Protein AF-A0A9W6YKF9-F1 (afdb_monomer)

Nearest PDB structures (foldseek):
  3ldy-assembly1_A  TM=6.502E-01  e=3.324E-02  Aquipseudomonas alcaligenes
  8j07-assembly1_c2  TM=4.899E-01  e=1.960E+00  Homo sapiens

Organism: NCBI:txid2077276

Structure (mmCIF, N/CA/C/O backbone):
data_AF-A0A9W6YKF9-F1
#
_entry.id   AF-A0A9W6YKF9-F1
#
loop_
_atom_site.group_PDB
_atom_site.id
_atom_site.type_symbol
_atom_site.label_atom_id
_atom_site.label_alt_id
_atom_site.label_comp_id
_atom_site.label_asym_id
_atom_site.label_entity_id
_atom_site.label_seq_id
_atom_site.pdbx_PDB_ins_code
_atom_site.Cartn_x
_atom_site.Cartn_y
_atom_site.Cartn_z
_atom_site.occupancy
_atom_site.B_iso_or_equiv
_atom_site.auth_seq_id
_atom_site.auth_comp_id
_atom_site.auth_asym_id
_atom_site.auth_atom_id
_atom_site.pdbx_PDB_model_num
ATOM 1 N N . MET A 1 1 ? 28.343 17.369 13.292 1.00 46.28 1 MET A N 1
ATOM 2 C CA . MET A 1 1 ? 27.165 16.831 14.022 1.00 46.28 1 MET A CA 1
ATOM 3 C C . MET A 1 1 ? 26.933 17.442 15.410 1.00 46.28 1 MET A C 1
ATOM 5 O O . MET A 1 1 ? 25.796 17.402 15.861 1.00 46.28 1 MET A O 1
ATOM 9 N N . GLN A 1 2 ? 27.935 18.034 16.083 1.00 44.09 2 GLN A N 1
ATOM 10 C CA . GLN A 1 2 ? 27.748 18.701 17.390 1.00 44.09 2 GLN A CA 1
ATOM 11 C C . GLN A 1 2 ? 26.679 19.806 17.380 1.00 44.09 2 GLN A C 1
ATOM 13 O O . GLN A 1 2 ? 25.909 19.896 18.330 1.00 44.09 2 GLN A O 1
ATOM 18 N N . PHE A 1 3 ? 26.586 20.577 16.289 1.00 55.12 3 PHE A N 1
ATOM 19 C CA . PHE A 1 3 ? 25.596 21.647 16.134 1.00 55.12 3 PHE A CA 1
ATOM 20 C C . PHE A 1 3 ? 24.160 21.159 16.389 1.00 55.12 3 PHE A C 1
ATOM 22 O O . PHE A 1 3 ? 23.491 21.672 17.273 1.00 55.12 3 PHE A O 1
ATOM 29 N N . PHE A 1 4 ? 23.710 20.106 15.699 1.00 47.38 4 PHE A N 1
ATOM 30 C CA . PHE A 1 4 ? 22.334 19.599 15.816 1.00 47.38 4 PHE A CA 1
ATOM 31 C C . PHE A 1 4 ? 22.061 18.862 17.135 1.00 47.38 4 PHE A C 1
ATOM 33 O O . PHE A 1 4 ? 20.971 18.982 17.695 1.00 47.38 4 PHE A O 1
ATOM 40 N N . ARG A 1 5 ? 23.068 18.165 17.682 1.00 46.62 5 ARG A N 1
ATOM 41 C CA . ARG A 1 5 ? 22.964 17.486 18.985 1.00 46.62 5 ARG A CA 1
ATOM 42 C C . ARG A 1 5 ? 22.756 18.482 20.132 1.00 46.62 5 ARG A C 1
ATOM 44 O O . ARG A 1 5 ? 22.001 18.184 21.050 1.00 46.62 5 ARG A O 1
ATOM 51 N N . GLY A 1 6 ? 23.361 19.672 20.044 1.00 54.34 6 GLY A N 1
ATOM 52 C CA . GLY A 1 6 ? 23.165 20.767 21.002 1.00 54.34 6 GLY A CA 1
ATOM 53 C C . GLY A 1 6 ? 21.728 21.302 21.060 1.00 54.34 6 GLY A C 1
ATOM 54 O O . GLY A 1 6 ? 21.330 21.858 22.077 1.00 54.34 6 GLY A O 1
ATOM 55 N N . PHE A 1 7 ? 20.929 21.069 20.013 1.00 60.50 7 PHE A N 1
ATOM 56 C CA . PHE A 1 7 ? 19.508 21.432 19.960 1.00 60.50 7 PHE A CA 1
ATOM 57 C C . PHE A 1 7 ? 18.562 20.266 20.292 1.00 60.50 7 PHE A C 1
ATOM 59 O O . PHE A 1 7 ? 17.354 20.394 20.112 1.00 60.50 7 PHE A O 1
ATOM 66 N N . GLY A 1 8 ? 19.079 19.114 20.739 1.00 44.50 8 GLY A N 1
ATOM 67 C CA . GLY A 1 8 ? 18.258 17.928 21.011 1.00 44.50 8 GLY A CA 1
ATOM 68 C C . GLY A 1 8 ? 17.649 17.287 19.757 1.00 44.50 8 GLY A C 1
ATOM 69 O O . GLY A 1 8 ? 16.696 16.518 19.863 1.00 44.50 8 GLY A O 1
ATOM 70 N N . LEU A 1 9 ? 18.179 17.598 18.568 1.00 46.38 9 LEU A N 1
ATOM 71 C CA . LEU A 1 9 ? 17.721 17.025 17.306 1.00 46.38 9 LEU A CA 1
ATOM 72 C C . LEU A 1 9 ? 18.486 15.729 17.022 1.00 46.38 9 LEU A C 1
ATOM 74 O O . LEU A 1 9 ? 19.677 15.746 16.703 1.00 46.38 9 LEU A O 1
ATOM 78 N N . ASP A 1 10 ? 17.786 14.601 17.136 1.00 48.25 10 ASP A N 1
ATOM 79 C CA . ASP A 1 10 ? 18.288 13.299 16.706 1.00 48.25 10 ASP A CA 1
ATOM 80 C C . ASP A 1 10 ? 18.192 13.188 15.176 1.00 48.25 10 ASP A C 1
ATOM 82 O O . ASP A 1 10 ? 17.103 13.058 14.616 1.00 48.25 10 ASP A O 1
ATOM 86 N N . MET A 1 11 ? 19.337 13.272 14.493 1.00 48.84 11 MET A N 1
ATOM 87 C CA . MET A 1 11 ? 19.412 13.104 13.037 1.00 48.84 11 MET A CA 1
ATOM 88 C C . MET A 1 11 ? 19.433 11.631 12.589 1.00 48.84 11 MET A C 1
ATOM 90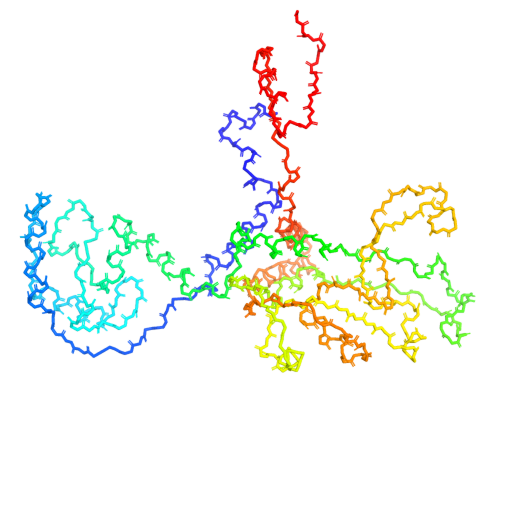 O O . MET A 1 11 ? 19.468 11.379 11.386 1.00 48.84 11 MET A O 1
ATOM 94 N N . PHE A 1 12 ? 19.452 10.660 13.513 1.00 48.12 12 PHE A N 1
ATOM 95 C CA . PHE A 1 12 ? 19.529 9.231 13.180 1.00 48.12 12 PHE A CA 1
ATOM 96 C C . PHE A 1 12 ? 18.156 8.602 12.930 1.00 48.12 12 PHE A C 1
ATOM 98 O O . PHE A 1 12 ? 18.031 7.707 12.092 1.00 48.12 12 PHE A O 1
ATOM 105 N N . ALA A 1 13 ? 17.105 9.102 13.582 1.00 52.09 13 ALA A N 1
ATOM 106 C CA . ALA A 1 13 ? 15.752 8.897 13.093 1.00 52.09 13 ALA A CA 1
ATOM 107 C C . ALA A 1 13 ? 15.569 9.832 11.895 1.00 52.09 13 ALA A C 1
ATOM 109 O O . ALA A 1 13 ? 15.604 11.048 12.067 1.00 52.09 13 ALA A O 1
ATOM 110 N N . ASP A 1 14 ? 15.395 9.294 10.684 1.00 60.72 14 ASP A N 1
ATOM 111 C CA . ASP A 1 14 ? 15.224 10.083 9.456 1.00 60.72 14 ASP A CA 1
ATOM 112 C C . ASP A 1 14 ? 13.870 10.826 9.409 1.00 60.72 14 ASP A C 1
ATOM 114 O O . ASP A 1 14 ? 12.999 10.597 8.570 1.00 60.72 14 ASP A O 1
ATOM 118 N N . GLY A 1 15 ? 13.655 11.690 10.395 1.00 59.19 15 GLY A N 1
ATOM 119 C CA . GLY A 1 15 ? 12.477 12.505 10.583 1.00 59.19 15 GLY A CA 1
ATOM 120 C C . GLY A 1 15 ? 12.688 13.964 10.203 1.00 59.19 15 GLY A C 1
ATOM 121 O O . GLY A 1 15 ? 11.716 14.716 10.291 1.00 59.19 15 GLY A O 1
ATOM 122 N N . VAL A 1 16 ? 13.909 14.339 9.809 1.00 68.94 16 VAL A N 1
ATOM 123 C CA . VAL A 1 16 ? 14.325 15.717 9.509 1.00 68.94 16 VAL A CA 1
ATOM 124 C C . VAL A 1 16 ? 14.946 15.886 8.119 1.00 68.94 16 VAL A C 1
ATOM 126 O O . VAL A 1 16 ? 15.112 17.024 7.686 1.00 68.94 16 VAL A O 1
ATOM 129 N N . SER A 1 17 ? 15.272 14.806 7.390 1.00 81.44 17 SER A N 1
ATOM 130 C CA . SER A 1 17 ? 15.721 14.954 6.000 1.00 81.44 17 SER A CA 1
ATOM 131 C C . SER A 1 17 ? 14.573 15.410 5.106 1.00 81.44 17 SER A C 1
ATOM 133 O O . SER A 1 17 ? 13.404 15.124 5.368 1.00 81.44 17 SER A O 1
ATOM 135 N N . LEU A 1 18 ? 14.904 16.084 4.005 1.00 83.38 18 LEU A N 1
ATOM 136 C CA . LEU A 1 18 ? 13.901 16.503 3.031 1.00 83.38 18 LEU A CA 1
ATOM 137 C C . LEU A 1 18 ? 13.085 15.312 2.476 1.00 83.38 18 LEU A C 1
ATOM 139 O O . LEU A 1 18 ? 11.860 15.433 2.442 1.00 83.38 18 LEU A O 1
ATOM 143 N N . PRO A 1 19 ? 13.676 14.148 2.112 1.00 86.31 19 PRO A N 1
ATOM 144 C CA . PRO A 1 19 ? 12.892 12.972 1.729 1.00 86.31 19 PRO A CA 1
ATOM 145 C C . PRO A 1 19 ? 11.990 12.430 2.843 1.00 86.31 19 PRO A C 1
ATOM 147 O O . PRO A 1 19 ? 10.831 12.116 2.579 1.00 86.31 19 PRO A O 1
ATOM 150 N N . GLY A 1 20 ? 12.484 12.356 4.084 1.00 84.69 20 GLY A N 1
ATOM 151 C CA . GLY A 1 20 ? 11.688 11.901 5.229 1.00 84.69 20 GLY A CA 1
ATOM 152 C C . GLY A 1 20 ? 10.528 12.848 5.553 1.00 84.69 20 GLY A C 1
ATOM 153 O O . GLY A 1 20 ? 9.414 12.410 5.837 1.00 84.69 20 GLY A O 1
ATOM 154 N N . LEU A 1 21 ? 10.747 14.161 5.452 1.00 87.62 21 LEU A N 1
ATOM 155 C CA . LEU A 1 21 ? 9.695 15.170 5.599 1.00 87.62 21 LEU A CA 1
ATOM 156 C C . LEU A 1 21 ? 8.673 15.091 4.460 1.00 87.62 21 LEU A C 1
ATOM 158 O O . LEU A 1 21 ? 7.473 15.149 4.723 1.00 87.62 21 LEU A O 1
ATOM 162 N N . ALA A 1 22 ? 9.118 14.904 3.216 1.00 91.69 22 ALA A N 1
ATOM 163 C CA . ALA A 1 22 ? 8.225 14.715 2.077 1.00 91.69 22 ALA A CA 1
ATOM 164 C C . ALA A 1 22 ? 7.352 13.458 2.244 1.00 91.69 22 ALA A C 1
ATOM 166 O O . ALA A 1 22 ? 6.145 13.511 2.009 1.00 91.69 22 ALA A O 1
ATOM 167 N N . GLU A 1 23 ? 7.927 12.344 2.711 1.00 90.94 23 GLU A N 1
ATOM 168 C CA . GLU A 1 23 ? 7.178 11.119 3.013 1.00 90.94 23 GLU A CA 1
ATOM 169 C C . GLU A 1 23 ? 6.134 11.355 4.117 1.00 90.94 23 GLU A C 1
ATOM 171 O O . GLU A 1 23 ? 4.977 10.950 3.980 1.00 90.94 23 GLU A O 1
ATOM 176 N N . LYS A 1 24 ? 6.488 12.091 5.179 1.00 89.81 24 LYS A N 1
ATOM 177 C CA . LYS A 1 24 ? 5.530 12.493 6.223 1.00 89.81 24 LYS A CA 1
ATOM 178 C C . LYS A 1 24 ? 4.405 13.370 5.680 1.00 89.81 24 LYS A C 1
ATOM 180 O O . LYS A 1 24 ? 3.267 13.197 6.109 1.00 89.81 24 LYS A O 1
ATOM 185 N N . ILE A 1 25 ? 4.689 14.287 4.753 1.00 92.19 25 ILE A N 1
ATOM 186 C CA . ILE A 1 25 ? 3.659 15.095 4.081 1.00 92.19 25 ILE A CA 1
ATOM 187 C C . ILE A 1 25 ? 2.722 14.176 3.291 1.00 92.19 25 ILE A C 1
ATOM 189 O O . ILE A 1 25 ? 1.506 14.258 3.472 1.00 92.19 25 ILE A O 1
ATOM 193 N N . MET A 1 26 ? 3.274 13.258 2.489 1.00 94.31 26 MET A N 1
ATOM 194 C CA . MET A 1 26 ? 2.508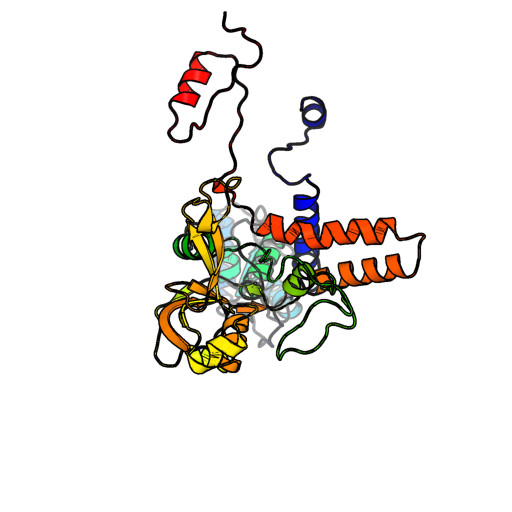 12.282 1.709 1.00 94.31 26 MET A CA 1
ATOM 195 C C . MET A 1 26 ? 1.569 11.466 2.605 1.00 94.31 26 MET A C 1
ATOM 197 O O . MET A 1 26 ? 0.354 11.494 2.407 1.00 94.31 26 MET A O 1
ATOM 201 N N . TYR A 1 27 ? 2.087 10.813 3.648 1.00 92.88 27 TYR A N 1
ATOM 202 C CA . TYR A 1 27 ? 1.258 10.063 4.596 1.00 92.88 27 TYR A CA 1
ATOM 203 C C . TYR A 1 27 ? 0.332 10.964 5.423 1.00 92.88 27 TYR A C 1
ATOM 205 O O . TYR A 1 27 ? -0.767 10.546 5.787 1.00 92.88 27 TYR A O 1
ATOM 213 N N . GLY A 1 28 ? 0.709 12.216 5.674 1.00 92.88 28 GLY A N 1
ATOM 214 C CA . GLY A 1 28 ? -0.143 13.219 6.308 1.00 92.88 28 GLY A CA 1
ATOM 215 C C . GLY A 1 28 ? -1.438 13.453 5.529 1.00 92.88 28 GLY A C 1
ATOM 216 O O . GLY A 1 28 ? -2.504 13.529 6.140 1.00 92.88 28 GLY A O 1
ATOM 217 N N . THR A 1 29 ? -1.384 13.463 4.192 1.00 93.69 29 THR A N 1
ATOM 218 C CA . THR A 1 29 ? -2.598 13.570 3.357 1.00 93.69 29 THR A CA 1
ATOM 219 C C . THR A 1 29 ? -3.555 12.384 3.531 1.00 93.69 29 THR A C 1
ATOM 221 O O . THR A 1 29 ? -4.768 12.554 3.406 1.00 93.69 29 THR A O 1
ATOM 224 N N . VAL A 1 30 ? -3.025 11.209 3.891 1.00 94.19 30 VAL A N 1
ATOM 225 C CA . VAL A 1 30 ? -3.791 9.984 4.156 1.00 94.19 30 VAL A CA 1
ATOM 226 C C . VAL A 1 30 ? -4.375 10.017 5.566 1.00 94.19 30 VAL A C 1
ATOM 228 O O . VAL A 1 30 ? -5.583 9.894 5.758 1.00 94.19 30 VAL A O 1
ATOM 231 N N . TYR A 1 31 ? -3.509 10.193 6.566 1.00 91.62 31 TYR A N 1
ATOM 232 C CA . TYR A 1 31 ? -3.835 9.994 7.976 1.00 91.62 31 TYR A CA 1
ATOM 233 C C . TYR A 1 31 ? -4.537 11.184 8.629 1.00 91.62 31 TYR A C 1
ATOM 235 O O . TYR A 1 31 ? -5.295 10.984 9.587 1.00 91.62 31 TYR A O 1
ATOM 243 N N . ASN A 1 32 ? -4.276 12.394 8.139 1.00 89.38 32 ASN A N 1
ATOM 244 C CA . ASN A 1 32 ? -4.841 13.635 8.670 1.00 89.38 32 ASN A CA 1
ATOM 245 C C . ASN A 1 32 ? -5.849 14.272 7.704 1.00 89.38 32 ASN A C 1
ATOM 247 O O . ASN A 1 32 ? -6.521 15.228 8.078 1.00 89.38 32 ASN A O 1
ATOM 251 N N . GLY A 1 33 ? -5.945 13.760 6.474 1.00 84.50 33 GLY A N 1
ATOM 252 C CA . GLY A 1 33 ? -6.944 14.175 5.499 1.00 84.50 33 GLY A CA 1
ATOM 253 C C . GLY A 1 33 ? -8.235 13.358 5.575 1.00 84.50 33 GLY A C 1
ATOM 254 O O . GLY A 1 33 ? -8.489 12.611 6.517 1.00 84.50 33 GLY A O 1
ATOM 255 N N . ASP A 1 34 ? -9.040 13.469 4.521 1.00 88.88 34 ASP A N 1
ATOM 256 C CA . ASP A 1 34 ? -10.374 12.865 4.448 1.00 88.88 34 ASP A CA 1
ATOM 257 C C . ASP A 1 34 ? -10.368 11.436 3.894 1.00 88.88 34 ASP A C 1
ATOM 259 O O . ASP A 1 34 ? -11.438 10.881 3.645 1.00 88.88 34 ASP A O 1
ATOM 263 N N . TYR A 1 35 ? -9.195 10.849 3.643 1.00 94.81 35 TYR A N 1
ATOM 264 C CA . TYR A 1 35 ? -9.090 9.515 3.052 1.00 94.81 35 TYR A CA 1
ATOM 265 C C . TYR A 1 35 ? -9.584 8.426 4.012 1.00 94.81 35 TYR A C 1
ATOM 267 O O . TYR A 1 35 ? -10.362 7.552 3.626 1.00 94.81 35 TYR A O 1
ATOM 275 N N . ILE A 1 36 ? -9.176 8.509 5.280 1.00 93.00 36 ILE A N 1
ATOM 276 C CA . ILE A 1 36 ? -9.607 7.585 6.327 1.00 93.00 36 ILE A CA 1
ATOM 277 C C . ILE A 1 36 ? -11.033 7.938 6.732 1.00 93.00 36 ILE A C 1
ATOM 279 O O . ILE A 1 36 ? -11.293 8.999 7.302 1.00 93.00 36 ILE A O 1
ATOM 283 N N . LYS A 1 37 ? -11.969 7.031 6.451 1.00 90.38 37 LYS A N 1
ATOM 284 C CA . LYS A 1 37 ? -13.388 7.258 6.729 1.00 90.38 37 LYS A CA 1
ATOM 285 C C . LYS A 1 37 ? -13.813 6.569 8.022 1.00 90.38 37 LYS A C 1
ATOM 287 O O . LYS A 1 37 ? -13.393 5.437 8.281 1.00 90.38 37 LYS A O 1
ATOM 292 N N . PRO A 1 38 ? -14.657 7.213 8.847 1.00 87.12 38 PRO A N 1
ATOM 293 C CA . PRO A 1 38 ? -15.289 6.520 9.956 1.00 87.12 38 PRO A CA 1
ATOM 294 C C . PRO A 1 38 ? -16.160 5.382 9.425 1.00 87.12 38 PRO A C 1
ATOM 296 O O . PRO A 1 38 ? -16.670 5.431 8.302 1.00 87.12 38 PRO A O 1
ATOM 299 N N . ARG A 1 39 ? -16.352 4.357 10.255 1.00 87.38 39 ARG A N 1
ATOM 300 C CA . ARG A 1 39 ? -17.295 3.286 9.945 1.00 87.38 39 ARG A CA 1
ATOM 301 C C . ARG A 1 39 ? -18.701 3.881 9.763 1.00 87.38 39 ARG A C 1
ATOM 303 O O . ARG A 1 39 ? -19.111 4.687 10.599 1.00 87.38 39 ARG A O 1
ATOM 310 N N . PRO A 1 40 ? -19.457 3.472 8.729 1.00 87.25 40 PRO A N 1
ATOM 311 C CA . PRO A 1 40 ? -20.836 3.903 8.570 1.00 87.25 40 PRO A CA 1
ATOM 312 C C . PRO A 1 40 ? -21.686 3.403 9.741 1.00 87.25 40 PRO A C 1
ATOM 314 O O . PRO A 1 40 ? -21.642 2.225 10.111 1.00 87.25 40 PRO A O 1
ATOM 317 N N . CYS A 1 41 ? -22.476 4.307 10.312 1.00 85.38 41 CYS A N 1
ATOM 318 C CA . CYS A 1 41 ? -23.426 3.980 11.365 1.00 85.38 41 CYS A CA 1
ATOM 319 C C . CYS A 1 41 ? -24.558 3.124 10.786 1.00 85.38 41 CYS A C 1
ATOM 321 O O . CYS A 1 41 ? -25.301 3.571 9.914 1.00 85.38 41 CYS A O 1
ATOM 323 N N . LYS A 1 42 ? -24.701 1.892 11.277 1.00 85.69 42 LYS A N 1
ATOM 324 C CA . LYS A 1 42 ? -25.831 1.019 10.933 1.00 85.69 42 LYS A CA 1
ATOM 325 C C . LYS A 1 42 ? -26.985 1.268 11.900 1.00 85.69 42 LYS A C 1
ATOM 327 O O . LYS A 1 42 ? -26.752 1.515 13.079 1.00 85.69 42 LYS A O 1
ATOM 332 N N . ALA A 1 43 ? -28.224 1.156 11.428 1.00 86.38 43 ALA A N 1
ATOM 333 C CA . ALA A 1 43 ? -29.385 1.257 12.305 1.00 86.38 43 ALA A CA 1
ATOM 334 C C . ALA A 1 43 ? -29.334 0.172 13.397 1.00 86.38 43 ALA A C 1
ATOM 336 O O . ALA A 1 43 ? -29.116 -1.008 13.111 1.00 86.38 43 ALA A O 1
ATOM 337 N N . ALA A 1 44 ? -29.541 0.575 14.648 1.00 90.62 44 ALA A N 1
ATOM 338 C CA . ALA A 1 44 ? -29.546 -0.312 15.802 1.00 90.62 44 ALA A CA 1
ATOM 339 C C . ALA A 1 44 ? -30.936 -0.323 16.453 1.00 90.62 44 ALA A C 1
ATOM 341 O O . ALA A 1 44 ? -31.621 0.698 16.517 1.00 90.62 44 ALA A O 1
ATOM 342 N N . LYS A 1 45 ? -31.371 -1.498 16.921 1.00 93.69 45 LYS A N 1
ATOM 343 C CA . LYS A 1 45 ? -32.679 -1.651 17.570 1.00 93.69 45 LYS A CA 1
ATOM 344 C C . LYS A 1 45 ? -32.608 -1.122 19.006 1.00 93.69 45 LYS A C 1
ATOM 346 O O . LYS A 1 45 ? -31.675 -1.503 19.712 1.00 93.69 45 LYS A O 1
ATOM 351 N N . PRO A 1 46 ? -33.583 -0.320 19.469 1.00 95.75 46 PRO A N 1
ATOM 352 C CA . PRO A 1 46 ? -33.638 0.121 20.857 1.00 95.75 46 PRO A CA 1
ATOM 353 C C . PRO A 1 46 ? -33.678 -1.043 21.853 1.00 95.75 46 PRO A C 1
ATOM 355 O O . PRO A 1 46 ? -34.359 -2.046 21.632 1.00 95.75 46 PRO A O 1
ATOM 358 N N . PHE A 1 47 ? -32.964 -0.906 22.970 1.00 96.62 47 PHE A N 1
ATOM 359 C CA . PHE A 1 47 ? -33.018 -1.854 24.080 1.00 96.62 47 PHE A CA 1
ATOM 360 C C . PHE A 1 47 ? -32.612 -1.204 25.404 1.00 96.62 47 PHE A C 1
ATOM 362 O O . PHE A 1 47 ? -31.872 -0.227 25.428 1.00 96.62 47 PHE A O 1
ATOM 369 N N . GLU A 1 48 ? -33.037 -1.812 26.509 1.00 96.38 48 GLU A N 1
ATOM 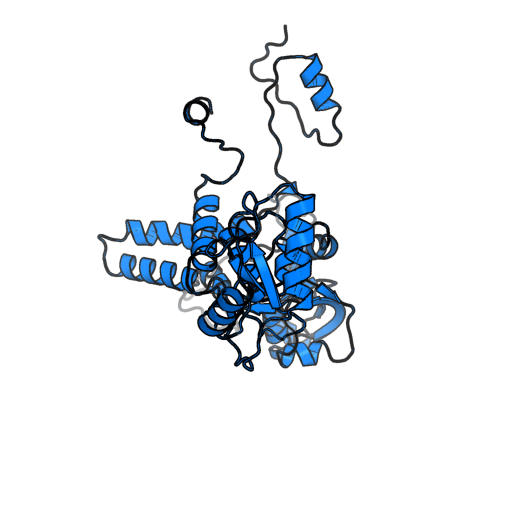370 C CA . GLU A 1 48 ? -32.566 -1.455 27.848 1.00 96.38 48 GLU A CA 1
ATOM 371 C C . GLU A 1 48 ? -31.325 -2.248 28.258 1.00 96.38 48 GLU A C 1
ATOM 373 O O . GLU A 1 48 ? -31.199 -3.447 27.968 1.00 96.38 48 GLU A O 1
ATOM 378 N N . PHE A 1 49 ? -30.429 -1.584 28.983 1.00 95.31 49 PHE A N 1
ATOM 379 C CA . PHE A 1 49 ? -29.194 -2.152 29.490 1.00 95.31 49 PHE A CA 1
ATOM 380 C C . PHE A 1 49 ? -29.463 -3.331 30.432 1.00 95.31 49 PHE A C 1
ATOM 382 O O . PHE A 1 49 ? -30.352 -3.323 31.287 1.00 95.31 49 PHE A O 1
ATOM 389 N N . ARG A 1 50 ? -28.659 -4.386 30.292 1.00 94.12 50 ARG A N 1
ATOM 390 C CA . ARG A 1 50 ? -28.856 -5.640 31.020 1.00 94.12 50 ARG A CA 1
ATOM 391 C C . ARG A 1 50 ? -28.518 -5.476 32.510 1.00 94.12 50 ARG A C 1
ATOM 393 O O . ARG A 1 50 ? -27.348 -5.336 32.865 1.00 94.12 50 ARG A O 1
ATOM 400 N N . LYS A 1 51 ? -29.520 -5.620 33.389 1.00 92.31 51 LYS A N 1
ATOM 401 C CA . LYS A 1 51 ? -29.371 -5.546 34.862 1.00 92.31 51 LYS A CA 1
ATOM 402 C C . LYS A 1 51 ? -28.270 -6.456 35.420 1.00 92.31 51 LYS A C 1
ATOM 404 O O . LYS A 1 51 ? -27.481 -6.034 36.255 1.00 92.31 51 LYS A O 1
ATOM 409 N N . THR A 1 52 ? -28.155 -7.689 34.922 1.00 91.69 52 THR A N 1
ATOM 410 C CA . THR A 1 52 ? -27.111 -8.616 35.398 1.00 91.69 52 THR A CA 1
ATOM 411 C C . THR A 1 52 ? -25.700 -8.120 35.071 1.00 91.69 52 THR A C 1
ATOM 413 O O . THR A 1 52 ? -24.783 -8.325 35.860 1.00 91.69 52 THR A O 1
ATOM 416 N N . ARG A 1 53 ? -25.512 -7.439 33.927 1.00 91.75 53 ARG A N 1
ATOM 417 C CA . ARG A 1 53 ? -24.224 -6.835 33.559 1.00 91.75 53 ARG A CA 1
ATOM 418 C C . ARG A 1 53 ? -23.941 -5.611 34.425 1.00 91.75 53 ARG A C 1
ATOM 420 O O . ARG A 1 53 ? -22.831 -5.493 34.926 1.00 91.75 53 ARG A O 1
ATOM 427 N N . PHE A 1 54 ? -24.945 -4.769 34.668 1.00 92.50 54 PHE A N 1
ATOM 428 C CA . PHE A 1 54 ? -24.844 -3.642 35.598 1.00 92.50 54 PHE A CA 1
ATOM 429 C C . PHE A 1 54 ? -24.348 -4.082 36.987 1.00 92.50 54 PHE A C 1
ATOM 431 O O . PHE A 1 54 ? -23.350 -3.562 37.479 1.00 92.50 54 PHE A O 1
ATOM 438 N N . ASN A 1 55 ? -24.968 -5.116 37.566 1.00 91.81 55 ASN A N 1
ATOM 439 C CA . ASN A 1 55 ? -24.592 -5.629 38.888 1.00 91.81 55 ASN A CA 1
ATOM 440 C C . ASN A 1 55 ? -23.140 -6.135 38.955 1.00 91.81 55 ASN A C 1
ATOM 442 O O . ASN A 1 55 ? -22.508 -6.038 40.005 1.00 91.81 55 ASN A O 1
ATOM 446 N N . SER A 1 56 ? -22.589 -6.641 37.843 1.00 93.00 56 SER A N 1
ATOM 447 C CA . SER A 1 56 ? -21.201 -7.124 37.803 1.00 93.00 56 SER A CA 1
ATOM 448 C C . SER A 1 56 ? -20.164 -6.013 38.012 1.00 93.00 56 SER A C 1
ATOM 450 O O . SER A 1 56 ? -19.114 -6.265 38.601 1.00 93.00 56 SER A O 1
ATOM 452 N N . TYR A 1 57 ? -20.471 -4.773 37.616 1.00 93.50 57 TYR A N 1
ATOM 453 C CA . TYR A 1 57 ? -19.558 -3.639 37.780 1.00 93.50 57 TYR A CA 1
ATOM 454 C C . TYR A 1 57 ? -19.401 -3.219 39.243 1.00 93.50 57 TYR A C 1
ATOM 456 O O . TYR A 1 57 ? -18.300 -2.873 39.661 1.00 93.50 57 TYR A O 1
ATOM 464 N N . LYS A 1 58 ? -20.461 -3.345 40.053 1.00 91.38 58 LYS A N 1
ATOM 465 C CA . LYS A 1 58 ? -20.407 -3.059 41.495 1.00 91.38 58 LYS A CA 1
ATOM 466 C C . LYS A 1 58 ? -19.399 -3.960 42.212 1.00 91.38 58 LYS A C 1
ATOM 468 O O . LYS A 1 58 ? -18.625 -3.493 43.041 1.00 91.38 58 LYS A O 1
ATOM 473 N N . ALA A 1 59 ? -19.380 -5.249 41.867 1.00 90.25 59 ALA A N 1
ATOM 474 C CA . ALA A 1 59 ? -18.396 -6.191 42.399 1.00 90.25 59 ALA A CA 1
ATOM 475 C C . ALA A 1 59 ? -16.978 -5.896 41.878 1.00 90.25 59 ALA A C 1
ATOM 477 O O . ALA A 1 59 ? -16.012 -5.993 42.633 1.00 90.25 59 ALA A O 1
ATOM 478 N N . GLN A 1 60 ? -16.857 -5.507 40.605 1.00 89.94 60 GLN A N 1
ATOM 479 C CA . GLN A 1 60 ? -15.578 -5.167 39.985 1.00 89.94 60 GLN A CA 1
ATOM 480 C C . GLN A 1 60 ? -14.914 -3.952 40.644 1.00 89.94 60 GLN A C 1
ATOM 482 O O . GLN A 1 60 ? -13.724 -4.005 40.942 1.00 89.94 60 GLN A O 1
ATOM 487 N N . ASP A 1 61 ? -15.665 -2.874 40.869 1.00 91.88 61 ASP A N 1
ATOM 488 C CA . ASP A 1 61 ? -15.129 -1.655 41.482 1.00 91.88 61 ASP A CA 1
ATOM 489 C C . ASP A 1 61 ? -14.836 -1.835 42.964 1.00 91.88 61 ASP A C 1
ATOM 491 O O . ASP A 1 61 ? -13.778 -1.408 43.411 1.00 91.88 61 ASP A O 1
ATOM 495 N N . LYS A 1 62 ? -15.678 -2.582 43.693 1.00 92.06 62 LYS A N 1
ATOM 496 C CA . LYS A 1 62 ? -15.378 -2.965 45.079 1.00 92.06 62 LYS A CA 1
ATOM 497 C C . LYS A 1 62 ? -14.059 -3.740 45.186 1.00 92.06 62 LYS A C 1
ATOM 499 O O . LYS A 1 62 ? -13.291 -3.506 46.108 1.00 92.06 62 LYS A O 1
ATOM 504 N N . LYS A 1 63 ? -13.783 -4.659 44.250 1.00 92.50 63 LYS A N 1
ATOM 505 C CA . LYS A 1 63 ? -12.529 -5.435 44.230 1.00 92.50 63 LYS A CA 1
ATOM 506 C C . LYS A 1 63 ? -11.300 -4.570 43.923 1.00 92.50 63 LYS A C 1
ATOM 508 O O . LYS A 1 63 ? -10.205 -4.911 44.351 1.00 92.50 63 LYS A O 1
ATOM 513 N N . ALA A 1 64 ? -11.473 -3.503 43.149 1.00 89.75 64 ALA A N 1
ATOM 514 C CA . ALA A 1 64 ? -10.394 -2.624 42.708 1.00 89.75 64 ALA A CA 1
ATOM 515 C C . ALA A 1 64 ? -10.268 -1.338 43.546 1.00 89.75 64 ALA A C 1
ATOM 517 O O . ALA A 1 64 ? -9.554 -0.438 43.119 1.00 89.75 64 ALA A O 1
ATOM 518 N N . ASP A 1 65 ? -10.980 -1.252 44.675 1.00 92.69 65 ASP A N 1
ATOM 519 C CA . ASP A 1 65 ? -11.054 -0.079 45.556 1.00 92.69 65 ASP A CA 1
ATOM 520 C C . ASP A 1 65 ? -11.437 1.225 44.829 1.00 92.69 65 ASP A C 1
ATOM 522 O O . ASP A 1 65 ? -10.773 2.255 44.914 1.00 92.69 65 ASP A O 1
ATOM 526 N N . ARG A 1 66 ? -12.513 1.165 44.031 1.00 92.06 66 ARG A N 1
ATOM 527 C CA . ARG A 1 66 ? -13.045 2.312 43.277 1.00 92.06 66 ARG A CA 1
ATOM 528 C C . ARG A 1 66 ? -14.481 2.626 43.673 1.00 92.06 66 ARG A C 1
ATOM 530 O O . ARG A 1 66 ? -15.261 1.728 43.992 1.00 92.06 66 ARG A O 1
ATOM 537 N N . GLU A 1 67 ? -14.858 3.899 43.571 1.00 91.62 67 GLU A N 1
ATOM 538 C CA . GLU A 1 67 ? -16.233 4.333 43.816 1.00 91.62 67 GLU A CA 1
ATOM 539 C C . GLU A 1 67 ? -17.209 3.792 42.759 1.00 91.62 67 GLU A C 1
ATOM 541 O O . GLU A 1 67 ? -16.924 3.771 41.564 1.00 91.62 67 GLU A O 1
ATOM 546 N N . PHE A 1 68 ? -18.407 3.401 43.192 1.00 93.75 68 PHE A N 1
ATOM 547 C CA . PHE A 1 68 ? -19.500 3.016 42.302 1.00 93.75 68 PHE A CA 1
ATOM 548 C C . PHE A 1 68 ? -20.687 3.956 42.525 1.00 93.75 68 PHE A C 1
ATOM 550 O O . PHE A 1 68 ? -21.369 3.864 43.547 1.00 93.75 68 PHE A O 1
ATOM 557 N N . LYS A 1 69 ? -20.936 4.860 41.571 1.00 93.88 69 LYS A N 1
ATOM 558 C CA . LYS A 1 69 ? -22.035 5.850 41.601 1.00 93.88 69 LYS A CA 1
ATOM 559 C C . LYS A 1 69 ? -22.848 5.868 40.299 1.00 93.88 69 LYS A C 1
ATOM 561 O O . LYS A 1 69 ? -23.538 6.837 40.011 1.00 93.88 69 LYS A O 1
ATOM 566 N N . MET A 1 70 ? -22.736 4.818 39.486 1.00 93.75 70 MET A N 1
ATOM 567 C CA . MET A 1 70 ? -23.437 4.705 38.209 1.00 93.75 70 MET A CA 1
ATOM 568 C C . MET A 1 70 ? -24.874 4.201 38.381 1.00 93.75 70 MET A C 1
ATOM 570 O O . MET A 1 70 ? -25.120 3.257 39.137 1.00 93.75 70 MET A O 1
ATOM 574 N N . THR A 1 71 ? -25.812 4.756 37.611 1.00 94.25 71 THR A N 1
ATOM 575 C CA . THR A 1 71 ? -27.225 4.338 37.623 1.00 94.25 71 THR A CA 1
ATOM 576 C C . THR A 1 71 ? -27.637 3.594 36.348 1.00 94.25 71 THR A C 1
ATOM 578 O O . THR A 1 71 ? -27.110 3.814 35.255 1.00 94.25 71 THR A O 1
ATOM 581 N N . LEU A 1 72 ? -28.614 2.683 36.461 1.00 94.31 72 LEU A N 1
ATOM 582 C CA . LEU A 1 72 ? -29.160 1.981 35.290 1.00 94.31 72 LEU A CA 1
ATOM 583 C C . LEU A 1 72 ? -29.902 2.945 34.346 1.00 94.31 72 LEU A C 1
ATOM 585 O O . LEU A 1 72 ? -29.852 2.780 33.128 1.00 94.31 72 LEU A O 1
ATOM 589 N N . GLU A 1 73 ? -30.556 3.964 34.906 1.00 95.31 73 GLU A N 1
ATOM 590 C CA . GLU A 1 73 ? -31.212 5.032 34.150 1.00 95.31 73 GLU A CA 1
ATOM 591 C C . GLU A 1 73 ? -30.204 5.809 33.294 1.00 95.31 73 GLU A C 1
ATOM 593 O O . GLU A 1 73 ? -30.430 5.995 32.095 1.00 95.31 73 GLU A O 1
ATOM 598 N N . HIS A 1 74 ? -29.046 6.168 33.862 1.00 95.44 74 HIS A N 1
ATOM 599 C CA . HIS A 1 74 ? -27.973 6.819 33.117 1.00 95.44 74 HIS A CA 1
ATOM 600 C C . HIS A 1 74 ? -27.463 5.954 31.959 1.00 95.44 74 HIS A C 1
ATOM 602 O O . HIS A 1 74 ? -27.326 6.449 30.840 1.00 95.44 74 HIS A O 1
ATOM 608 N N . LEU A 1 75 ? -27.263 4.647 32.171 1.00 96.12 75 LEU A N 1
ATOM 609 C CA . LEU A 1 75 ? -26.861 3.729 31.096 1.00 96.12 75 LEU A CA 1
ATOM 610 C C . LEU A 1 75 ? -27.883 3.666 29.952 1.00 96.12 75 LEU A C 1
ATOM 612 O O . LEU A 1 75 ? -27.496 3.664 28.782 1.00 96.12 75 LEU A O 1
ATOM 616 N N . ASN A 1 76 ? -29.180 3.643 30.268 1.00 96.94 76 ASN A N 1
ATOM 617 C CA . ASN A 1 76 ? -30.245 3.672 29.261 1.00 96.94 76 ASN A CA 1
ATOM 618 C C . ASN A 1 76 ? -30.296 5.015 28.515 1.00 96.94 76 ASN A C 1
ATOM 620 O O . ASN A 1 76 ? -30.474 5.039 27.294 1.00 96.94 76 ASN A O 1
ATOM 624 N N . LYS A 1 77 ? -30.069 6.133 29.217 1.00 97.06 77 LYS A N 1
ATOM 625 C CA . LYS A 1 77 ? -29.946 7.464 28.606 1.00 97.06 77 LYS A CA 1
ATOM 626 C C . LYS A 1 77 ? -28.757 7.527 27.642 1.00 97.06 77 LYS A C 1
ATOM 628 O O . LYS A 1 77 ? -28.926 8.008 26.522 1.00 97.06 77 LYS A O 1
ATOM 633 N N . LEU A 1 78 ? -27.599 6.987 28.035 1.00 96.88 78 LEU A N 1
ATOM 634 C CA . LEU A 1 78 ? -26.406 6.910 27.186 1.00 96.88 78 LEU A CA 1
ATOM 635 C C . LEU A 1 78 ? -26.616 6.014 25.959 1.00 96.88 78 LEU A C 1
ATOM 637 O O . LEU A 1 78 ? -26.200 6.372 24.860 1.00 96.88 78 LEU A O 1
ATOM 641 N N . LEU A 1 79 ? -27.289 4.867 26.114 1.00 97.00 79 LEU A N 1
ATOM 642 C CA . LEU A 1 79 ? -27.655 4.007 24.984 1.00 97.00 79 LEU A CA 1
ATOM 643 C C . LEU A 1 79 ? -28.467 4.781 23.941 1.00 97.00 79 LEU A C 1
ATOM 645 O O . LEU A 1 79 ? -28.136 4.739 22.757 1.00 97.00 79 LEU A O 1
ATOM 649 N N . LYS A 1 80 ? -29.483 5.535 24.381 1.00 95.81 80 LYS A N 1
ATOM 650 C CA . LYS A 1 80 ? -30.313 6.357 23.494 1.00 95.81 80 LYS A CA 1
ATOM 651 C C . LYS A 1 80 ? -29.513 7.494 22.852 1.00 95.81 80 LYS A C 1
ATOM 653 O O . LYS A 1 80 ? -29.610 7.675 21.641 1.00 95.81 80 LYS A O 1
ATOM 658 N N . SER A 1 81 ? -28.695 8.225 23.616 1.00 95.19 81 SER A N 1
ATOM 659 C CA . SER A 1 81 ? -27.891 9.336 23.076 1.00 95.19 81 SER A CA 1
ATOM 660 C C . SER A 1 81 ? -26.808 8.870 22.099 1.00 95.19 81 SER A C 1
ATOM 662 O O . SER A 1 81 ? -26.461 9.595 21.175 1.00 95.19 81 SER A O 1
ATOM 664 N N . GLN A 1 82 ? -26.292 7.650 22.268 1.00 95.06 82 GLN A N 1
ATOM 665 C CA . GLN A 1 82 ? -25.346 7.020 21.343 1.00 95.06 82 GLN A CA 1
ATOM 666 C C . GLN A 1 82 ? -26.027 6.274 20.186 1.00 95.06 82 GLN A C 1
ATOM 668 O O . GLN A 1 82 ? -25.363 5.529 19.466 1.00 95.06 82 GLN A O 1
ATOM 673 N N . SER A 1 83 ? -27.345 6.425 20.010 1.00 95.44 83 SER A N 1
ATOM 674 C CA . SER A 1 83 ? -28.117 5.717 18.979 1.00 95.44 83 SER A CA 1
ATOM 675 C C . SER A 1 83 ? -27.926 4.194 19.011 1.00 95.44 83 SER A C 1
ATOM 677 O O . SER A 1 83 ? -27.971 3.532 17.980 1.00 95.44 83 SER A O 1
ATOM 679 N N . TYR A 1 84 ? -27.699 3.629 20.201 1.00 97.06 84 TYR A N 1
ATOM 680 C CA . TYR A 1 84 ? -27.428 2.206 20.431 1.00 97.06 84 TYR A CA 1
ATOM 681 C C . TYR A 1 84 ? -26.197 1.676 19.672 1.00 97.06 84 TYR A C 1
ATOM 683 O O . TYR A 1 84 ? -26.115 0.486 19.362 1.00 97.06 84 TYR A O 1
ATOM 691 N N . LEU A 1 85 ? -25.217 2.543 19.402 1.00 95.62 85 LEU A N 1
ATOM 692 C CA . LEU A 1 85 ? -23.946 2.198 18.770 1.00 95.62 85 LEU A CA 1
ATOM 693 C C . LEU A 1 85 ? -22.804 2.183 19.783 1.00 95.62 85 LEU A C 1
ATOM 695 O O . LEU A 1 85 ? -22.778 2.940 20.759 1.00 95.62 85 LEU A O 1
ATOM 699 N N . CYS A 1 86 ? -21.819 1.325 19.524 1.00 95.12 86 CYS A N 1
ATOM 700 C CA . CYS A 1 86 ? -20.578 1.307 20.280 1.00 95.12 86 CYS A CA 1
ATOM 701 C C . CYS A 1 86 ? -19.857 2.650 20.130 1.00 95.12 86 CYS A C 1
ATOM 703 O O . CYS A 1 86 ? -19.468 3.028 19.028 1.00 95.12 86 CYS A O 1
ATOM 705 N N . GLY A 1 87 ? -19.570 3.320 21.245 1.00 93.81 87 GLY A N 1
ATOM 706 C CA . GLY A 1 87 ? -18.871 4.603 21.251 1.00 93.81 87 GLY A CA 1
ATOM 707 C C . GLY A 1 87 ? -17.403 4.546 20.810 1.00 93.81 87 GLY A C 1
ATOM 708 O O . GLY A 1 87 ? -16.745 5.586 20.804 1.00 93.81 87 GLY A O 1
ATOM 709 N N . LEU A 1 88 ? -16.865 3.364 20.486 1.00 93.94 88 LEU A N 1
ATOM 710 C CA . LEU A 1 88 ? -15.482 3.169 20.030 1.00 93.94 88 LEU A CA 1
ATOM 711 C C . LEU A 1 88 ? -15.401 2.694 18.576 1.00 93.94 88 LEU A C 1
ATOM 713 O O . LEU A 1 88 ? -14.639 3.263 17.803 1.00 93.94 88 LEU A O 1
ATOM 717 N N . CYS A 1 89 ? -16.171 1.667 18.200 1.00 92.50 89 CYS A N 1
ATOM 718 C CA . CYS A 1 89 ? -16.116 1.078 16.858 1.00 92.50 89 CYS A CA 1
ATOM 719 C C . CYS A 1 89 ? -17.363 1.327 16.003 1.00 92.50 89 CYS A C 1
ATOM 721 O O . CYS A 1 89 ? -17.371 0.881 14.864 1.00 92.50 89 CYS A O 1
ATOM 723 N N . TYR A 1 90 ? -18.400 1.991 16.529 1.00 92.94 90 TYR A N 1
ATOM 724 C CA . TYR A 1 90 ? -19.671 2.276 15.843 1.00 92.94 90 TYR A CA 1
ATOM 725 C C . TYR A 1 90 ? -20.485 1.053 15.386 1.00 92.94 90 TYR A C 1
ATOM 727 O O . TYR A 1 90 ? -21.426 1.191 14.611 1.00 92.94 90 TYR A O 1
ATOM 735 N N . GLU A 1 91 ? -20.172 -0.148 15.878 1.00 92.31 91 GLU A N 1
ATOM 736 C CA . GLU A 1 91 ? -21.024 -1.320 15.647 1.00 92.31 91 GLU A CA 1
ATOM 737 C C . GLU A 1 91 ? -22.346 -1.222 16.429 1.00 92.31 91 GLU A C 1
ATOM 739 O O . GLU A 1 91 ? -22.331 -0.772 17.585 1.00 92.31 91 GLU A O 1
ATOM 744 N N . PRO A 1 92 ? -23.472 -1.692 15.854 1.00 95.00 92 PRO A N 1
ATOM 745 C CA . PRO A 1 92 ? -24.735 -1.857 16.563 1.00 95.00 92 PRO A CA 1
ATOM 746 C C . PRO A 1 92 ? -24.584 -2.687 17.831 1.00 95.00 92 PRO A C 1
ATOM 748 O O . PRO A 1 92 ? -24.046 -3.798 17.833 1.00 95.00 92 PRO A O 1
ATOM 751 N N . LEU A 1 93 ? -25.094 -2.144 18.929 1.00 96.31 93 LEU A N 1
ATOM 752 C CA . LEU A 1 93 ? -25.138 -2.842 20.197 1.00 96.31 93 LEU A CA 1
ATOM 753 C C . LEU A 1 93 ? -26.411 -3.672 20.311 1.00 96.31 93 LEU A C 1
ATOM 755 O O . LEU A 1 93 ? -27.443 -3.409 19.701 1.00 96.31 93 LEU A O 1
ATOM 759 N N . THR A 1 94 ? -26.328 -4.682 21.161 1.00 95.62 94 THR A N 1
ATOM 760 C CA . THR A 1 94 ? -27.452 -5.506 21.590 1.00 95.62 94 THR A CA 1
ATOM 761 C C . THR A 1 94 ? -27.412 -5.624 23.108 1.00 95.62 94 THR A C 1
ATOM 763 O O . THR A 1 94 ? -26.370 -5.393 23.730 1.00 95.62 94 THR A O 1
ATOM 766 N N . LYS A 1 95 ? -28.497 -6.118 23.716 1.00 94.75 95 LYS A N 1
ATOM 767 C CA . LYS A 1 95 ? -28.526 -6.455 25.153 1.00 94.75 95 LYS A CA 1
ATOM 768 C C . LYS A 1 95 ? -27.378 -7.377 25.594 1.00 94.75 95 LYS A C 1
ATOM 770 O O . LYS A 1 95 ? -27.010 -7.367 26.766 1.00 94.75 95 LYS A O 1
ATOM 775 N N . LYS A 1 96 ? -26.843 -8.204 24.685 1.00 93.75 96 LYS A N 1
ATOM 776 C CA . LYS A 1 96 ? -25.737 -9.135 24.965 1.00 93.75 96 LYS A CA 1
ATOM 777 C C . LYS A 1 96 ? -24.363 -8.485 24.800 1.00 93.75 96 LYS A C 1
ATOM 779 O O . LYS A 1 96 ? -23.437 -8.858 25.512 1.00 93.75 96 LYS A O 1
ATOM 784 N N . THR A 1 97 ? -24.227 -7.550 23.862 1.00 95.50 97 THR A N 1
ATOM 785 C CA . THR A 1 97 ? -22.928 -6.979 23.484 1.00 95.50 97 THR A CA 1
ATOM 786 C C . THR A 1 97 ? -22.625 -5.653 24.165 1.00 95.50 97 THR A C 1
ATOM 788 O O . THR A 1 97 ? -21.456 -5.293 24.224 1.00 95.50 97 THR A O 1
ATOM 791 N N . ALA A 1 98 ? -23.622 -4.932 24.681 1.00 96.81 98 ALA A N 1
ATOM 792 C CA . ALA A 1 98 ? -23.414 -3.652 25.349 1.00 96.81 98 ALA A CA 1
ATOM 793 C C . ALA A 1 98 ? -22.635 -3.789 26.667 1.00 96.81 98 ALA A C 1
ATOM 795 O O . ALA A 1 98 ? -22.911 -4.658 27.496 1.00 96.81 98 ALA A O 1
ATOM 796 N N . SER A 1 99 ? -21.692 -2.876 26.874 1.00 96.56 99 SER A N 1
ATOM 797 C CA . SER A 1 99 ? -20.872 -2.751 28.070 1.00 96.56 99 SER A CA 1
ATOM 798 C C . SER A 1 99 ? -20.747 -1.278 28.463 1.00 96.56 99 SER A C 1
ATOM 800 O O . SER A 1 99 ? -20.666 -0.409 27.600 1.00 96.56 99 SER A O 1
ATOM 802 N N . ALA A 1 100 ? -20.694 -1.008 29.766 1.00 96.25 100 ALA A N 1
ATOM 803 C CA . ALA A 1 100 ? -20.231 0.264 30.305 1.00 96.25 100 ALA A CA 1
ATOM 804 C C . ALA A 1 100 ? -18.697 0.243 30.331 1.00 96.25 100 ALA A C 1
ATOM 806 O O . ALA A 1 100 ? -18.110 -0.712 30.845 1.00 96.25 100 ALA A O 1
ATOM 807 N N . ASP A 1 101 ? -18.066 1.233 29.711 1.00 95.62 101 ASP A N 1
ATOM 808 C CA . ASP A 1 101 ? -16.616 1.388 29.653 1.00 95.62 101 ASP A CA 1
ATOM 809 C C . ASP A 1 101 ? -16.214 2.686 30.360 1.00 95.62 101 ASP A C 1
ATOM 811 O O . ASP A 1 101 ? -16.805 3.738 30.109 1.00 95.62 101 ASP A O 1
ATOM 815 N N . ARG A 1 102 ? -15.226 2.614 31.257 1.00 94.62 102 ARG A N 1
ATOM 816 C CA . ARG A 1 102 ? -14.738 3.778 32.007 1.00 94.62 102 ARG A CA 1
ATOM 817 C C . ARG A 1 102 ? -13.982 4.728 31.081 1.00 94.62 102 ARG A C 1
ATOM 819 O O . ARG A 1 102 ? -13.027 4.331 30.424 1.00 94.62 102 ARG A O 1
ATOM 826 N N . ILE A 1 103 ? -14.330 6.009 31.099 1.00 93.62 103 ILE A N 1
ATOM 827 C CA . ILE A 1 103 ? -13.596 7.045 30.366 1.00 93.62 103 ILE A CA 1
ATOM 828 C C . ILE A 1 103 ? -12.219 7.258 30.995 1.00 93.62 103 ILE A C 1
ATOM 830 O O . ILE A 1 103 ? -11.196 7.152 30.318 1.00 93.62 103 ILE A O 1
ATOM 834 N N . ASN A 1 104 ? -12.198 7.508 32.302 1.00 92.06 104 ASN A N 1
ATOM 835 C CA . ASN A 1 104 ? -11.000 7.532 33.120 1.00 92.06 104 ASN A CA 1
ATOM 836 C C . ASN A 1 104 ? -10.885 6.209 33.886 1.00 92.06 104 ASN A C 1
ATOM 838 O O . ASN A 1 104 ? -11.701 5.914 34.761 1.00 92.06 104 ASN A O 1
ATOM 842 N N . ASN A 1 105 ? -9.849 5.431 33.570 1.00 90.38 105 ASN A N 1
ATOM 843 C CA . ASN A 1 105 ? -9.609 4.116 34.162 1.00 90.38 105 ASN A CA 1
ATOM 844 C C . ASN A 1 105 ? -9.209 4.156 35.647 1.00 90.38 105 ASN A C 1
ATOM 846 O O . ASN A 1 105 ? -9.346 3.127 36.319 1.00 90.38 105 ASN A O 1
ATOM 850 N N . LEU A 1 106 ? -8.774 5.321 36.144 1.00 90.56 106 LEU A N 1
ATOM 851 C CA . LEU A 1 106 ? -8.458 5.571 37.556 1.00 90.56 106 LEU A CA 1
ATOM 852 C C . LEU A 1 106 ? -9.718 5.781 38.406 1.00 90.56 106 LEU A C 1
ATOM 854 O O . LEU A 1 106 ? -9.691 5.542 39.606 1.00 90.56 106 LEU A O 1
ATOM 858 N N . ARG A 1 107 ? -10.828 6.198 37.788 1.00 92.75 107 ARG A N 1
ATOM 859 C CA . ARG A 1 107 ? -12.127 6.361 38.454 1.00 92.75 107 ARG A CA 1
ATOM 860 C C . ARG A 1 107 ? -12.982 5.108 38.282 1.00 92.75 107 ARG A C 1
ATOM 862 O O . ARG A 1 107 ? -12.773 4.313 37.356 1.00 92.75 107 ARG A O 1
ATOM 869 N N . GLY A 1 108 ? -13.929 4.898 39.189 1.00 93.69 108 GLY A N 1
ATOM 870 C CA . GLY A 1 108 ? -14.846 3.767 39.096 1.00 93.69 108 GLY A CA 1
ATOM 871 C C . GLY A 1 108 ? -15.993 4.026 38.122 1.00 93.69 108 GLY A C 1
ATOM 872 O O . GLY A 1 108 ? -15.946 4.949 37.297 1.00 93.69 108 GLY A O 1
ATOM 873 N N . HIS A 1 109 ? -17.012 3.171 38.165 1.00 95.62 109 HIS A N 1
ATOM 874 C CA . HIS A 1 109 ? -18.224 3.379 37.389 1.00 95.62 109 HIS A CA 1
ATOM 875 C C . HIS A 1 109 ? -19.103 4.422 38.083 1.00 95.62 109 HIS A C 1
ATOM 877 O O . HIS A 1 109 ? -19.843 4.131 39.024 1.00 95.62 109 HIS A O 1
ATOM 883 N N . GLU A 1 110 ? -19.031 5.647 37.576 1.00 95.06 110 GLU A N 1
ATOM 884 C CA . GLU A 1 110 ? -19.754 6.821 38.059 1.00 95.06 110 GLU A CA 1
ATOM 885 C C . GLU A 1 110 ? -20.438 7.506 36.870 1.00 95.06 110 GLU A C 1
ATOM 887 O O . GLU A 1 110 ? -19.883 7.527 35.765 1.00 95.06 110 GLU A O 1
ATOM 892 N N . ASP A 1 111 ? -21.625 8.079 37.077 1.00 93.12 111 ASP A N 1
ATOM 893 C CA . ASP A 1 111 ? -22.306 8.840 36.026 1.00 93.12 111 ASP A CA 1
ATOM 894 C C . ASP A 1 111 ? -21.404 9.999 35.548 1.00 93.12 111 ASP A C 1
ATOM 896 O O . ASP A 1 111 ? -20.789 10.713 36.340 1.00 93.12 111 ASP A O 1
ATOM 900 N N . GLY A 1 112 ? -21.256 10.146 34.227 1.00 92.25 112 GLY A N 1
ATOM 901 C CA . GLY A 1 112 ? -20.297 11.080 33.614 1.00 92.25 112 GLY A CA 1
ATOM 902 C C . GLY A 1 112 ? -18.877 10.532 33.389 1.00 92.25 112 GLY A C 1
ATOM 903 O O . GLY A 1 112 ? -18.097 11.169 32.683 1.00 92.25 112 GLY A O 1
ATOM 904 N N . ASN A 1 113 ? -18.540 9.339 33.895 1.00 95.44 113 ASN A N 1
ATOM 905 C CA . ASN A 1 113 ? -17.279 8.639 33.599 1.00 95.44 113 ASN A CA 1
ATOM 906 C C . ASN A 1 113 ? -17.476 7.408 32.693 1.00 95.44 113 ASN A C 1
ATOM 908 O O . ASN A 1 113 ? -16.609 6.539 32.633 1.00 95.44 113 ASN A O 1
ATOM 912 N N . ILE A 1 114 ? -18.608 7.295 31.996 1.00 95.88 114 ILE A N 1
ATOM 913 C CA . ILE A 1 114 ? -18.968 6.095 31.230 1.00 95.88 114 ILE A CA 1
ATOM 914 C C . ILE A 1 114 ? -19.184 6.412 29.755 1.00 95.88 114 ILE A C 1
ATOM 916 O O . ILE A 1 114 ? -19.878 7.359 29.395 1.00 95.88 114 ILE A O 1
ATOM 920 N N . LEU A 1 115 ? -18.634 5.552 28.903 1.00 96.44 115 LEU A N 1
ATOM 921 C CA . LEU A 1 115 ? -18.962 5.439 27.490 1.00 96.44 115 LEU A CA 1
ATOM 922 C C . LEU A 1 115 ? -19.600 4.068 27.248 1.00 96.44 115 LEU A C 1
ATOM 924 O O . LEU A 1 115 ? -19.066 3.051 27.691 1.00 96.44 115 LEU A O 1
ATOM 928 N N . ILE A 1 116 ? -20.717 4.002 26.520 1.00 97.44 116 ILE A N 1
ATOM 929 C CA . ILE A 1 116 ? -21.280 2.699 26.151 1.00 97.44 116 ILE A CA 1
ATOM 930 C C . ILE A 1 116 ? -20.490 2.132 24.975 1.00 97.44 116 ILE A C 1
ATOM 932 O O . ILE A 1 116 ? -20.348 2.769 23.929 1.00 97.44 116 ILE A O 1
ATOM 936 N N . THR A 1 117 ? -19.986 0.914 25.117 1.00 97.00 117 THR A N 1
ATOM 937 C CA . THR A 1 117 ? -19.178 0.239 24.097 1.00 97.00 117 THR A CA 1
ATOM 938 C C . THR A 1 117 ? -19.647 -1.198 23.912 1.00 97.00 117 THR A C 1
ATOM 940 O O . THR A 1 117 ? -20.467 -1.706 24.677 1.00 97.00 117 THR A O 1
ATOM 943 N N . CYS A 1 118 ? -19.170 -1.878 22.870 1.00 95.94 118 CYS A N 1
ATOM 944 C CA . CYS A 1 118 ? 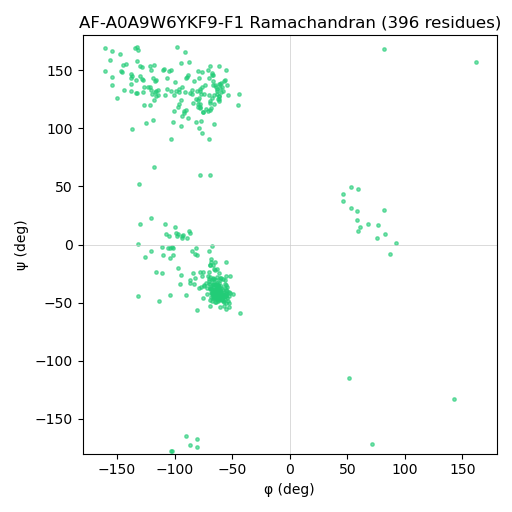-19.318 -3.323 22.803 1.00 95.94 118 CYS A CA 1
ATOM 945 C C . CYS A 1 118 ? -18.299 -3.989 23.740 1.00 95.94 118 CYS A C 1
ATOM 947 O O . CYS A 1 118 ? -17.186 -3.491 23.923 1.00 95.94 118 CYS A O 1
ATOM 949 N N . SER A 1 119 ? -18.658 -5.141 24.306 1.00 95.75 119 SER A N 1
ATOM 950 C CA . SER A 1 119 ? -17.800 -5.892 25.227 1.00 95.75 119 SER A CA 1
ATOM 951 C C . SER A 1 119 ? -16.422 -6.198 24.637 1.00 95.75 119 SER A C 1
ATOM 953 O O . SER A 1 119 ? -15.435 -6.126 25.361 1.00 95.75 119 SER A O 1
ATOM 955 N N . SER A 1 120 ? -16.332 -6.477 23.332 1.00 96.19 120 SER A N 1
ATOM 956 C CA . SER A 1 120 ? -15.051 -6.722 22.660 1.00 96.19 120 SER A CA 1
ATOM 957 C C . SER A 1 120 ? -14.145 -5.490 22.660 1.00 96.19 120 SER A C 1
ATOM 959 O O . SER A 1 120 ? -12.963 -5.615 22.962 1.00 96.19 120 SER A O 1
ATOM 961 N N . CYS A 1 121 ? -14.682 -4.294 22.394 1.00 96.25 121 CYS A N 1
ATOM 962 C CA . CYS A 1 121 ? -13.907 -3.056 22.466 1.00 96.25 121 CYS A CA 1
ATOM 963 C C . CYS A 1 121 ? -13.490 -2.718 23.897 1.00 96.25 121 CYS A C 1
ATOM 965 O O . CYS A 1 121 ? -12.342 -2.342 24.088 1.00 96.25 121 CYS A O 1
ATOM 967 N N . ASN A 1 122 ? -14.372 -2.886 24.887 1.00 95.50 122 ASN A N 1
ATOM 968 C CA . ASN A 1 122 ? -14.017 -2.640 26.290 1.00 95.50 122 ASN A CA 1
ATOM 969 C C . ASN A 1 122 ? -12.846 -3.536 26.737 1.00 95.50 122 ASN A C 1
ATOM 971 O O . ASN A 1 122 ? -11.854 -3.062 27.283 1.00 95.50 122 ASN A O 1
ATOM 975 N N . ILE A 1 123 ? -12.921 -4.836 26.424 1.00 94.62 123 ILE A N 1
ATOM 976 C CA . ILE A 1 123 ? -11.857 -5.798 26.745 1.00 94.62 123 ILE A CA 1
ATOM 977 C C . ILE A 1 123 ? -10.555 -5.438 26.019 1.00 94.62 123 ILE A C 1
ATOM 979 O O . ILE A 1 123 ? -9.491 -5.435 26.633 1.00 94.62 123 ILE A O 1
ATOM 983 N N . ALA A 1 124 ? -10.631 -5.120 24.725 1.00 95.50 124 ALA A N 1
ATOM 984 C CA . ALA A 1 124 ? -9.457 -4.802 23.918 1.00 95.50 124 ALA A CA 1
ATOM 985 C C . ALA A 1 124 ? -8.811 -3.456 24.291 1.00 95.50 124 ALA A C 1
ATOM 987 O O . ALA A 1 124 ? -7.594 -3.329 24.178 1.00 95.50 124 ALA A O 1
ATOM 988 N N . ARG A 1 125 ? -9.595 -2.467 24.746 1.00 94.88 125 ARG A N 1
ATOM 989 C CA . ARG A 1 125 ? -9.085 -1.148 25.149 1.00 94.88 125 ARG A CA 1
ATOM 990 C C . ARG A 1 125 ? -8.206 -1.234 26.389 1.00 94.88 125 ARG A C 1
ATOM 992 O O . ARG A 1 125 ? -7.235 -0.488 26.474 1.00 94.88 125 ARG A O 1
ATOM 999 N N . LYS A 1 126 ? -8.529 -2.133 27.325 1.00 90.44 126 LYS A N 1
ATOM 1000 C CA . LYS A 1 126 ? -7.855 -2.239 28.627 1.00 90.44 126 LYS A CA 1
ATOM 1001 C C . LYS A 1 126 ? -7.810 -0.867 29.318 1.00 90.44 126 LYS A C 1
ATOM 1003 O O . LYS A 1 126 ? -8.849 -0.308 29.658 1.00 90.44 126 LYS A O 1
ATOM 1008 N N . ASP A 1 127 ? -6.620 -0.314 29.506 1.00 89.69 127 ASP A N 1
ATOM 1009 C CA . ASP A 1 127 ? -6.353 0.982 30.115 1.00 89.69 127 ASP A CA 1
ATOM 1010 C C . ASP A 1 127 ? -6.056 2.101 29.095 1.00 89.69 127 ASP A C 1
ATOM 1012 O O . ASP A 1 127 ? -5.944 3.268 29.484 1.00 89.69 127 ASP A O 1
ATOM 1016 N N . MET A 1 128 ? -6.015 1.786 27.795 1.00 92.50 128 MET A N 1
ATOM 1017 C CA . MET A 1 128 ? -5.688 2.731 26.727 1.00 92.50 128 MET A CA 1
ATOM 1018 C C . MET A 1 128 ? -6.667 3.908 26.686 1.00 92.50 128 MET A C 1
ATOM 1020 O O . MET A 1 128 ? -7.887 3.748 26.782 1.00 92.50 128 MET A O 1
ATOM 1024 N N . ASN A 1 129 ? -6.141 5.114 26.470 1.00 91.56 129 ASN A N 1
ATOM 1025 C CA . ASN A 1 129 ? -6.954 6.316 26.318 1.00 91.56 129 ASN A CA 1
ATOM 1026 C C . ASN A 1 129 ? -8.017 6.158 25.207 1.00 91.56 129 ASN A C 1
ATOM 1028 O O . ASN A 1 129 ? -7.719 5.677 24.114 1.00 91.56 129 ASN A O 1
ATOM 1032 N N . ILE A 1 130 ? -9.248 6.625 25.455 1.00 91.75 130 ILE A N 1
ATOM 1033 C CA . ILE A 1 130 ? -10.369 6.509 24.503 1.00 91.75 130 ILE A CA 1
ATOM 1034 C C . ILE A 1 130 ? -10.048 7.105 23.131 1.00 91.75 130 ILE A C 1
ATOM 1036 O O . ILE A 1 130 ? -10.415 6.512 22.118 1.00 91.75 130 ILE A O 1
ATOM 1040 N N . LYS A 1 131 ? -9.379 8.263 23.067 1.00 90.94 131 LYS A N 1
ATOM 1041 C CA . LYS A 1 131 ? -9.033 8.897 21.786 1.00 90.94 131 LYS A CA 1
ATOM 1042 C C . LYS A 1 131 ? -8.044 8.033 21.005 1.00 90.94 131 LYS A C 1
ATOM 1044 O O . LYS A 1 131 ? -8.258 7.805 19.816 1.00 90.94 131 LYS A O 1
ATOM 1049 N N . ALA A 1 132 ? -7.021 7.509 21.681 1.00 90.56 132 ALA A N 1
ATOM 1050 C CA . ALA A 1 132 ? -6.038 6.613 21.078 1.00 90.56 132 ALA A CA 1
ATOM 1051 C C . ALA A 1 132 ? -6.697 5.321 20.568 1.00 90.56 132 ALA A C 1
ATOM 1053 O O . ALA A 1 132 ? -6.513 4.952 19.411 1.00 90.56 132 ALA A O 1
ATOM 1054 N N . PHE A 1 133 ? -7.562 4.698 21.371 1.00 93.56 133 PHE A N 1
ATOM 1055 C CA . PHE A 1 133 ? -8.243 3.469 20.968 1.00 93.56 133 PHE A CA 1
ATOM 1056 C C . PHE A 1 133 ? -9.262 3.690 19.840 1.00 93.56 133 PHE A C 1
ATOM 1058 O O . PHE A 1 133 ? -9.374 2.871 18.931 1.00 93.56 133 PHE A O 1
ATOM 1065 N N . ARG A 1 134 ? -9.986 4.819 19.839 1.00 92.38 134 ARG A N 1
ATOM 1066 C CA . ARG A 1 134 ? -10.839 5.215 18.703 1.00 92.38 134 ARG A CA 1
ATOM 1067 C C . ARG A 1 134 ? -10.024 5.372 17.429 1.00 92.38 134 ARG A C 1
ATOM 1069 O O . ARG A 1 134 ? -10.448 4.891 16.382 1.00 92.38 134 ARG A O 1
ATOM 1076 N N . ARG A 1 135 ? -8.856 6.018 17.516 1.00 90.81 135 ARG A N 1
ATOM 1077 C CA . ARG A 1 135 ? -7.938 6.143 16.382 1.00 90.81 135 ARG A CA 1
ATOM 1078 C C . ARG A 1 135 ? -7.479 4.767 15.909 1.00 90.81 135 ARG A C 1
ATOM 1080 O O . ARG A 1 135 ? -7.562 4.510 14.717 1.00 90.81 135 ARG A O 1
ATOM 1087 N N . GLN A 1 136 ? -7.099 3.868 16.814 1.00 92.31 136 GLN A N 1
ATOM 1088 C CA . GLN A 1 136 ? -6.745 2.491 16.465 1.00 92.31 136 GLN A CA 1
ATOM 1089 C C . GLN A 1 136 ? -7.891 1.777 15.730 1.00 92.31 136 GLN A C 1
ATOM 1091 O O . GLN A 1 136 ? -7.680 1.258 14.641 1.00 92.31 136 GLN A O 1
ATOM 1096 N N . LYS A 1 137 ? -9.125 1.819 16.254 1.00 93.06 137 LYS A N 1
ATOM 1097 C CA . LYS A 1 137 ? -10.298 1.202 15.603 1.00 93.06 137 LYS A CA 1
ATOM 1098 C C . LYS A 1 137 ? -10.617 1.807 14.238 1.00 93.06 137 LYS A C 1
ATOM 1100 O O . LYS A 1 137 ? -11.059 1.095 13.340 1.00 93.06 137 LYS A O 1
ATOM 1105 N N . LEU A 1 138 ? -10.393 3.109 14.082 1.00 92.00 138 LEU A N 1
ATOM 1106 C CA . LEU A 1 138 ? -10.538 3.799 12.806 1.00 92.00 138 LEU A CA 1
ATOM 1107 C C . LEU A 1 138 ? -9.514 3.290 11.780 1.00 92.00 138 LEU A C 1
ATOM 1109 O O . LEU A 1 138 ? -9.889 3.023 10.640 1.00 92.00 138 LEU A O 1
ATOM 1113 N N . LEU A 1 139 ? -8.250 3.130 12.182 1.00 92.25 139 LEU A N 1
ATOM 1114 C CA . LEU A 1 139 ? -7.196 2.585 11.322 1.00 92.25 139 LEU A CA 1
ATOM 1115 C C . LEU A 1 139 ? -7.455 1.116 10.973 1.00 92.25 139 LEU A C 1
ATOM 1117 O O . LEU A 1 139 ? -7.379 0.761 9.804 1.00 92.25 139 LEU A O 1
ATOM 1121 N N . GLU A 1 140 ? -7.843 0.294 11.953 1.00 92.69 140 GLU A N 1
ATOM 1122 C CA . GLU A 1 140 ? -8.218 -1.111 11.738 1.00 92.69 140 GLU A CA 1
ATOM 1123 C C . GLU A 1 140 ? -9.358 -1.239 10.718 1.00 92.69 140 GLU A C 1
ATOM 1125 O O . GLU A 1 140 ? -9.280 -2.055 9.807 1.00 92.69 140 GLU A O 1
ATOM 1130 N N . TYR A 1 141 ? -10.399 -0.403 10.823 1.00 93.31 141 TYR A N 1
ATOM 1131 C CA . TYR A 1 141 ? -11.518 -0.415 9.875 1.00 93.31 141 TYR A CA 1
ATOM 1132 C C . TYR A 1 141 ? -11.102 -0.046 8.443 1.00 93.31 141 TYR A C 1
ATOM 1134 O O . TYR A 1 141 ? -11.679 -0.554 7.487 1.00 93.31 141 TYR A O 1
ATOM 1142 N N . ASN A 1 142 ? -10.108 0.831 8.291 1.00 94.62 142 ASN A N 1
ATOM 1143 C CA . ASN A 1 142 ? -9.585 1.236 6.986 1.00 94.62 142 ASN A CA 1
ATOM 1144 C C . ASN A 1 142 ? -8.379 0.388 6.549 1.00 94.62 142 ASN A C 1
ATOM 1146 O O . ASN A 1 142 ? -7.760 0.722 5.543 1.00 94.62 142 ASN A O 1
ATOM 1150 N N . GLY A 1 143 ? -8.039 -0.684 7.276 1.00 94.50 143 GLY A N 1
ATOM 1151 C CA . GLY A 1 143 ? -6.790 -1.431 7.115 1.00 94.50 143 GLY A CA 1
ATOM 1152 C C . GLY A 1 143 ? -6.514 -1.880 5.681 1.00 94.50 143 GLY A C 1
ATOM 1153 O O . GLY A 1 143 ? -5.392 -1.715 5.212 1.00 94.50 143 GLY A O 1
ATOM 1154 N N . ASP A 1 144 ? -7.540 -2.339 4.961 1.00 95.31 144 ASP A N 1
ATOM 1155 C CA . ASP A 1 144 ? -7.433 -2.801 3.568 1.00 95.31 144 ASP A CA 1
ATOM 1156 C C . ASP A 1 144 ? -7.143 -1.674 2.567 1.00 95.31 144 ASP A C 1
ATOM 1158 O O . ASP A 1 144 ? -6.692 -1.916 1.455 1.00 95.31 144 ASP A O 1
ATOM 1162 N N . ARG A 1 145 ? -7.378 -0.418 2.948 1.00 94.94 145 ARG A N 1
ATOM 1163 C CA . ARG A 1 145 ? -7.168 0.763 2.095 1.00 94.94 145 ARG A CA 1
ATOM 1164 C C . ARG A 1 145 ? -5.887 1.517 2.439 1.00 94.94 145 ARG A C 1
ATOM 1166 O O . ARG A 1 145 ? -5.597 2.532 1.805 1.00 94.94 145 ARG A O 1
ATOM 1173 N N . LEU A 1 146 ? -5.164 1.068 3.461 1.00 94.81 146 LEU A N 1
ATOM 1174 C CA . LEU A 1 146 ? -3.916 1.658 3.930 1.00 94.81 146 LEU A CA 1
ATOM 1175 C C . LEU A 1 146 ? -2.728 0.819 3.465 1.00 94.81 146 LEU A C 1
ATOM 1177 O O . LEU A 1 146 ? -2.834 -0.397 3.329 1.00 94.81 146 LEU A O 1
ATOM 1181 N N . ILE A 1 147 ? -1.589 1.472 3.258 1.00 91.62 147 ILE A N 1
ATOM 1182 C CA . ILE A 1 147 ? -0.321 0.786 3.006 1.00 91.62 147 ILE A CA 1
ATOM 1183 C C . ILE A 1 147 ? 0.302 0.430 4.352 1.00 91.62 147 ILE A C 1
ATOM 1185 O O . ILE A 1 147 ? 0.416 1.284 5.234 1.00 91.62 147 ILE A O 1
ATOM 1189 N N . HIS A 1 148 ? 0.693 -0.833 4.493 1.00 87.88 148 HIS A N 1
ATOM 1190 C CA . HIS A 1 148 ? 1.380 -1.353 5.671 1.00 87.88 148 HIS A CA 1
ATOM 1191 C C . HIS A 1 148 ? 2.848 -1.587 5.342 1.00 87.88 148 HIS A C 1
ATOM 1193 O O . HIS A 1 148 ? 3.174 -2.037 4.244 1.00 87.88 148 HIS A O 1
ATOM 1199 N N . SER A 1 149 ? 3.726 -1.327 6.308 1.00 84.50 149 SER A N 1
ATOM 1200 C CA . SER A 1 149 ? 5.103 -1.806 6.227 1.00 84.50 149 SER A CA 1
ATOM 1201 C C . SER A 1 149 ? 5.108 -3.332 6.182 1.00 84.50 149 SER A C 1
ATOM 1203 O O . SER A 1 149 ? 4.356 -3.976 6.917 1.00 84.50 149 SER A O 1
ATOM 1205 N N . ILE A 1 150 ? 5.964 -3.899 5.333 1.00 86.12 150 ILE A N 1
ATOM 1206 C CA . ILE A 1 150 ? 6.194 -5.343 5.296 1.00 86.12 150 ILE A CA 1
ATOM 1207 C C . ILE A 1 150 ? 7.007 -5.701 6.542 1.00 86.12 150 ILE A C 1
ATOM 1209 O O . ILE A 1 150 ? 8.114 -5.196 6.722 1.00 86.12 150 ILE A O 1
ATOM 1213 N N . ASP A 1 151 ? 6.427 -6.511 7.422 1.00 83.69 151 ASP A N 1
ATOM 1214 C CA . ASP A 1 151 ? 7.049 -6.943 8.673 1.00 83.69 151 ASP A CA 1
ATOM 1215 C C . ASP A 1 151 ? 7.575 -8.382 8.586 1.00 83.69 151 ASP A C 1
ATOM 1217 O O . ASP A 1 151 ? 7.498 -9.034 7.544 1.00 83.69 151 ASP A O 1
ATOM 1221 N N . GLU A 1 152 ? 8.112 -8.885 9.699 1.00 85.94 152 GLU A N 1
ATOM 1222 C CA . GLU A 1 152 ? 8.686 -10.232 9.796 1.00 85.94 152 GLU A CA 1
ATOM 1223 C C . GLU A 1 152 ? 7.698 -11.330 9.375 1.00 85.94 152 GLU A C 1
ATOM 1225 O O . GLU A 1 152 ? 8.081 -12.300 8.724 1.00 85.94 152 GLU A O 1
ATOM 1230 N N . ALA A 1 153 ? 6.402 -11.153 9.663 1.00 88.00 153 ALA A N 1
ATOM 1231 C CA . ALA A 1 153 ? 5.368 -12.109 9.270 1.00 88.00 153 ALA A CA 1
ATOM 1232 C C . ALA A 1 153 ? 5.147 -12.165 7.745 1.00 88.00 153 ALA A C 1
ATOM 1234 O O . ALA A 1 153 ? 4.475 -13.067 7.253 1.00 88.00 153 ALA A O 1
ATOM 1235 N N . GLN A 1 154 ? 5.695 -11.206 6.996 1.00 91.31 154 GLN A N 1
ATOM 1236 C CA . GLN A 1 154 ? 5.643 -11.116 5.537 1.00 91.31 154 GLN A CA 1
ATOM 1237 C C . GLN A 1 154 ? 7.052 -11.122 4.916 1.00 91.31 154 GLN A C 1
ATOM 1239 O O . GLN A 1 154 ? 7.232 -10.662 3.785 1.00 91.31 154 GLN A O 1
ATOM 1244 N N . SER A 1 155 ? 8.054 -11.652 5.626 1.00 89.88 155 SER A N 1
ATOM 1245 C CA . SER A 1 155 ? 9.457 -11.675 5.188 1.00 89.88 155 SER A CA 1
ATOM 1246 C C . SER A 1 155 ? 9.658 -12.355 3.826 1.00 89.88 155 SER A C 1
ATOM 1248 O O . SER A 1 155 ? 10.465 -11.898 3.017 1.00 89.88 155 SER A O 1
ATOM 1250 N N . GLU A 1 156 ? 8.875 -13.386 3.504 1.00 92.12 156 GLU A N 1
ATOM 1251 C CA . GLU A 1 156 ? 8.900 -14.024 2.183 1.00 92.12 156 GLU A CA 1
ATOM 1252 C C . GLU A 1 156 ? 8.461 -13.062 1.064 1.00 92.12 156 GLU A C 1
ATOM 1254 O O . GLU A 1 156 ? 9.104 -12.983 0.015 1.00 92.12 156 GLU A O 1
ATOM 1259 N N . VAL A 1 157 ? 7.402 -12.278 1.301 1.00 93.69 157 VAL A N 1
ATOM 1260 C CA . VAL A 1 157 ? 6.942 -11.247 0.358 1.00 93.69 157 VAL A CA 1
ATOM 1261 C C . VAL A 1 157 ? 7.997 -10.152 0.226 1.00 93.69 157 VAL A C 1
ATOM 1263 O O . VAL A 1 157 ? 8.271 -9.713 -0.889 1.00 93.69 157 VAL A O 1
ATOM 1266 N N . TYR A 1 158 ? 8.632 -9.748 1.332 1.00 91.38 158 TYR A N 1
ATOM 1267 C CA . TYR A 1 158 ? 9.741 -8.793 1.303 1.00 91.38 158 TYR A CA 1
ATOM 1268 C C . TYR A 1 158 ? 10.869 -9.271 0.379 1.00 91.38 158 TYR A C 1
ATOM 1270 O O . TYR A 1 158 ? 11.270 -8.530 -0.514 1.00 91.38 158 TYR A O 1
ATOM 1278 N N . ARG A 1 159 ? 11.339 -10.517 0.533 1.00 91.00 159 ARG A N 1
ATOM 1279 C CA . ARG A 1 159 ? 12.408 -11.093 -0.306 1.00 91.00 159 ARG A CA 1
ATOM 1280 C C . ARG A 1 159 ? 12.014 -11.163 -1.781 1.00 91.00 159 ARG A C 1
ATOM 1282 O O . ARG A 1 159 ? 12.830 -10.863 -2.657 1.00 91.00 159 ARG A O 1
ATOM 1289 N N . LEU A 1 160 ? 10.765 -11.528 -2.065 1.00 92.38 160 LEU A N 1
ATOM 1290 C CA . LEU A 1 160 ? 10.246 -11.582 -3.430 1.00 92.38 160 LEU A CA 1
ATOM 1291 C C . LEU A 1 160 ? 10.211 -10.187 -4.078 1.00 92.38 160 LEU A C 1
ATOM 1293 O O . LEU A 1 160 ? 10.650 -10.030 -5.216 1.00 92.38 160 LEU A O 1
ATOM 1297 N N . MET A 1 161 ? 9.759 -9.167 -3.343 1.00 91.00 161 MET A N 1
ATOM 1298 C CA . MET A 1 161 ? 9.780 -7.772 -3.797 1.00 91.00 161 MET A CA 1
ATOM 1299 C C . MET A 1 161 ? 11.218 -7.266 -3.975 1.00 91.00 161 MET A C 1
ATOM 1301 O O . MET A 1 161 ? 11.554 -6.751 -5.034 1.00 91.00 161 MET A O 1
ATOM 1305 N N . GLU A 1 162 ? 12.090 -7.452 -2.980 1.00 88.44 162 GLU A N 1
ATOM 1306 C CA . GLU A 1 162 ? 13.485 -6.982 -2.985 1.00 88.44 162 GLU A CA 1
ATOM 1307 C C . GLU A 1 162 ? 14.265 -7.495 -4.205 1.00 88.44 162 GLU A C 1
ATOM 1309 O O . GLU A 1 162 ? 14.991 -6.742 -4.857 1.00 88.44 162 GLU A O 1
ATOM 1314 N N . THR A 1 163 ? 14.098 -8.774 -4.542 1.00 87.75 163 THR A N 1
ATOM 1315 C CA . THR A 1 163 ? 14.796 -9.398 -5.675 1.00 87.75 163 THR A CA 1
ATOM 1316 C C . THR A 1 163 ? 14.285 -8.914 -7.035 1.00 87.75 163 THR A C 1
ATOM 1318 O O . THR A 1 163 ? 15.071 -8.878 -7.990 1.00 87.75 163 THR A O 1
ATOM 1321 N N . ASN A 1 164 ? 13.019 -8.484 -7.110 1.00 89.88 164 ASN A N 1
ATOM 1322 C CA . ASN A 1 164 ? 12.329 -8.082 -8.339 1.00 89.88 164 ASN A CA 1
ATOM 1323 C C . ASN A 1 164 ? 12.168 -6.564 -8.529 1.00 89.88 164 ASN A C 1
ATOM 1325 O O . ASN A 1 164 ? 11.810 -6.135 -9.625 1.00 89.88 164 ASN A O 1
ATOM 1329 N N . ILE A 1 165 ? 12.438 -5.737 -7.514 1.00 87.06 165 ILE A N 1
ATOM 1330 C CA . ILE A 1 165 ? 12.443 -4.278 -7.674 1.00 87.06 165 ILE A CA 1
ATOM 1331 C C . ILE A 1 165 ? 13.519 -3.890 -8.696 1.00 87.06 165 ILE A C 1
ATOM 1333 O O . ILE A 1 165 ? 14.691 -4.264 -8.598 1.00 87.06 165 ILE A O 1
ATOM 1337 N N . THR A 1 166 ? 13.100 -3.113 -9.689 1.00 84.88 166 THR A N 1
ATOM 1338 C CA . THR A 1 166 ? 13.954 -2.557 -10.737 1.00 84.88 166 THR A CA 1
ATOM 1339 C C . THR A 1 166 ? 13.866 -1.033 -10.715 1.00 84.88 166 THR A C 1
ATOM 1341 O O . THR A 1 166 ? 12.892 -0.456 -10.229 1.00 84.88 166 THR A O 1
ATOM 1344 N N . GLY A 1 167 ? 14.923 -0.373 -11.187 1.00 83.25 167 GLY A N 1
ATOM 1345 C CA . GLY A 1 167 ? 14.902 1.069 -11.426 1.00 83.25 167 GLY A CA 1
ATOM 1346 C C . GLY A 1 167 ? 14.229 1.415 -12.756 1.00 83.25 167 GLY A C 1
ATOM 1347 O O . GLY A 1 167 ? 13.731 0.546 -13.468 1.00 83.25 167 GLY A O 1
ATOM 1348 N N . GLY A 1 168 ? 14.265 2.696 -13.120 1.00 85.12 168 GLY A N 1
ATOM 1349 C CA . GLY A 1 168 ? 13.857 3.121 -14.458 1.00 85.12 168 GLY A CA 1
ATOM 1350 C C . GLY A 1 168 ? 14.797 2.553 -15.535 1.00 85.12 168 GLY A C 1
ATOM 1351 O O . GLY A 1 168 ? 16.015 2.565 -15.334 1.00 85.12 168 GLY A O 1
ATOM 1352 N N . PRO A 1 169 ? 14.273 2.066 -16.673 1.00 84.31 169 PRO A N 1
ATOM 1353 C CA . PRO A 1 169 ? 15.108 1.635 -17.785 1.00 84.31 169 PRO A CA 1
ATOM 1354 C C . PRO A 1 169 ? 15.793 2.842 -18.442 1.00 84.31 169 PRO A C 1
ATOM 1356 O O . PRO A 1 169 ? 15.137 3.692 -19.040 1.00 84.31 169 PRO A O 1
ATOM 1359 N N . SER A 1 170 ? 17.124 2.890 -18.368 1.00 82.69 170 SER A N 1
ATOM 1360 C CA . SER A 1 170 ? 17.962 3.844 -19.107 1.00 82.69 170 SER A CA 1
ATOM 1361 C C . SER A 1 170 ? 18.600 3.126 -20.291 1.00 82.69 170 SER A C 1
ATOM 1363 O O . SER A 1 170 ? 19.656 2.510 -20.149 1.00 82.69 170 SER A O 1
ATOM 1365 N N . ILE A 1 171 ? 17.931 3.151 -21.446 1.00 77.81 171 ILE A N 1
ATOM 1366 C CA . ILE A 1 171 ? 18.286 2.317 -22.602 1.00 77.81 171 ILE A CA 1
ATOM 1367 C C . ILE A 1 171 ? 18.617 3.192 -23.808 1.00 77.81 171 ILE A C 1
ATOM 1369 O O . ILE A 1 171 ? 17.885 4.122 -24.141 1.00 77.81 171 ILE A O 1
ATOM 1373 N N . ILE A 1 172 ? 19.727 2.871 -24.474 1.00 78.25 172 ILE A N 1
ATOM 1374 C CA . ILE A 1 172 ? 20.161 3.518 -25.713 1.00 78.25 172 ILE A CA 1
ATOM 1375 C C . ILE A 1 172 ? 19.795 2.600 -26.880 1.00 78.25 172 ILE A C 1
ATOM 1377 O O . ILE A 1 172 ? 20.459 1.593 -27.105 1.00 78.25 172 ILE A O 1
ATOM 1381 N N . PHE A 1 173 ? 18.752 2.955 -27.631 1.00 76.19 173 PHE A N 1
ATOM 1382 C CA . PHE A 1 173 ? 18.316 2.187 -28.808 1.00 76.19 173 PHE A CA 1
ATOM 1383 C C . PHE A 1 173 ? 19.115 2.533 -30.069 1.00 76.19 173 PHE A C 1
ATOM 1385 O O . PHE A 1 173 ? 19.386 1.677 -30.907 1.00 76.19 173 PHE A O 1
ATOM 1392 N N . ASN A 1 174 ? 19.517 3.798 -30.201 1.00 77.38 174 ASN A N 1
ATOM 1393 C CA . ASN A 1 174 ? 20.364 4.278 -31.283 1.00 77.38 174 ASN A CA 1
ATOM 1394 C C . ASN A 1 174 ? 21.308 5.358 -30.739 1.00 77.38 174 ASN A C 1
ATOM 1396 O O . ASN A 1 174 ? 20.874 6.262 -30.028 1.00 77.38 174 ASN A O 1
ATOM 1400 N N . ARG A 1 175 ? 22.601 5.265 -31.067 1.00 80.88 175 ARG A N 1
ATOM 1401 C CA . ARG A 1 175 ? 23.622 6.230 -30.624 1.00 80.88 175 ARG A CA 1
ATOM 1402 C C . ARG A 1 175 ? 23.555 7.548 -31.389 1.00 80.88 175 ARG A C 1
ATOM 1404 O O . ARG A 1 175 ? 24.029 8.559 -30.882 1.00 80.88 175 ARG A O 1
ATOM 1411 N N . PHE A 1 176 ? 23.002 7.540 -32.602 1.00 85.00 176 PHE A N 1
ATOM 1412 C CA . PHE A 1 176 ? 22.997 8.717 -33.455 1.00 85.00 176 PHE A CA 1
ATOM 1413 C C . PHE A 1 176 ? 21.782 8.762 -34.389 1.00 85.00 176 PHE A C 1
ATOM 1415 O O . PHE A 1 176 ? 21.531 7.850 -35.180 1.00 85.00 176 PHE A O 1
ATOM 1422 N N . ALA A 1 177 ? 21.058 9.879 -34.340 1.00 88.12 177 ALA A N 1
ATOM 1423 C CA . ALA A 1 177 ? 19.983 10.191 -35.268 1.00 88.12 177 ALA A CA 1
ATOM 1424 C C . ALA A 1 177 ? 20.049 11.666 -35.680 1.00 88.12 177 ALA A C 1
ATOM 1426 O O . ALA A 1 177 ? 20.162 12.550 -34.832 1.00 88.12 177 ALA A O 1
ATOM 1427 N N . LYS A 1 178 ? 19.951 11.932 -36.985 1.00 92.94 178 LYS A N 1
ATOM 1428 C CA . LYS A 1 178 ? 19.927 13.281 -37.557 1.00 92.94 178 LYS A CA 1
ATOM 1429 C C . LYS A 1 178 ? 18.877 13.379 -38.659 1.00 92.94 178 LYS A C 1
ATOM 1431 O O . LYS A 1 178 ? 18.756 12.482 -39.500 1.00 92.94 178 LYS A O 1
ATOM 1436 N N . ALA A 1 179 ? 18.154 14.496 -38.657 1.00 95.31 179 ALA A N 1
ATOM 1437 C CA . ALA A 1 179 ? 17.237 14.854 -39.728 1.00 95.31 179 ALA A CA 1
ATOM 1438 C C . ALA A 1 179 ? 17.958 14.882 -41.086 1.00 95.31 179 ALA A C 1
ATOM 1440 O O . ALA A 1 179 ? 19.123 15.269 -41.179 1.00 95.31 179 ALA A O 1
ATOM 1441 N N . ASP A 1 180 ? 17.255 14.414 -42.112 1.00 96.44 180 ASP A N 1
ATOM 1442 C CA . ASP A 1 180 ? 17.682 14.307 -43.508 1.00 96.44 180 ASP A CA 1
ATOM 1443 C C . ASP A 1 180 ? 18.920 13.433 -43.760 1.00 96.44 180 ASP A C 1
ATOM 1445 O O . ASP A 1 180 ? 19.450 13.420 -44.868 1.00 96.44 180 ASP A O 1
ATOM 1449 N N . MET A 1 181 ? 19.358 12.661 -42.760 1.00 94.94 181 MET A N 1
ATOM 1450 C CA . MET A 1 181 ? 20.553 11.820 -42.861 1.00 94.94 181 MET A CA 1
ATOM 1451 C C . MET A 1 181 ? 20.324 10.389 -42.367 1.00 94.94 181 MET A C 1
ATOM 1453 O O . MET A 1 181 ? 20.742 9.430 -43.013 1.00 94.94 181 MET A O 1
ATOM 1457 N N . THR A 1 182 ? 19.649 10.215 -41.230 1.00 93.06 182 THR A N 1
ATOM 1458 C CA . THR A 1 182 ? 19.401 8.889 -40.650 1.00 93.06 182 THR A CA 1
ATOM 1459 C C . THR A 1 182 ? 18.158 8.244 -41.266 1.00 93.06 182 THR A C 1
ATOM 1461 O O . THR A 1 182 ? 17.097 8.868 -41.334 1.00 93.06 182 THR A O 1
ATOM 1464 N N . ARG A 1 183 ? 18.249 6.967 -41.660 1.00 90.31 183 ARG A N 1
ATOM 1465 C CA . ARG A 1 183 ? 17.077 6.155 -42.028 1.00 90.31 183 ARG A CA 1
ATOM 1466 C C . ARG A 1 183 ? 16.473 5.500 -40.782 1.00 90.31 183 ARG A C 1
ATOM 1468 O O . ARG A 1 183 ? 17.196 4.889 -40.004 1.00 90.31 183 ARG A O 1
ATOM 1475 N N . ILE A 1 184 ? 15.161 5.633 -40.599 1.00 87.12 184 ILE A N 1
ATOM 1476 C CA . ILE A 1 184 ? 14.384 5.066 -39.481 1.00 87.12 184 ILE A CA 1
ATOM 1477 C C . ILE A 1 184 ? 13.619 3.805 -39.920 1.00 87.12 184 ILE A C 1
ATOM 1479 O O . ILE A 1 184 ? 13.732 3.369 -41.070 1.00 87.12 184 ILE A O 1
ATOM 1483 N N . ARG A 1 185 ? 12.833 3.210 -39.008 1.00 80.19 185 ARG A N 1
ATOM 1484 C CA . ARG A 1 185 ? 12.045 1.985 -39.237 1.00 80.19 185 ARG A CA 1
ATOM 1485 C C . ARG A 1 185 ? 11.309 2.009 -40.587 1.00 80.19 185 ARG A C 1
ATOM 1487 O O . ARG A 1 185 ? 10.623 2.975 -40.927 1.00 80.19 185 ARG A O 1
ATOM 1494 N N . GLY A 1 186 ? 11.470 0.931 -41.358 1.00 84.31 186 GLY A N 1
ATOM 1495 C CA . GLY A 1 186 ? 10.930 0.812 -42.719 1.00 84.31 186 GLY A CA 1
ATOM 1496 C C . GLY A 1 186 ? 11.712 1.587 -43.790 1.00 84.31 186 GLY A C 1
ATOM 1497 O O . GLY A 1 186 ? 11.166 1.858 -44.853 1.00 84.31 186 GLY A O 1
ATOM 1498 N N . GLY A 1 187 ? 12.957 1.998 -43.515 1.00 87.31 187 GLY A N 1
ATOM 1499 C CA . GLY A 1 187 ? 13.845 2.664 -44.480 1.00 87.31 187 GLY A CA 1
ATOM 1500 C C . GLY A 1 187 ? 13.517 4.136 -44.760 1.00 87.31 187 GLY A C 1
ATOM 1501 O O . GLY A 1 187 ? 14.155 4.756 -45.620 1.00 87.31 187 GLY A O 1
ATOM 1502 N N . LYS A 1 188 ? 12.543 4.703 -44.036 1.00 91.31 188 LYS A N 1
ATOM 1503 C CA . LYS A 1 188 ? 12.083 6.090 -44.191 1.00 91.31 188 LYS A CA 1
ATOM 1504 C C . LYS A 1 188 ? 13.176 7.070 -43.766 1.00 91.31 188 LYS A C 1
ATOM 1506 O O . LYS A 1 188 ? 13.926 6.801 -42.833 1.00 91.31 188 LYS A O 1
ATOM 1511 N N . MET A 1 189 ? 13.259 8.220 -44.428 1.00 95.44 189 MET A N 1
ATOM 1512 C CA . MET A 1 189 ? 14.198 9.276 -44.040 1.00 95.44 189 MET A CA 1
ATOM 1513 C C . MET A 1 189 ? 13.703 9.988 -42.774 1.00 95.44 189 MET A C 1
ATOM 1515 O O . MET A 1 189 ? 12.551 10.421 -42.728 1.00 95.44 189 MET A O 1
ATOM 1519 N N . CYS A 1 190 ? 14.559 10.133 -41.760 1.00 93.88 190 CYS A N 1
ATOM 1520 C CA . CYS A 1 190 ? 14.267 10.971 -40.598 1.00 93.88 190 CYS A CA 1
ATOM 1521 C C . CYS A 1 190 ? 14.113 12.428 -41.049 1.00 93.88 190 CYS A C 1
ATOM 1523 O O . CYS A 1 190 ? 14.982 12.941 -41.741 1.00 93.88 190 CYS A O 1
ATOM 1525 N N . LYS A 1 191 ? 13.038 13.111 -40.653 1.00 95.38 191 LYS A N 1
ATOM 1526 C CA . LYS A 1 191 ? 12.835 14.544 -40.954 1.00 95.38 191 LYS A CA 1
ATOM 1527 C C . LYS A 1 191 ? 12.933 15.445 -39.733 1.00 95.38 191 LYS A C 1
ATOM 1529 O O . LYS A 1 191 ? 13.220 16.627 -39.855 1.00 95.38 191 LYS A O 1
ATOM 1534 N N . LYS A 1 192 ? 12.691 14.893 -38.548 1.00 94.44 192 LYS A N 1
ATOM 1535 C CA . LYS A 1 192 ? 12.717 15.625 -37.288 1.00 94.44 192 LYS A CA 1
ATOM 1536 C C . LYS A 1 192 ? 13.032 14.658 -36.158 1.00 94.44 192 LYS A C 1
ATOM 1538 O O . LYS A 1 192 ? 12.577 13.517 -36.181 1.00 94.44 192 LYS A O 1
ATOM 1543 N N . VAL A 1 193 ? 13.778 15.144 -35.173 1.00 90.81 193 VAL A N 1
ATOM 1544 C CA . VAL A 1 193 ? 14.007 14.460 -33.899 1.00 90.81 193 VAL A CA 1
ATOM 1545 C C . VAL A 1 193 ? 13.232 15.228 -32.834 1.00 90.81 193 VAL A C 1
ATOM 1547 O O . VAL A 1 193 ? 13.324 16.453 -32.766 1.00 90.81 193 VAL A O 1
ATOM 1550 N N . ILE A 1 194 ? 12.416 14.520 -32.056 1.00 92.44 194 ILE A N 1
ATOM 1551 C CA . ILE A 1 194 ? 11.569 15.095 -31.007 1.00 92.44 194 ILE A CA 1
ATOM 1552 C C . ILE A 1 194 ? 11.850 14.325 -29.720 1.00 92.44 194 ILE A C 1
ATOM 1554 O O . ILE A 1 194 ? 11.852 13.096 -29.731 1.00 92.44 194 ILE A O 1
ATOM 1558 N N . GLY A 1 195 ? 12.095 15.051 -28.631 1.00 91.00 195 GLY A N 1
ATOM 1559 C CA . GLY A 1 195 ? 12.168 14.486 -27.288 1.00 91.00 195 GLY A CA 1
ATOM 1560 C C . GLY A 1 195 ? 10.809 14.578 -26.604 1.00 91.00 195 GLY A C 1
ATOM 1561 O O . GLY A 1 195 ? 10.162 15.623 -26.664 1.00 91.00 195 GLY A O 1
ATOM 1562 N N . TYR A 1 196 ? 10.396 13.495 -25.954 1.00 92.38 196 TYR A N 1
ATOM 1563 C CA . TYR A 1 196 ? 9.223 13.461 -25.086 1.00 92.38 196 TYR A CA 1
ATOM 1564 C C . TYR A 1 196 ? 9.672 13.144 -23.665 1.00 92.38 196 TYR A C 1
ATOM 1566 O O . TYR A 1 196 ? 10.542 12.299 -23.466 1.00 92.38 196 TYR A O 1
ATOM 1574 N N . ASP A 1 197 ? 9.055 13.807 -22.693 1.00 91.25 197 ASP A N 1
ATOM 1575 C CA . ASP A 1 197 ? 9.233 13.529 -21.272 1.00 91.25 197 ASP A CA 1
ATOM 1576 C C . ASP A 1 197 ? 7.852 13.345 -20.636 1.00 91.25 197 ASP A C 1
ATOM 1578 O O . ASP A 1 197 ? 6.877 14.005 -21.009 1.00 91.25 197 ASP A O 1
ATOM 1582 N N . ALA A 1 198 ? 7.758 12.405 -19.702 1.00 90.62 198 ALA A N 1
ATOM 1583 C CA . ALA A 1 198 ? 6.541 12.162 -18.959 1.00 90.62 198 ALA A CA 1
ATOM 1584 C C . ALA A 1 198 ? 6.404 13.200 -17.841 1.00 90.62 198 ALA A C 1
ATOM 1586 O O . ALA A 1 198 ? 7.235 13.309 -16.936 1.00 90.62 198 ALA A O 1
ATOM 1587 N N . ASN A 1 199 ? 5.282 13.914 -17.832 1.00 87.94 199 ASN A N 1
ATOM 1588 C CA . ASN A 1 199 ? 4.985 14.861 -16.767 1.00 87.94 199 ASN A CA 1
ATOM 1589 C C . ASN A 1 199 ? 4.794 14.133 -15.429 1.00 87.94 199 ASN A C 1
ATOM 1591 O O . ASN A 1 199 ? 3.741 13.561 -15.166 1.00 87.94 199 ASN A O 1
ATOM 1595 N N . ALA A 1 200 ? 5.810 14.208 -14.565 1.00 89.25 200 ALA A N 1
ATOM 1596 C CA . ALA A 1 200 ? 5.764 13.688 -13.198 1.00 89.25 200 ALA A CA 1
ATOM 1597 C C . ALA A 1 200 ? 5.475 12.172 -13.111 1.00 89.25 200 ALA A C 1
ATOM 1599 O O . ALA A 1 200 ? 4.638 11.754 -12.316 1.00 89.25 200 ALA A O 1
ATOM 1600 N N . LEU A 1 201 ? 6.183 11.350 -13.898 1.00 92.00 201 LEU A N 1
ATOM 1601 C CA . LEU A 1 201 ? 5.947 9.901 -14.024 1.00 92.00 201 LEU A CA 1
ATOM 1602 C C . LEU A 1 201 ? 5.690 9.174 -12.688 1.00 92.00 201 LEU A C 1
ATOM 1604 O O . LEU A 1 201 ? 4.625 8.592 -12.501 1.00 92.00 201 LEU A O 1
ATOM 1608 N N . TYR A 1 202 ? 6.631 9.233 -11.739 1.00 91.50 202 TYR A N 1
ATOM 1609 C CA . TYR A 1 202 ? 6.489 8.529 -10.455 1.00 91.50 202 TYR A CA 1
ATOM 1610 C C . TYR A 1 202 ? 5.353 9.083 -9.590 1.00 91.50 202 TYR A C 1
ATOM 1612 O O . TYR A 1 202 ? 4.645 8.316 -8.941 1.00 91.50 202 TYR A O 1
ATOM 1620 N N . LEU A 1 203 ? 5.140 10.399 -9.611 1.00 93.69 203 LEU A N 1
ATOM 1621 C CA . LEU A 1 203 ? 4.037 11.039 -8.895 1.00 93.69 203 LEU A CA 1
ATOM 1622 C C . LEU A 1 203 ? 2.674 10.605 -9.456 1.00 93.69 203 LEU A C 1
ATOM 1624 O O . LEU A 1 203 ? 1.733 10.378 -8.693 1.00 93.69 203 LEU A O 1
ATOM 1628 N N . TRP A 1 204 ? 2.568 10.472 -10.781 1.00 93.88 204 TRP A N 1
ATOM 1629 C CA . TRP A 1 204 ? 1.368 9.955 -11.429 1.00 93.88 204 TRP A CA 1
ATOM 1630 C C . TRP A 1 204 ? 1.107 8.504 -11.017 1.00 93.88 204 TRP A C 1
ATOM 1632 O O . TRP A 1 204 ? -0.021 8.188 -10.638 1.00 93.88 204 TRP A O 1
ATOM 1642 N N . CYS A 1 205 ? 2.146 7.657 -11.004 1.00 93.31 205 CYS A N 1
ATOM 1643 C CA . CYS A 1 205 ? 2.053 6.270 -10.539 1.00 93.31 205 CYS A CA 1
ATOM 1644 C C . CYS A 1 205 ? 1.590 6.179 -9.077 1.00 93.31 205 CYS A C 1
ATOM 1646 O O . CYS A 1 205 ? 0.724 5.364 -8.775 1.00 93.31 205 CYS A O 1
ATOM 1648 N N . LEU A 1 206 ? 2.102 7.040 -8.185 1.00 93.31 206 LEU A N 1
ATOM 1649 C CA . LEU A 1 206 ? 1.666 7.104 -6.780 1.00 93.31 206 LEU A CA 1
ATOM 1650 C C . LEU A 1 206 ? 0.169 7.423 -6.629 1.00 93.31 206 LEU A C 1
ATOM 1652 O O . LEU A 1 206 ? -0.448 7.010 -5.649 1.00 93.31 206 LEU A O 1
ATOM 1656 N N . GLY A 1 207 ? -0.417 8.146 -7.587 1.00 94.38 207 GLY A N 1
ATOM 1657 C CA . GLY A 1 207 ? -1.844 8.474 -7.600 1.00 94.38 207 GLY A CA 1
ATOM 1658 C C . GLY A 1 207 ? -2.756 7.350 -8.112 1.00 94.38 207 GLY A C 1
ATOM 1659 O O . GLY A 1 207 ? -3.978 7.487 -8.020 1.00 94.38 207 GLY A O 1
ATOM 1660 N N . GLN A 1 208 ? -2.194 6.265 -8.656 1.00 95.25 208 GLN A N 1
ATOM 1661 C CA . GLN A 1 208 ? -2.951 5.114 -9.160 1.00 95.25 208 GLN A CA 1
ATOM 1662 C C . GLN A 1 208 ? -3.252 4.097 -8.050 1.00 95.25 208 GLN A C 1
ATOM 1664 O O . GLN A 1 208 ? -3.041 4.357 -6.864 1.00 95.25 208 GLN A O 1
ATOM 1669 N N . ASP A 1 209 ? -3.804 2.942 -8.428 1.00 96.56 209 ASP A N 1
ATOM 1670 C CA . ASP A 1 209 ? -4.039 1.846 -7.490 1.00 96.56 209 ASP A CA 1
ATOM 1671 C C . ASP A 1 209 ? -2.708 1.367 -6.900 1.00 96.56 209 ASP A C 1
ATOM 1673 O O . ASP A 1 209 ? -1.777 1.013 -7.624 1.00 96.56 209 ASP A O 1
ATOM 1677 N N . MET A 1 210 ? -2.640 1.366 -5.572 1.00 95.75 210 MET A N 1
ATOM 1678 C CA . MET A 1 210 ? -1.490 0.958 -4.776 1.00 95.75 210 MET A CA 1
ATOM 1679 C C . MET A 1 210 ? -1.786 -0.360 -4.049 1.00 95.75 210 MET A C 1
ATOM 1681 O O . MET A 1 210 ? -2.940 -0.604 -3.681 1.00 95.75 210 MET A O 1
ATOM 1685 N N . PRO A 1 211 ? -0.761 -1.194 -3.781 1.00 95.12 211 PRO A N 1
ATOM 1686 C CA . PRO A 1 211 ? -0.901 -2.420 -2.999 1.00 95.12 211 PRO A CA 1
ATOM 1687 C C . PRO A 1 211 ? -1.172 -2.104 -1.523 1.00 95.12 211 PRO A C 1
ATOM 1689 O O . PRO A 1 211 ? -0.254 -1.932 -0.723 1.00 95.12 211 PRO A O 1
ATOM 1692 N N . CYS A 1 212 ? -2.452 -2.009 -1.172 1.00 96.38 212 CYS A N 1
ATOM 1693 C CA . CYS A 1 212 ? -2.923 -1.730 0.179 1.00 96.38 212 CYS A CA 1
ATOM 1694 C C . CYS A 1 212 ? -3.323 -3.015 0.920 1.00 96.38 212 CYS A C 1
ATOM 1696 O O . CYS A 1 212 ? -3.424 -4.105 0.346 1.00 96.38 212 CYS A O 1
ATOM 1698 N N . GLY A 1 213 ? -3.568 -2.872 2.220 1.00 95.19 213 GLY A N 1
ATOM 1699 C CA . GLY A 1 213 ? -3.855 -3.976 3.120 1.00 95.19 213 GLY A CA 1
ATOM 1700 C C . GLY A 1 213 ? -2.629 -4.840 3.403 1.00 95.19 213 GLY A C 1
ATOM 1701 O O . GLY A 1 213 ? -1.494 -4.515 3.051 1.00 95.19 213 GLY A O 1
ATOM 1702 N N . ARG A 1 214 ? -2.863 -5.965 4.078 1.00 93.75 214 ARG A N 1
ATOM 1703 C CA . ARG A 1 214 ? -1.820 -6.964 4.321 1.00 93.75 214 ARG A CA 1
ATOM 1704 C C . ARG A 1 214 ? -1.594 -7.789 3.055 1.00 93.75 214 ARG A C 1
ATOM 1706 O O . ARG A 1 214 ? -2.491 -8.493 2.599 1.00 93.75 214 ARG A O 1
ATOM 1713 N N . LEU A 1 215 ? -0.380 -7.719 2.519 1.00 95.12 215 LEU A N 1
ATOM 1714 C CA . LEU A 1 215 ? 0.083 -8.557 1.412 1.00 95.12 215 LEU A CA 1
ATOM 1715 C C . LEU A 1 215 ? 0.054 -10.039 1.810 1.00 95.12 215 LEU A C 1
ATOM 1717 O O . LEU A 1 215 ? 0.620 -10.416 2.837 1.00 95.12 215 LEU A O 1
ATOM 1721 N N . THR A 1 216 ? -0.583 -10.879 1.002 1.00 94.62 216 THR A N 1
ATOM 1722 C CA . THR A 1 216 ? -0.682 -12.320 1.279 1.00 94.62 216 THR A CA 1
ATOM 1723 C C . THR A 1 216 ? -0.185 -13.101 0.077 1.00 94.62 216 THR A C 1
ATOM 1725 O O . THR A 1 216 ? -0.741 -12.967 -1.012 1.00 94.62 216 THR A O 1
ATOM 1728 N N . LYS A 1 217 ? 0.854 -13.918 0.265 1.00 96.25 217 LYS A N 1
ATOM 1729 C CA . LYS A 1 217 ? 1.296 -14.861 -0.763 1.00 96.25 217 LYS A CA 1
ATOM 1730 C C . LYS A 1 217 ? 0.340 -16.052 -0.786 1.00 96.25 217 LYS A C 1
ATOM 1732 O O . LYS A 1 217 ? 0.038 -16.611 0.265 1.00 96.25 217 LYS A O 1
ATOM 1737 N N . ILE A 1 218 ? -0.153 -16.402 -1.966 1.00 95.69 218 ILE A N 1
ATOM 1738 C CA . ILE A 1 218 ? -1.032 -17.549 -2.187 1.00 95.69 218 ILE A CA 1
ATOM 1739 C C . ILE A 1 218 ? -0.482 -18.424 -3.311 1.00 95.69 218 ILE A C 1
ATOM 1741 O O . ILE A 1 218 ? 0.196 -17.935 -4.225 1.00 95.69 218 ILE A O 1
ATOM 1745 N N . ASP A 1 219 ? -0.814 -19.710 -3.242 1.00 96.50 219 ASP A N 1
ATOM 1746 C CA . ASP A 1 219 ? -0.537 -20.654 -4.316 1.00 96.50 219 ASP A CA 1
ATOM 1747 C C . ASP A 1 219 ? -1.368 -20.320 -5.564 1.00 96.50 219 ASP A C 1
ATOM 1749 O O . ASP A 1 219 ? -2.506 -19.841 -5.457 1.00 96.50 219 ASP A O 1
ATOM 1753 N N . PRO A 1 220 ? -0.815 -20.554 -6.766 1.00 95.81 220 PRO A N 1
ATOM 1754 C CA . PRO A 1 220 ? -1.545 -20.333 -8.000 1.00 95.81 220 PRO A CA 1
ATOM 1755 C C . PRO A 1 220 ? -2.699 -21.330 -8.137 1.00 95.81 220 PRO A C 1
ATOM 1757 O O . PRO A 1 220 ? -2.603 -22.489 -7.737 1.00 95.81 220 PRO A O 1
ATOM 1760 N N . TYR A 1 221 ? -3.781 -20.888 -8.771 1.00 97.25 221 TYR A N 1
ATOM 1761 C CA . TYR A 1 221 ? -4.944 -21.716 -9.074 1.00 97.25 221 TYR A CA 1
ATOM 1762 C C . TYR A 1 221 ? -5.376 -21.540 -10.534 1.00 97.25 221 TYR A C 1
ATOM 1764 O O . TYR A 1 221 ? -5.060 -20.537 -11.183 1.00 97.25 221 TYR A O 1
ATOM 1772 N N . ILE A 1 222 ? -6.096 -22.532 -11.063 1.00 96.44 222 ILE A N 1
ATOM 1773 C CA . ILE A 1 222 ? -6.641 -22.492 -12.427 1.00 96.44 222 ILE A CA 1
ATOM 1774 C C . ILE A 1 222 ? -7.624 -21.319 -12.534 1.00 96.44 222 ILE A C 1
ATOM 1776 O O . ILE A 1 222 ? -8.564 -21.235 -11.751 1.00 96.44 222 ILE A O 1
ATOM 1780 N N . GLY A 1 223 ? -7.410 -20.429 -13.505 1.00 97.06 223 GLY A N 1
ATOM 1781 C CA . GLY A 1 223 ? -8.225 -19.223 -13.696 1.00 97.06 223 GLY A CA 1
ATOM 1782 C C . GLY A 1 223 ? -7.698 -17.971 -12.986 1.00 97.06 223 GLY A C 1
ATOM 1783 O O . GLY A 1 223 ? -8.300 -16.912 -13.118 1.00 97.06 223 GLY A O 1
ATOM 1784 N N . LEU A 1 224 ? -6.555 -18.035 -12.286 1.00 98.19 224 LEU A N 1
ATOM 1785 C CA . LEU A 1 224 ? -5.948 -16.850 -11.661 1.00 98.19 224 LEU A CA 1
ATOM 1786 C C . LEU A 1 224 ? -5.691 -15.719 -12.673 1.00 98.19 224 LEU A C 1
ATOM 1788 O O . LEU A 1 224 ? -5.949 -14.558 -12.369 1.00 98.19 224 LEU A O 1
ATOM 1792 N N . ILE A 1 225 ? -5.193 -16.040 -13.873 1.00 98.12 225 ILE A N 1
ATOM 1793 C CA . ILE A 1 225 ? -4.965 -15.034 -14.922 1.00 98.12 225 ILE A CA 1
ATOM 1794 C C . ILE A 1 225 ? -6.297 -14.414 -15.357 1.00 98.12 225 ILE A C 1
ATOM 1796 O O . ILE A 1 225 ? -6.388 -13.192 -15.426 1.00 98.12 225 ILE A O 1
ATOM 1800 N N . ASP A 1 226 ? -7.335 -15.222 -15.574 1.00 98.25 226 ASP A N 1
ATOM 1801 C CA . ASP A 1 226 ? -8.665 -14.730 -15.953 1.00 98.25 226 ASP A CA 1
ATOM 1802 C C . ASP A 1 226 ? -9.259 -13.820 -14.872 1.00 98.25 226 ASP A C 1
ATOM 1804 O O . ASP A 1 226 ? -9.826 -12.771 -15.175 1.00 98.25 226 ASP A O 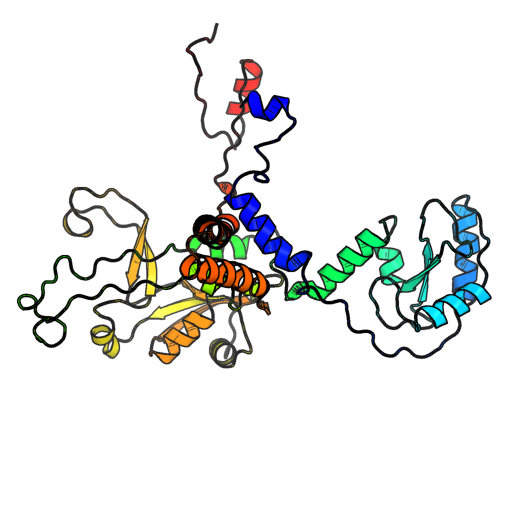1
ATOM 1808 N N . ASP A 1 227 ? -9.072 -14.168 -13.599 1.00 98.31 227 ASP A N 1
ATOM 1809 C CA . ASP A 1 227 ? -9.500 -13.342 -12.476 1.00 98.31 227 ASP A CA 1
ATOM 1810 C C . ASP A 1 227 ? -8.714 -12.022 -12.376 1.00 98.31 227 ASP A C 1
ATOM 1812 O O . ASP A 1 227 ? -9.294 -11.002 -12.002 1.00 98.31 227 ASP A O 1
ATOM 1816 N N . ILE A 1 228 ? -7.422 -12.004 -12.731 1.00 98.19 228 ILE A N 1
ATOM 1817 C CA . ILE A 1 228 ? -6.637 -10.762 -12.854 1.00 98.19 228 ILE A CA 1
ATOM 1818 C C . ILE A 1 228 ? -7.167 -9.912 -14.017 1.00 98.19 228 ILE A C 1
ATOM 1820 O O . ILE A 1 228 ? -7.370 -8.707 -13.865 1.00 98.19 228 ILE A O 1
ATOM 1824 N N . LEU A 1 229 ? -7.411 -10.524 -15.180 1.00 98.12 229 LEU A N 1
ATOM 1825 C CA . LEU A 1 229 ? -7.939 -9.830 -16.358 1.00 98.12 229 LEU A CA 1
ATOM 1826 C C . LEU A 1 229 ? -9.332 -9.235 -16.090 1.00 98.12 229 LEU A C 1
ATOM 1828 O O . LEU A 1 229 ? -9.624 -8.143 -16.576 1.00 98.12 229 LEU A O 1
ATOM 1832 N N . ALA A 1 230 ? -10.146 -9.916 -15.279 1.00 97.94 230 ALA A N 1
ATOM 1833 C CA . ALA A 1 230 ? -11.484 -9.502 -14.861 1.00 97.94 230 ALA A CA 1
ATOM 1834 C C . ALA A 1 230 ? -11.517 -8.614 -13.597 1.00 97.94 230 ALA A C 1
ATOM 1836 O O . ALA A 1 230 ? -12.592 -8.422 -13.028 1.00 97.94 230 ALA A O 1
ATOM 1837 N N . ASP A 1 231 ? -10.368 -8.107 -13.129 1.00 96.75 231 ASP A N 1
ATOM 1838 C CA . ASP A 1 231 ? -10.244 -7.232 -11.948 1.00 96.75 231 ASP A CA 1
ATOM 1839 C C . ASP A 1 231 ? -10.770 -7.839 -10.628 1.00 96.75 231 ASP A C 1
ATOM 1841 O O . ASP A 1 231 ? -11.057 -7.130 -9.662 1.00 96.75 231 ASP A O 1
ATOM 1845 N N . LYS A 1 232 ? -10.867 -9.170 -10.546 1.00 97.50 232 LYS A N 1
ATOM 1846 C CA . LYS A 1 232 ? -11.224 -9.895 -9.314 1.00 97.50 232 LYS A CA 1
ATOM 1847 C C . LYS A 1 232 ? -10.019 -10.130 -8.407 1.00 97.50 232 LYS A C 1
ATOM 1849 O O . LYS A 1 232 ? -10.190 -10.316 -7.202 1.00 97.50 232 LYS A O 1
ATOM 1854 N N . GLN A 1 233 ? -8.814 -10.146 -8.976 1.00 97.62 233 GLN A N 1
ATOM 1855 C CA . GLN A 1 233 ? -7.558 -10.268 -8.240 1.00 97.62 233 GLN A CA 1
ATOM 1856 C C . GLN A 1 233 ? -6.636 -9.098 -8.552 1.00 97.62 233 GLN A C 1
ATOM 1858 O O . GLN A 1 233 ? -6.439 -8.722 -9.704 1.00 97.62 233 GLN A O 1
ATOM 1863 N N . PHE A 1 234 ? -6.027 -8.560 -7.500 1.00 98.19 234 PHE A N 1
ATOM 1864 C CA . PHE A 1 234 ? -5.117 -7.430 -7.570 1.00 98.19 234 PHE A CA 1
ATOM 1865 C C . PHE A 1 234 ? -3.860 -7.714 -6.753 1.00 98.19 234 PHE A C 1
ATOM 1867 O O . PHE A 1 234 ? -3.928 -8.300 -5.670 1.00 98.19 234 PHE A O 1
ATOM 1874 N N . GLY A 1 235 ? -2.712 -7.288 -7.272 1.00 97.56 235 GLY A N 1
ATOM 1875 C CA . GLY A 1 235 ? -1.423 -7.478 -6.622 1.00 97.56 235 GLY A CA 1
ATOM 1876 C C . GLY A 1 235 ? -0.314 -7.768 -7.620 1.00 97.56 235 GLY A C 1
ATOM 1877 O O . GLY A 1 235 ? -0.199 -7.072 -8.635 1.00 97.56 235 GLY A O 1
ATOM 1878 N N . PHE A 1 236 ? 0.496 -8.785 -7.330 1.00 97.94 236 PHE A N 1
ATOM 1879 C CA . PHE A 1 236 ? 1.680 -9.127 -8.115 1.00 97.94 236 PHE A CA 1
ATOM 1880 C C . PHE A 1 236 ? 1.740 -10.623 -8.411 1.00 97.94 236 PHE A C 1
ATOM 1882 O O . PHE A 1 236 ? 1.625 -11.442 -7.503 1.00 97.94 236 PHE A O 1
ATOM 1889 N N . ILE A 1 237 ? 1.950 -10.981 -9.673 1.00 98.19 237 ILE A N 1
ATOM 1890 C CA . ILE A 1 237 ? 2.089 -12.370 -10.111 1.00 98.19 237 ILE A CA 1
ATOM 1891 C C . ILE A 1 237 ? 3.565 -12.714 -10.301 1.00 98.19 237 ILE A C 1
ATOM 1893 O O . ILE A 1 237 ? 4.286 -11.992 -10.985 1.00 98.19 237 ILE A O 1
ATOM 1897 N N . GLU A 1 238 ? 4.025 -13.811 -9.709 1.00 97.88 238 GLU A N 1
ATOM 1898 C CA . GLU A 1 238 ? 5.339 -14.380 -10.006 1.00 97.88 238 GLU A CA 1
ATOM 1899 C C . GLU A 1 238 ? 5.176 -15.409 -11.124 1.00 97.88 238 GLU A C 1
ATOM 1901 O O . GLU A 1 238 ? 4.522 -16.442 -10.946 1.00 97.88 238 GLU A O 1
ATOM 1906 N N . CYS A 1 239 ? 5.744 -15.135 -12.296 1.00 97.75 239 CYS A N 1
ATOM 1907 C CA . CYS A 1 239 ? 5.527 -15.968 -13.472 1.00 97.75 239 CYS A CA 1
ATOM 1908 C C . CYS A 1 239 ? 6.731 -16.031 -14.414 1.00 97.75 239 CYS A C 1
ATOM 1910 O O . CYS A 1 239 ? 7.659 -15.220 -14.362 1.00 97.75 239 CYS A O 1
ATOM 1912 N N . ASP A 1 240 ? 6.692 -17.028 -15.289 1.00 98.31 240 ASP A N 1
ATOM 1913 C CA . ASP A 1 240 ? 7.457 -17.051 -16.523 1.00 98.31 240 ASP A CA 1
ATOM 1914 C C . ASP A 1 240 ? 6.600 -16.432 -17.630 1.00 98.31 240 ASP A C 1
ATOM 1916 O O . ASP A 1 240 ? 5.445 -16.819 -17.815 1.00 98.31 240 ASP A O 1
ATOM 1920 N N . ILE A 1 241 ? 7.172 -15.505 -18.389 1.00 98.38 241 ILE A N 1
ATOM 1921 C CA . ILE A 1 241 ? 6.491 -14.811 -19.484 1.00 98.38 241 ILE A CA 1
ATOM 1922 C C . ILE A 1 241 ? 7.423 -14.691 -20.683 1.00 98.38 241 ILE A C 1
ATOM 1924 O O . ILE A 1 241 ? 8.635 -14.540 -20.518 1.00 98.38 241 ILE A O 1
ATOM 1928 N N . GLU A 1 242 ? 6.870 -14.738 -21.888 1.00 98.25 242 GLU A N 1
ATOM 1929 C CA . GLU A 1 242 ? 7.633 -14.587 -23.122 1.00 98.25 242 GLU A CA 1
ATOM 1930 C C . GLU A 1 242 ? 6.892 -13.789 -24.196 1.00 98.25 242 GLU A C 1
ATOM 1932 O O . GLU A 1 242 ? 5.665 -13.693 -24.216 1.00 98.25 242 GLU A O 1
ATOM 1937 N N . THR A 1 243 ? 7.679 -13.199 -25.092 1.00 98.31 243 THR A N 1
ATOM 1938 C CA . THR A 1 243 ? 7.233 -12.574 -26.334 1.00 98.31 243 THR A CA 1
ATOM 1939 C C . THR A 1 243 ? 7.250 -13.638 -27.432 1.00 98.31 243 THR A C 1
ATOM 1941 O O . THR A 1 243 ? 8.337 -14.120 -27.771 1.00 98.31 243 THR A O 1
ATOM 1944 N N . PRO A 1 244 ? 6.091 -14.004 -28.007 1.00 97.75 244 PRO A N 1
ATOM 1945 C CA . PRO A 1 244 ? 6.022 -14.945 -29.118 1.00 97.75 244 PRO A CA 1
ATOM 1946 C C . PRO A 1 244 ? 6.881 -14.524 -30.313 1.00 97.75 244 PRO A C 1
ATOM 1948 O O . PRO A 1 244 ? 7.039 -13.334 -30.585 1.00 97.75 244 PRO A O 1
ATOM 1951 N N . GLU A 1 245 ? 7.376 -15.503 -31.077 1.00 97.62 245 GLU A N 1
ATOM 1952 C CA . GLU A 1 245 ? 8.301 -15.275 -32.199 1.00 97.62 245 GLU A CA 1
ATOM 1953 C C . GLU A 1 245 ? 7.776 -14.239 -33.205 1.00 97.62 245 GLU A C 1
ATOM 1955 O O . GLU A 1 245 ? 8.480 -13.302 -33.574 1.00 97.62 245 GLU A O 1
ATOM 1960 N N . HIS A 1 246 ? 6.495 -14.342 -33.567 1.00 96.94 246 HIS A N 1
ATOM 1961 C CA . HIS A 1 246 ? 5.846 -13.440 -34.520 1.00 96.94 246 HIS A CA 1
ATOM 1962 C C . HIS A 1 246 ? 5.741 -11.978 -34.038 1.00 96.94 246 HIS A C 1
ATOM 1964 O O . HIS A 1 246 ? 5.498 -11.089 -34.852 1.00 96.94 246 HIS A O 1
ATOM 1970 N N . LEU A 1 247 ? 5.939 -11.707 -32.740 1.00 97.12 247 LEU A N 1
ATOM 1971 C CA . LEU A 1 247 ? 5.938 -10.358 -32.159 1.00 97.12 247 LEU A CA 1
ATOM 1972 C C . LEU A 1 247 ? 7.345 -9.811 -31.895 1.00 97.12 247 LEU A C 1
ATOM 1974 O O . LEU A 1 247 ? 7.483 -8.622 -31.602 1.00 97.12 247 LEU A O 1
ATOM 1978 N N . LYS A 1 248 ? 8.407 -10.616 -32.030 1.00 95.19 248 LYS A N 1
ATOM 1979 C CA . LYS A 1 248 ? 9.776 -10.141 -31.774 1.00 95.19 248 LYS A CA 1
ATOM 1980 C C . LYS A 1 248 ? 10.171 -8.999 -32.704 1.00 95.19 248 LYS A C 1
ATOM 1982 O O . LYS A 1 248 ? 10.693 -7.995 -32.237 1.00 95.19 248 LYS A O 1
ATOM 1987 N N . GLU A 1 249 ? 9.828 -9.078 -33.991 1.00 91.81 249 GLU A N 1
ATOM 1988 C CA . GLU A 1 249 ? 10.091 -7.980 -34.935 1.00 91.81 249 GLU A CA 1
ATOM 1989 C C . GLU A 1 249 ? 9.302 -6.706 -34.582 1.00 91.81 249 GLU A C 1
ATOM 1991 O O . GLU A 1 249 ? 9.778 -5.594 -34.809 1.00 91.81 249 GLU A O 1
ATOM 1996 N N . HIS A 1 250 ? 8.112 -6.834 -33.984 1.00 91.88 250 HIS A N 1
ATOM 1997 C CA . HIS A 1 250 ? 7.351 -5.680 -33.506 1.00 91.88 250 HIS A CA 1
ATOM 1998 C C . HIS A 1 250 ? 8.058 -4.987 -32.332 1.00 91.88 250 HIS A C 1
ATOM 2000 O O . HIS A 1 250 ? 8.178 -3.761 -32.335 1.00 91.88 250 HIS A O 1
ATOM 2006 N N . PHE A 1 251 ? 8.561 -5.775 -31.378 1.00 92.56 251 PHE A N 1
ATOM 2007 C CA . PHE A 1 251 ? 9.217 -5.310 -30.153 1.00 92.56 251 PHE A CA 1
ATOM 2008 C C . PHE A 1 251 ? 10.744 -5.176 -30.253 1.00 92.56 251 PHE A C 1
ATOM 2010 O O . PHE A 1 251 ? 11.401 -4.916 -29.249 1.00 92.56 251 PHE A O 1
ATOM 2017 N N . ARG A 1 252 ? 11.336 -5.317 -31.444 1.00 88.88 252 ARG A N 1
ATOM 2018 C CA . ARG A 1 252 ? 12.800 -5.291 -31.622 1.00 88.88 252 ARG A CA 1
ATOM 2019 C C . ARG A 1 252 ? 13.479 -4.020 -31.143 1.00 88.88 252 ARG A C 1
ATOM 2021 O O . ARG A 1 252 ? 14.652 -4.050 -30.796 1.00 88.88 252 ARG A O 1
ATOM 2028 N N . GLU A 1 253 ? 12.760 -2.903 -31.200 1.00 84.44 253 GLU A N 1
ATOM 2029 C CA . GLU A 1 253 ? 13.274 -1.611 -30.765 1.00 84.44 253 GLU A CA 1
ATOM 2030 C C . GLU A 1 253 ? 13.298 -1.549 -29.242 1.00 84.44 253 GLU A C 1
ATOM 2032 O O . GLU A 1 253 ? 14.321 -1.211 -28.667 1.00 84.44 253 GLU A O 1
ATOM 2037 N N . MET A 1 254 ? 12.213 -1.965 -28.590 1.00 89.00 254 MET A N 1
ATOM 2038 C CA . MET A 1 254 ? 12.102 -2.007 -27.139 1.00 89.00 254 MET A CA 1
ATOM 2039 C C . MET A 1 254 ? 11.430 -3.309 -26.728 1.00 89.00 254 MET A C 1
ATOM 2041 O O . MET A 1 254 ? 10.207 -3.451 -26.761 1.00 89.00 254 MET A O 1
ATOM 2045 N N . THR A 1 255 ? 12.257 -4.267 -26.329 1.00 92.94 255 THR A N 1
ATOM 2046 C CA . THR A 1 255 ? 11.780 -5.531 -25.778 1.00 92.94 255 THR A CA 1
ATOM 2047 C C . THR A 1 255 ? 10.957 -5.264 -24.512 1.00 92.94 255 THR A C 1
ATOM 2049 O O . THR A 1 255 ? 11.411 -4.491 -23.662 1.00 92.94 255 THR A O 1
ATOM 2052 N N . PRO A 1 256 ? 9.786 -5.898 -24.352 1.00 92.88 256 PRO A N 1
ATOM 2053 C CA . PRO A 1 256 ? 8.792 -5.473 -23.370 1.00 92.88 256 PRO A CA 1
ATOM 2054 C C . PRO A 1 256 ? 9.135 -5.862 -21.929 1.00 92.88 256 PRO A C 1
ATOM 2056 O O . PRO A 1 256 ? 8.688 -5.190 -21.007 1.00 92.88 256 PRO A O 1
ATOM 2059 N N . ILE A 1 257 ? 9.905 -6.933 -21.709 1.00 94.19 257 ILE A N 1
ATOM 2060 C CA . ILE A 1 257 ? 10.134 -7.486 -20.368 1.00 94.19 257 ILE A CA 1
ATOM 2061 C C . ILE A 1 257 ? 11.455 -6.964 -19.809 1.00 94.19 257 ILE A C 1
ATOM 2063 O O . ILE A 1 257 ? 12.518 -7.264 -20.348 1.00 94.19 257 ILE A O 1
ATOM 2067 N N . PHE A 1 258 ? 11.406 -6.241 -18.691 1.00 91.88 258 PHE A N 1
ATOM 2068 C CA . PHE A 1 258 ? 12.600 -5.757 -17.998 1.00 91.88 258 PHE A CA 1
ATOM 2069 C C . PHE A 1 258 ? 13.007 -6.688 -16.861 1.00 91.88 258 PHE A C 1
ATOM 2071 O O . PHE A 1 258 ? 12.184 -7.056 -16.024 1.00 91.88 258 PHE A O 1
ATOM 2078 N N . LYS A 1 259 ? 14.289 -7.057 -16.814 1.00 89.44 259 LYS A N 1
ATOM 2079 C CA . LYS A 1 259 ? 14.851 -7.871 -15.730 1.00 89.44 259 LYS A CA 1
ATOM 2080 C C . LYS A 1 259 ? 16.290 -7.479 -15.434 1.00 89.44 259 LYS A C 1
ATOM 2082 O O . LYS A 1 259 ? 17.029 -7.070 -16.327 1.00 89.44 259 LYS A O 1
ATOM 2087 N N . ASN A 1 260 ? 16.683 -7.624 -14.175 1.00 87.88 260 ASN A N 1
ATOM 2088 C CA . ASN A 1 260 ? 18.076 -7.478 -13.787 1.00 87.88 260 ASN A CA 1
ATOM 2089 C C . ASN A 1 260 ? 18.841 -8.767 -14.093 1.00 87.88 260 ASN A C 1
ATOM 2091 O O . ASN A 1 260 ? 18.402 -9.843 -13.689 1.00 87.88 260 ASN A O 1
ATOM 2095 N N . VAL A 1 261 ? 19.996 -8.642 -14.733 1.00 86.06 261 VAL A N 1
ATOM 2096 C CA . VAL A 1 261 ? 20.941 -9.741 -14.953 1.00 86.06 261 VAL A CA 1
ATOM 2097 C C . VAL A 1 261 ? 22.339 -9.310 -14.529 1.00 86.06 261 VAL A C 1
ATOM 2099 O O . VAL A 1 261 ? 22.656 -8.118 -14.526 1.00 86.06 261 VAL A O 1
ATOM 2102 N N . GLU A 1 262 ? 23.164 -10.275 -14.151 1.00 84.88 262 GLU A N 1
ATOM 2103 C CA . GLU A 1 262 ? 24.608 -10.070 -14.078 1.00 84.88 262 GLU A CA 1
ATOM 2104 C C . GLU A 1 262 ? 25.162 -10.140 -15.496 1.00 84.88 262 GLU A C 1
ATOM 2106 O O . GLU A 1 262 ? 24.773 -11.009 -16.279 1.00 84.88 262 GLU A O 1
ATOM 2111 N N . ILE A 1 263 ? 25.993 -9.163 -15.845 1.00 79.25 263 ILE A N 1
ATOM 2112 C CA . ILE A 1 263 ? 26.615 -9.081 -17.160 1.00 79.25 263 ILE A CA 1
ATOM 2113 C C . ILE A 1 263 ? 28.118 -9.224 -16.981 1.00 79.25 263 ILE A C 1
ATOM 2115 O O . ILE A 1 263 ? 28.714 -8.484 -16.196 1.00 79.25 263 ILE A O 1
ATOM 2119 N N . ASP A 1 264 ? 28.694 -10.154 -17.737 1.00 76.25 264 ASP A N 1
ATOM 2120 C CA . ASP A 1 264 ? 30.137 -10.314 -17.888 1.00 76.25 264 ASP A CA 1
ATOM 2121 C C . ASP A 1 264 ? 30.701 -9.114 -18.678 1.00 76.25 264 ASP A C 1
ATOM 2123 O O . ASP A 1 264 ? 30.215 -8.840 -19.787 1.00 76.25 264 ASP A O 1
ATOM 2127 N N . PRO A 1 265 ? 31.656 -8.342 -18.123 1.00 70.44 265 PRO A N 1
ATOM 2128 C CA . PRO A 1 265 ? 32.157 -7.112 -18.714 1.00 70.44 265 PRO A CA 1
ATOM 2129 C C . PRO A 1 265 ? 33.144 -7.366 -19.852 1.00 70.44 265 PRO A C 1
ATOM 2131 O O . PRO A 1 265 ? 34.295 -6.934 -19.822 1.00 70.44 265 PRO A O 1
ATOM 2134 N N . THR A 1 266 ? 32.700 -8.051 -20.896 1.00 74.88 266 THR A N 1
ATOM 2135 C CA . THR A 1 266 ? 33.487 -8.144 -22.120 1.00 74.88 266 THR A CA 1
ATOM 2136 C C . THR A 1 266 ? 33.324 -6.864 -22.941 1.00 74.88 266 THR A C 1
ATOM 2138 O O . THR A 1 266 ? 32.267 -6.216 -22.940 1.00 74.88 266 THR A O 1
ATOM 2141 N N . ALA A 1 267 ? 34.371 -6.503 -23.690 1.00 70.31 267 ALA A N 1
ATOM 2142 C CA . ALA A 1 267 ? 34.338 -5.358 -24.601 1.00 70.31 267 ALA A CA 1
ATOM 2143 C C . ALA A 1 267 ? 33.191 -5.465 -25.624 1.00 70.31 267 ALA A C 1
ATOM 2145 O O . ALA A 1 267 ? 32.618 -4.452 -26.021 1.00 70.31 267 ALA A O 1
ATOM 2146 N N . GLU A 1 268 ? 32.818 -6.690 -26.000 1.00 72.94 268 GLU A N 1
ATOM 2147 C CA . GLU A 1 268 ? 31.708 -6.974 -26.908 1.00 72.94 268 GLU A CA 1
ATOM 2148 C C . GLU A 1 268 ? 30.337 -6.670 -26.284 1.00 72.94 268 GLU A C 1
ATOM 2150 O O . GLU A 1 268 ? 29.453 -6.149 -26.965 1.00 72.94 268 GLU A O 1
ATOM 2155 N N . VAL A 1 269 ? 30.150 -6.954 -24.991 1.00 69.56 269 VAL A N 1
ATOM 2156 C CA . VAL A 1 269 ? 28.832 -6.863 -24.346 1.00 69.56 269 VAL A CA 1
ATOM 2157 C C . VAL A 1 269 ? 28.569 -5.475 -23.754 1.00 69.56 269 VAL A C 1
ATOM 2159 O O . VAL A 1 269 ? 27.470 -4.943 -23.924 1.00 69.56 269 VAL A O 1
ATOM 2162 N N . ILE A 1 270 ? 29.548 -4.857 -23.079 1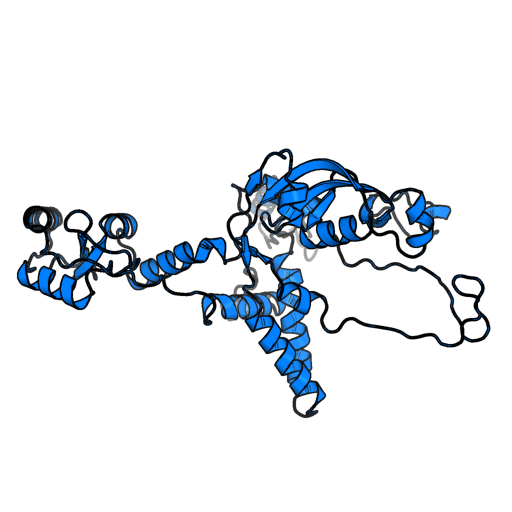.00 69.75 270 ILE A N 1
ATOM 2163 C CA . ILE A 1 270 ? 29.356 -3.550 -22.409 1.00 69.75 270 ILE A CA 1
ATOM 2164 C C . ILE A 1 270 ? 30.446 -2.508 -22.693 1.00 69.75 270 ILE A C 1
ATOM 2166 O O . ILE A 1 270 ? 30.336 -1.371 -22.223 1.00 69.75 270 ILE A O 1
ATOM 2170 N N . GLY A 1 271 ? 31.445 -2.853 -23.508 1.00 70.25 271 GLY A N 1
ATOM 2171 C CA . GLY A 1 271 ? 32.576 -1.985 -23.836 1.00 70.25 271 GLY A CA 1
ATOM 2172 C C . GLY A 1 271 ? 33.686 -1.996 -22.782 1.00 70.25 271 GLY A C 1
ATOM 2173 O O . GLY A 1 271 ? 33.518 -2.489 -21.673 1.00 70.25 271 GLY A O 1
ATOM 2174 N N . GLU A 1 272 ? 34.833 -1.415 -23.133 1.00 70.62 272 GLU A N 1
ATOM 2175 C CA . GLU A 1 272 ? 36.093 -1.497 -22.367 1.00 70.62 272 GLU A CA 1
ATOM 2176 C C . GLU A 1 272 ? 36.079 -0.764 -21.012 1.00 70.62 272 GLU A C 1
ATOM 2178 O O . GLU A 1 272 ? 36.956 -0.974 -20.180 1.00 70.62 272 GLU A O 1
ATOM 2183 N N . PHE A 1 273 ? 35.096 0.107 -20.779 1.00 69.69 273 PHE A N 1
ATOM 2184 C CA . PHE A 1 273 ? 35.071 1.018 -19.627 1.00 69.69 273 PHE A CA 1
ATOM 2185 C C . PHE A 1 273 ? 34.079 0.616 -18.531 1.00 69.69 273 PHE A C 1
ATOM 2187 O O . PHE A 1 273 ? 33.971 1.313 -17.521 1.00 69.69 273 PHE A O 1
ATOM 2194 N N . MET A 1 274 ? 33.305 -0.454 -18.728 1.00 68.56 274 MET A N 1
ATOM 2195 C CA . MET A 1 274 ? 32.292 -0.878 -17.762 1.00 68.56 274 MET A CA 1
ATOM 2196 C C . MET A 1 274 ? 32.739 -2.134 -17.014 1.00 68.56 274 MET A C 1
ATOM 2198 O O . MET A 1 274 ? 33.201 -3.088 -17.620 1.00 68.56 274 MET A O 1
ATOM 2202 N N . ALA A 1 275 ? 32.583 -2.124 -15.689 1.00 69.94 275 ALA A N 1
ATOM 2203 C CA . ALA A 1 275 ? 32.913 -3.246 -14.810 1.00 69.94 275 ALA A CA 1
ATOM 2204 C C . ALA A 1 275 ? 31.715 -4.189 -14.585 1.00 69.94 275 ALA A C 1
ATOM 2206 O O . ALA A 1 275 ? 30.557 -3.807 -14.825 1.00 69.94 275 ALA A O 1
ATOM 2207 N N . GLU A 1 276 ? 32.002 -5.387 -14.056 1.00 71.50 276 GLU A N 1
ATOM 2208 C CA . GLU A 1 276 ? 31.001 -6.341 -13.559 1.00 71.50 276 GLU A CA 1
ATOM 2209 C C . GLU A 1 276 ? 29.954 -5.615 -12.718 1.00 71.50 276 GLU A C 1
ATOM 2211 O O . GLU A 1 276 ? 30.249 -4.945 -11.725 1.00 71.50 276 GLU A O 1
ATOM 2216 N N . SER A 1 277 ? 28.700 -5.693 -13.151 1.00 74.88 277 SER A N 1
ATOM 2217 C CA . SER A 1 277 ? 27.602 -5.09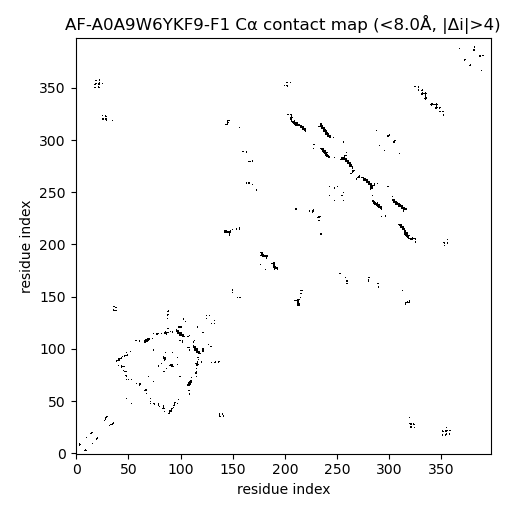3 -12.408 1.00 74.88 277 SER A CA 1
ATOM 2218 C C . SER A 1 277 ? 26.267 -5.687 -12.817 1.00 74.88 277 SER A C 1
ATOM 2220 O O . SER A 1 277 ? 26.036 -6.056 -13.968 1.00 74.88 277 SER A O 1
ATOM 2222 N N . ARG A 1 278 ? 25.345 -5.728 -11.855 1.00 82.50 278 ARG A N 1
ATOM 2223 C CA . ARG A 1 278 ? 23.941 -6.048 -12.108 1.00 82.50 278 ARG A CA 1
ATOM 2224 C C . ARG A 1 278 ? 23.330 -4.935 -12.963 1.00 82.50 278 ARG A C 1
ATOM 2226 O O . ARG A 1 278 ? 23.317 -3.776 -12.543 1.00 82.50 278 ARG A O 1
ATOM 2233 N N . LYS A 1 279 ? 22.822 -5.273 -14.149 1.00 84.31 279 LYS A N 1
ATOM 2234 C CA . LYS A 1 279 ? 22.198 -4.323 -15.082 1.00 84.31 279 LYS A CA 1
ATOM 2235 C C . LYS A 1 279 ? 20.744 -4.683 -15.339 1.00 84.31 279 LYS A C 1
ATOM 2237 O O . LYS A 1 279 ? 20.396 -5.855 -15.470 1.00 84.31 279 LYS A O 1
ATOM 2242 N N . LEU A 1 280 ? 19.913 -3.655 -15.473 1.00 88.06 280 LEU A N 1
ATOM 2243 C CA . LEU A 1 280 ? 18.557 -3.791 -15.983 1.00 88.06 280 LEU A CA 1
ATOM 2244 C C . LEU A 1 280 ? 18.615 -3.883 -17.508 1.00 88.06 280 LEU A C 1
ATOM 2246 O O . LEU A 1 280 ? 19.092 -2.955 -18.159 1.00 88.06 280 LEU A O 1
ATOM 2250 N N . ILE A 1 281 ? 18.117 -4.981 -18.067 1.00 87.56 281 ILE A N 1
ATOM 2251 C CA . ILE A 1 281 ? 18.039 -5.181 -19.514 1.00 87.56 281 ILE A CA 1
ATOM 2252 C C . ILE A 1 281 ? 16.591 -5.319 -19.960 1.00 87.56 281 ILE A C 1
ATOM 2254 O O . ILE A 1 281 ? 15.729 -5.766 -19.198 1.00 87.56 281 ILE A O 1
ATOM 2258 N N . GLY A 1 282 ? 16.346 -4.981 -21.221 1.00 90.44 282 GLY A N 1
ATOM 2259 C CA . GLY A 1 282 ? 15.167 -5.446 -21.930 1.00 90.44 282 GLY A CA 1
ATOM 2260 C C . GLY A 1 282 ? 15.357 -6.892 -22.413 1.00 90.44 282 GLY A C 1
ATOM 2261 O O . GLY A 1 282 ? 16.459 -7.303 -22.775 1.00 90.44 282 GLY A O 1
ATOM 2262 N N . SER A 1 283 ? 14.293 -7.689 -22.385 1.00 92.69 283 SER A N 1
ATOM 2263 C CA . SER A 1 283 ? 14.298 -9.094 -22.777 1.00 92.69 283 SER A CA 1
ATOM 2264 C C . SER A 1 283 ? 12.987 -9.501 -23.448 1.00 92.69 283 SER A C 1
ATOM 2266 O O . SER A 1 283 ? 11.927 -8.934 -23.189 1.00 92.69 283 SER A O 1
ATOM 2268 N N . TYR A 1 284 ? 13.050 -10.531 -24.293 1.00 96.44 284 TYR A N 1
ATOM 2269 C CA . TYR A 1 284 ? 11.858 -11.197 -24.824 1.00 96.44 284 TYR A CA 1
ATOM 2270 C C . TYR A 1 284 ? 11.274 -12.230 -23.862 1.00 96.44 284 TYR A C 1
ATOM 2272 O O . TYR A 1 284 ? 10.207 -12.761 -24.139 1.00 96.44 284 TYR A O 1
ATOM 2280 N N . PHE A 1 285 ? 11.949 -12.544 -22.754 1.00 96.88 285 PHE A N 1
ATOM 2281 C CA . PHE A 1 285 ? 11.464 -13.523 -21.789 1.00 96.88 285 PHE A CA 1
ATOM 2282 C C . PHE A 1 285 ? 11.870 -13.167 -20.358 1.00 96.88 285 PHE A C 1
ATOM 2284 O O . PHE A 1 285 ? 12.945 -12.620 -20.101 1.00 96.88 285 PHE A O 1
ATOM 2291 N N . GLY A 1 286 ? 11.033 -13.554 -19.406 1.00 95.69 286 GLY A N 1
ATOM 2292 C CA . GLY A 1 286 ? 11.292 -13.505 -17.974 1.00 95.69 286 GLY A CA 1
ATOM 2293 C C . GLY A 1 286 ? 11.034 -14.872 -17.357 1.00 95.69 286 GLY A C 1
ATOM 2294 O O . GLY A 1 286 ? 10.105 -15.568 -17.759 1.00 95.69 286 GLY A O 1
ATOM 2295 N N . LYS A 1 287 ? 11.868 -15.266 -16.395 1.00 95.75 287 LYS A N 1
ATOM 2296 C CA . LYS A 1 287 ? 11.687 -16.479 -15.595 1.00 95.75 287 LYS A CA 1
ATOM 2297 C C . LYS A 1 287 ? 11.570 -16.077 -14.136 1.00 95.75 287 LYS A C 1
ATOM 2299 O O . LYS A 1 287 ? 12.420 -15.319 -13.675 1.00 95.75 287 LYS A O 1
ATOM 2304 N N . LYS A 1 288 ? 10.530 -16.562 -13.451 1.00 95.00 288 LYS A N 1
ATOM 2305 C CA . LYS A 1 288 ? 10.203 -16.192 -12.061 1.00 95.00 288 LYS A CA 1
ATOM 2306 C C . LYS A 1 288 ? 10.250 -14.678 -11.810 1.00 95.00 288 LYS A C 1
ATOM 2308 O O . LYS A 1 288 ? 10.812 -14.221 -10.819 1.00 95.00 288 LYS A O 1
ATOM 2313 N N . ILE A 1 289 ? 9.699 -13.896 -12.736 1.00 95.19 289 ILE A N 1
ATOM 2314 C CA . ILE A 1 289 ? 9.632 -12.444 -12.569 1.00 95.19 289 ILE A CA 1
ATOM 2315 C C . ILE A 1 289 ? 8.336 -12.057 -11.868 1.00 95.19 289 ILE A C 1
ATOM 2317 O O . ILE A 1 289 ? 7.285 -12.651 -12.117 1.00 95.19 289 ILE A O 1
ATOM 2321 N N . LEU A 1 290 ? 8.411 -11.046 -11.008 1.00 96.25 290 LEU A N 1
ATOM 2322 C CA . LEU A 1 290 ? 7.258 -10.494 -10.312 1.00 96.25 290 LEU A CA 1
ATOM 2323 C C . LEU A 1 290 ? 6.661 -9.333 -11.120 1.00 96.25 290 LEU A C 1
ATOM 2325 O O . LEU A 1 290 ? 7.296 -8.294 -11.297 1.00 96.25 290 LEU A O 1
ATOM 2329 N N . ILE A 1 291 ? 5.433 -9.500 -11.605 1.00 96.69 291 ILE A N 1
ATOM 2330 C CA . ILE A 1 291 ? 4.749 -8.536 -12.472 1.00 96.69 291 ILE A CA 1
ATOM 2331 C C . ILE A 1 291 ? 3.534 -7.970 -11.745 1.00 96.69 291 ILE A C 1
ATOM 2333 O O . ILE A 1 291 ? 2.680 -8.706 -11.252 1.00 96.69 291 ILE A O 1
ATOM 2337 N N . TYR A 1 292 ? 3.428 -6.644 -11.707 1.00 96.44 292 TYR A N 1
ATOM 2338 C CA . TYR A 1 292 ? 2.229 -5.968 -11.226 1.00 96.44 292 TYR A CA 1
ATOM 2339 C C . TYR A 1 292 ? 1.029 -6.266 -12.136 1.00 96.44 292 TYR A C 1
ATOM 2341 O O . TYR A 1 292 ? 1.144 -6.199 -13.358 1.00 96.44 292 TYR A O 1
ATOM 2349 N N . THR A 1 293 ? -0.129 -6.570 -11.552 1.00 97.81 293 THR A N 1
ATOM 2350 C CA . THR A 1 293 ? -1.343 -6.981 -12.290 1.00 97.81 293 THR A CA 1
ATOM 2351 C C . THR A 1 293 ? -1.720 -6.061 -13.459 1.00 97.81 293 THR A C 1
ATOM 2353 O O . THR A 1 293 ? -1.985 -6.567 -14.545 1.00 97.81 293 THR A O 1
ATOM 2356 N N . HIS A 1 294 ? -1.647 -4.731 -13.318 1.00 96.88 294 HIS A N 1
ATOM 2357 C CA . HIS A 1 294 ? -1.920 -3.811 -14.440 1.00 96.88 294 HIS A CA 1
ATOM 2358 C C . HIS A 1 294 ? -0.920 -3.952 -15.598 1.00 96.88 294 HIS A C 1
ATOM 2360 O O . HIS A 1 294 ? -1.312 -3.911 -16.764 1.00 96.88 294 HIS A O 1
ATOM 2366 N N . LEU A 1 295 ? 0.362 -4.174 -15.294 1.00 96.12 295 LEU A N 1
ATOM 2367 C CA . LEU A 1 295 ? 1.386 -4.421 -16.312 1.00 96.12 295 LEU A CA 1
ATOM 2368 C C . LEU A 1 295 ? 1.181 -5.785 -16.985 1.00 96.12 295 LEU A C 1
ATOM 2370 O O . LEU A 1 295 ? 1.337 -5.900 -18.197 1.00 96.12 295 LEU A O 1
ATOM 2374 N N . LEU A 1 296 ? 0.759 -6.801 -16.227 1.00 97.88 296 LEU A N 1
ATOM 2375 C CA . LEU A 1 296 ? 0.395 -8.103 -16.785 1.00 97.88 296 LEU A CA 1
ATOM 2376 C C . LEU A 1 296 ? -0.778 -7.988 -17.768 1.00 97.88 296 LEU A C 1
ATOM 2378 O O . LEU A 1 296 ? -0.703 -8.536 -18.866 1.00 97.88 296 LEU A O 1
ATOM 2382 N N . LYS A 1 297 ? -1.841 -7.258 -17.397 1.00 98.12 297 LYS A N 1
ATOM 2383 C CA . LYS A 1 297 ? -2.989 -6.999 -18.284 1.00 98.12 297 LYS A CA 1
ATOM 2384 C C . LYS A 1 297 ? -2.525 -6.359 -19.589 1.00 98.12 297 LYS A C 1
ATOM 2386 O O . LYS A 1 297 ? -2.941 -6.791 -20.661 1.00 98.12 297 LYS A O 1
ATOM 2391 N N . TRP A 1 298 ? -1.626 -5.374 -19.502 1.00 97.44 298 TRP A N 1
ATOM 2392 C CA . TRP A 1 298 ? -1.030 -4.749 -20.679 1.00 97.44 298 TRP A CA 1
ATOM 2393 C C . TRP A 1 298 ? -0.248 -5.765 -21.523 1.00 97.44 298 TRP A C 1
ATOM 2395 O O . TRP A 1 298 ? -0.484 -5.847 -22.724 1.00 97.44 298 TRP A O 1
ATOM 2405 N N . TYR A 1 299 ? 0.608 -6.592 -20.917 1.00 98.06 299 TYR A N 1
ATOM 2406 C CA . TYR A 1 299 ? 1.369 -7.620 -21.635 1.00 98.06 299 TYR A CA 1
ATOM 2407 C C . TYR A 1 299 ? 0.476 -8.617 -22.382 1.00 98.06 299 TYR A C 1
ATOM 2409 O O . TYR A 1 299 ? 0.700 -8.854 -23.569 1.00 98.06 299 TYR A O 1
ATOM 2417 N N . ILE A 1 300 ? -0.558 -9.155 -21.730 1.00 98.19 300 ILE A N 1
ATOM 2418 C CA . ILE A 1 300 ? -1.486 -10.115 -22.349 1.00 98.19 300 ILE A CA 1
ATOM 2419 C C . ILE A 1 300 ? -2.265 -9.453 -23.492 1.00 98.19 300 ILE A C 1
ATOM 2421 O O . ILE A 1 300 ? -2.386 -10.032 -24.570 1.00 98.19 300 ILE A O 1
ATOM 2425 N N . ALA A 1 301 ? -2.731 -8.214 -23.303 1.00 98.12 301 ALA A N 1
ATOM 2426 C CA . ALA A 1 301 ? -3.413 -7.456 -24.353 1.00 98.12 301 ALA A CA 1
ATOM 2427 C C . ALA A 1 301 ? -2.524 -7.193 -25.586 1.00 98.12 301 ALA A C 1
ATOM 2429 O O . ALA A 1 301 ? -3.043 -7.015 -26.685 1.00 98.12 301 ALA A O 1
ATOM 2430 N N . HIS A 1 302 ? -1.198 -7.200 -25.414 1.00 97.50 302 HIS A N 1
ATOM 2431 C CA . HIS A 1 302 ? -0.215 -7.046 -26.490 1.00 97.50 302 HIS A CA 1
ATOM 2432 C C . HIS A 1 302 ? 0.384 -8.383 -26.957 1.00 97.50 302 HIS A C 1
ATOM 2434 O O . HIS A 1 302 ? 1.394 -8.396 -27.658 1.00 97.50 302 HIS A O 1
ATOM 2440 N N . GLY A 1 303 ? -0.238 -9.509 -26.594 1.00 97.94 303 GLY A N 1
ATOM 2441 C CA . GLY A 1 303 ? 0.083 -10.833 -27.125 1.00 97.94 303 GLY A CA 1
ATOM 2442 C C . GLY A 1 303 ? 1.261 -11.544 -26.460 1.00 97.94 303 GLY A C 1
ATOM 2443 O O . GLY A 1 303 ? 1.686 -12.583 -26.960 1.00 97.94 303 GLY A O 1
ATOM 2444 N N . LEU A 1 304 ? 1.796 -11.035 -25.347 1.00 98.44 304 LEU A N 1
ATOM 2445 C CA . LEU A 1 304 ? 2.761 -11.795 -24.549 1.00 98.44 304 LEU A CA 1
ATOM 2446 C C . LEU A 1 304 ? 2.063 -12.959 -23.838 1.00 98.44 304 LEU A C 1
ATOM 2448 O O . LEU A 1 304 ? 0.894 -12.870 -23.460 1.00 98.44 304 LEU A O 1
ATOM 2452 N N . VAL A 1 305 ? 2.809 -14.038 -23.611 1.00 98.25 305 VAL A N 1
ATOM 2453 C CA . VAL A 1 305 ? 2.269 -15.294 -23.083 1.00 98.25 305 VAL A CA 1
ATOM 2454 C C . VAL A 1 305 ? 2.910 -15.621 -21.745 1.00 98.25 305 VAL A C 1
ATOM 2456 O O . VAL A 1 305 ? 4.132 -15.732 -21.635 1.00 98.25 305 VAL A O 1
ATOM 2459 N N . VAL A 1 306 ? 2.077 -15.812 -20.721 1.00 98.38 306 VAL A N 1
ATOM 2460 C CA . VAL A 1 306 ? 2.503 -16.413 -19.454 1.00 98.38 306 VAL A CA 1
ATOM 2461 C C . VAL A 1 306 ? 2.604 -17.921 -19.651 1.00 98.38 306 VAL A C 1
ATOM 2463 O O . VAL A 1 306 ? 1.605 -18.578 -19.931 1.00 98.38 306 VAL A O 1
ATOM 2466 N N . THR A 1 307 ? 3.803 -18.475 -19.495 1.00 98.00 307 THR A N 1
ATOM 2467 C CA . THR A 1 307 ? 4.060 -19.911 -19.703 1.00 98.00 307 THR A CA 1
ATOM 2468 C C . THR A 1 307 ? 3.968 -20.715 -18.413 1.00 98.00 307 THR A C 1
ATOM 2470 O O . THR A 1 307 ? 3.668 -21.907 -18.445 1.00 98.00 307 THR A O 1
ATOM 2473 N N . LYS A 1 308 ? 4.206 -20.079 -17.261 1.00 98.19 308 LYS A N 1
ATOM 2474 C CA . LYS A 1 308 ? 4.097 -20.716 -15.947 1.00 98.19 308 LYS A CA 1
ATOM 2475 C C . LYS A 1 308 ? 3.807 -19.686 -14.867 1.00 98.19 308 LYS A C 1
ATOM 2477 O O . LYS A 1 308 ? 4.459 -18.649 -14.824 1.00 98.19 308 LYS A O 1
ATOM 2482 N N . VAL A 1 309 ? 2.892 -19.999 -13.955 1.00 98.38 309 VAL A N 1
ATOM 2483 C CA . VAL A 1 309 ? 2.674 -19.215 -12.732 1.00 98.38 309 VAL A CA 1
ATOM 2484 C C . VAL A 1 309 ? 3.302 -19.956 -11.558 1.00 98.38 309 VAL A C 1
ATOM 2486 O O . VAL A 1 309 ? 3.100 -21.161 -11.417 1.00 98.38 309 VAL A O 1
ATOM 2489 N N . HIS A 1 310 ? 4.078 -19.249 -10.738 1.00 97.62 310 HIS A N 1
ATOM 2490 C CA . HIS A 1 310 ? 4.740 -19.815 -9.557 1.00 97.62 310 HIS A CA 1
ATOM 2491 C C . HIS A 1 310 ? 4.029 -19.418 -8.269 1.00 97.62 310 HIS A C 1
ATOM 2493 O O . HIS A 1 310 ? 3.824 -20.267 -7.410 1.00 97.62 310 HIS A O 1
ATOM 2499 N N . SER A 1 311 ? 3.632 -18.152 -8.134 1.00 97.56 311 SER A N 1
ATOM 2500 C CA . SER A 1 311 ? 2.907 -17.662 -6.961 1.00 97.56 311 SER A CA 1
ATOM 2501 C C . SER A 1 311 ? 2.167 -16.354 -7.250 1.00 97.56 311 SER A C 1
ATOM 2503 O O . SER A 1 311 ? 2.368 -15.722 -8.292 1.00 97.56 311 SER A O 1
ATOM 2505 N N . PHE A 1 312 ? 1.299 -15.940 -6.326 1.00 98.31 312 PHE A N 1
ATOM 2506 C CA . PHE A 1 312 ? 0.624 -14.646 -6.384 1.00 98.31 312 PHE A CA 1
ATOM 2507 C C . PHE A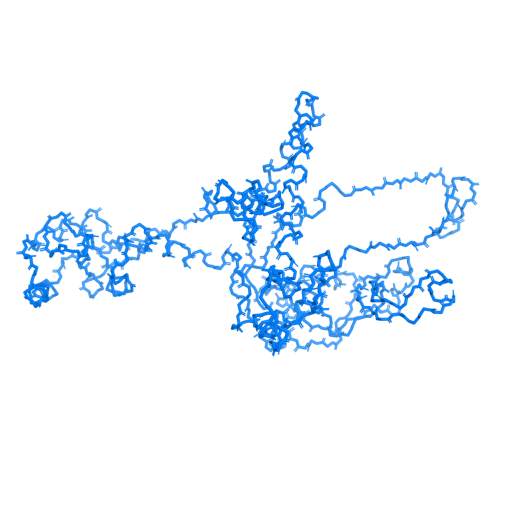 1 312 ? 0.685 -13.933 -5.035 1.00 98.31 312 PHE A C 1
ATOM 2509 O O . PHE A 1 312 ? 0.345 -14.500 -4.001 1.00 98.31 312 PHE A O 1
ATOM 2516 N N . VAL A 1 313 ? 1.094 -12.667 -5.042 1.00 98.00 313 VAL A N 1
ATOM 2517 C CA . VAL A 1 313 ? 1.008 -11.770 -3.889 1.00 98.00 313 VAL A CA 1
ATOM 2518 C C . VAL A 1 313 ? -0.283 -10.978 -4.018 1.00 98.00 313 VAL A C 1
ATOM 2520 O O . VAL A 1 313 ? -0.358 -10.022 -4.790 1.00 98.00 313 VAL A O 1
ATOM 2523 N N . LYS A 1 314 ? -1.300 -11.386 -3.259 1.00 97.50 314 LYS A N 1
ATOM 2524 C CA . LYS A 1 314 ? -2.602 -10.725 -3.201 1.00 97.50 314 LYS A CA 1
ATOM 2525 C C . LYS A 1 314 ? -2.532 -9.450 -2.363 1.00 97.50 314 LYS A C 1
ATOM 2527 O O . LYS A 1 314 ? -2.005 -9.459 -1.247 1.00 97.50 314 LYS A O 1
ATOM 2532 N N . CYS A 1 315 ? -3.143 -8.393 -2.887 1.00 96.56 315 CYS A N 1
ATOM 2533 C CA . CYS A 1 315 ? -3.253 -7.073 -2.275 1.00 96.56 315 CYS A CA 1
ATOM 2534 C C . CYS A 1 315 ? -4.698 -6.557 -2.368 1.00 96.56 315 CYS A C 1
ATOM 2536 O O . CYS A 1 315 ? -5.520 -7.093 -3.113 1.00 96.56 315 CYS A O 1
ATOM 2538 N N . HIS A 1 316 ? -4.990 -5.461 -1.673 1.00 96.88 316 HIS A N 1
ATOM 2539 C CA . HIS A 1 316 ? -6.192 -4.666 -1.909 1.00 96.88 316 HIS A CA 1
ATOM 2540 C C . HIS A 1 316 ? -5.851 -3.450 -2.771 1.00 96.88 316 HIS A C 1
ATOM 2542 O O . HIS A 1 316 ? -4.889 -2.736 -2.492 1.00 96.88 316 HIS A O 1
ATOM 2548 N N . ALA A 1 317 ? -6.642 -3.208 -3.815 1.00 96.94 317 ALA A N 1
ATOM 2549 C CA . ALA A 1 317 ? -6.504 -2.018 -4.646 1.00 96.94 317 ALA A CA 1
ATOM 2550 C C . ALA A 1 317 ? -7.130 -0.811 -3.938 1.00 96.94 317 ALA A C 1
ATOM 2552 O O . ALA A 1 317 ? -8.324 -0.810 -3.631 1.00 96.94 317 ALA A O 1
ATOM 2553 N N . ALA A 1 318 ? -6.337 0.229 -3.690 1.00 97.00 318 ALA A N 1
ATOM 2554 C CA . ALA A 1 318 ? -6.848 1.529 -3.267 1.00 97.00 318 ALA A CA 1
ATOM 2555 C C . ALA A 1 318 ? -5.882 2.655 -3.664 1.00 97.00 318 ALA A C 1
ATOM 2557 O O . ALA A 1 318 ? -4.732 2.398 -4.006 1.00 97.00 318 ALA A O 1
ATOM 2558 N N . ARG A 1 319 ? -6.340 3.911 -3.592 1.00 97.00 319 ARG A N 1
ATOM 2559 C CA . ARG A 1 319 ? -5.575 5.104 -4.009 1.00 97.00 319 ARG A CA 1
ATOM 2560 C C . ARG A 1 319 ? -5.318 6.060 -2.838 1.00 97.00 319 ARG A C 1
ATOM 2562 O O . ARG A 1 319 ? -5.877 7.159 -2.817 1.00 97.00 319 ARG A O 1
ATOM 2569 N N . PRO A 1 320 ? -4.519 5.663 -1.830 1.00 96.31 320 PRO A N 1
ATOM 2570 C CA . PRO A 1 320 ? -4.29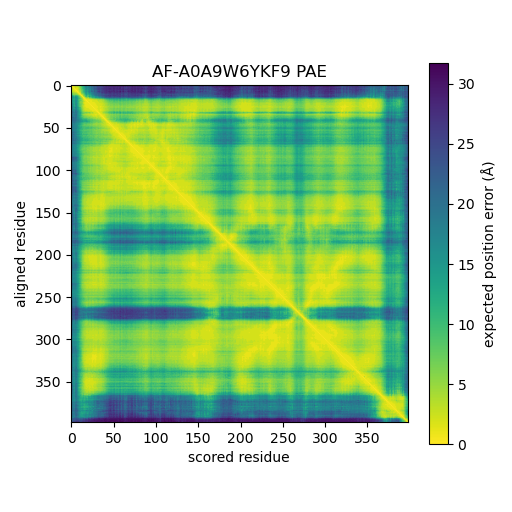5 6.476 -0.635 1.00 96.31 320 PRO A CA 1
ATOM 2571 C C . PRO A 1 320 ? -3.646 7.825 -0.941 1.00 96.31 320 PRO A C 1
ATOM 2573 O O . PRO A 1 320 ? -3.974 8.816 -0.296 1.00 96.31 320 PRO A O 1
ATOM 2576 N N . PHE A 1 321 ? -2.781 7.893 -1.954 1.00 95.94 321 PHE A N 1
ATOM 2577 C CA . PHE A 1 321 ? -2.000 9.093 -2.256 1.00 95.94 321 PHE A CA 1
ATOM 2578 C C . PHE A 1 321 ? -2.598 9.978 -3.356 1.00 95.94 321 PHE A C 1
ATOM 2580 O O . PHE A 1 321 ? -1.964 10.950 -3.753 1.00 95.94 321 PHE A O 1
ATOM 2587 N N . HIS A 1 322 ? -3.829 9.717 -3.813 1.00 95.62 322 HIS A N 1
ATOM 2588 C CA . HIS A 1 322 ? -4.475 10.533 -4.852 1.00 95.62 322 HIS A CA 1
ATOM 2589 C C . HIS A 1 322 ? -4.491 12.028 -4.500 1.00 95.62 322 HIS A C 1
ATOM 2591 O O . HIS A 1 322 ? -4.046 12.862 -5.284 1.00 95.62 322 HIS A O 1
ATOM 2597 N N . LYS A 1 323 ? -4.919 12.359 -3.272 1.00 95.62 323 LYS A N 1
ATOM 2598 C CA . LYS A 1 323 ? -4.974 13.745 -2.778 1.00 95.62 323 LYS A CA 1
ATOM 2599 C C . LYS A 1 323 ? -3.589 14.397 -2.741 1.00 95.62 323 LYS A C 1
ATOM 2601 O O . LYS A 1 323 ? -3.454 15.582 -3.018 1.00 95.62 323 LYS A O 1
ATOM 2606 N N . PHE A 1 324 ? -2.552 13.631 -2.406 1.00 95.56 324 PHE A N 1
ATOM 2607 C CA . PHE A 1 324 ? -1.173 14.114 -2.437 1.00 95.56 324 PHE A CA 1
ATOM 2608 C C . PHE A 1 324 ? -0.724 14.443 -3.866 1.00 95.56 324 PHE A C 1
ATOM 2610 O O . PHE A 1 324 ? -0.177 15.520 -4.101 1.00 95.56 324 PHE A O 1
ATOM 2617 N N . THR A 1 325 ? -1.012 13.558 -4.823 1.00 95.00 325 THR A N 1
ATOM 2618 C CA . THR A 1 325 ? -0.720 13.776 -6.245 1.00 95.00 325 THR A CA 1
ATOM 2619 C C . THR A 1 325 ? -1.429 15.015 -6.796 1.00 95.00 325 THR A C 1
ATOM 2621 O O . THR A 1 325 ? -0.801 15.785 -7.525 1.00 95.00 325 THR A O 1
ATOM 2624 N N . GLU A 1 326 ? -2.691 15.252 -6.422 1.00 95.06 326 GLU A N 1
ATOM 2625 C CA . GLU A 1 326 ? -3.436 16.469 -6.785 1.00 95.06 326 GLU A CA 1
ATOM 2626 C C . GLU A 1 326 ? -2.756 17.726 -6.237 1.00 95.06 326 GLU A C 1
ATOM 2628 O O . GLU A 1 326 ? -2.380 18.596 -7.019 1.00 95.06 326 GLU A O 1
ATOM 2633 N N . ILE A 1 327 ? -2.479 17.767 -4.927 1.00 94.31 327 ILE A N 1
ATOM 2634 C CA . ILE A 1 327 ? -1.825 18.908 -4.264 1.00 94.31 327 ILE A CA 1
ATOM 2635 C C . ILE A 1 327 ? -0.496 19.264 -4.942 1.00 94.31 327 ILE A C 1
ATOM 2637 O O . ILE A 1 327 ? -0.218 20.437 -5.201 1.00 94.31 327 ILE A O 1
ATOM 2641 N N . VAL A 1 328 ? 0.338 18.264 -5.240 1.00 94.62 328 VAL A N 1
ATOM 2642 C CA . VAL A 1 328 ? 1.625 18.503 -5.905 1.00 94.62 328 VAL A CA 1
ATOM 2643 C C . VAL A 1 328 ? 1.432 18.978 -7.343 1.00 94.62 328 VAL A C 1
ATOM 2645 O O . VAL A 1 328 ? 2.129 19.894 -7.780 1.00 94.62 328 VAL A O 1
ATOM 2648 N N . SER A 1 329 ? 0.493 18.389 -8.079 1.00 93.81 329 SER A N 1
ATOM 2649 C CA . SER A 1 329 ? 0.240 18.759 -9.474 1.00 93.81 329 SER A CA 1
ATOM 2650 C C . SER A 1 329 ? -0.330 20.175 -9.600 1.00 93.81 329 SER A C 1
ATOM 2652 O O . SER A 1 329 ? 0.115 20.927 -10.466 1.00 93.81 329 SER A O 1
ATOM 2654 N N . ASP A 1 330 ? -1.257 20.560 -8.722 1.00 93.88 330 ASP A N 1
ATOM 2655 C CA . ASP A 1 330 ? -1.842 21.905 -8.667 1.00 93.88 330 ASP A CA 1
ATOM 2656 C C . ASP A 1 330 ? -0.791 22.967 -8.342 1.00 93.88 330 ASP A C 1
ATOM 2658 O O . ASP A 1 330 ? -0.706 23.993 -9.020 1.00 93.88 330 ASP A O 1
ATOM 2662 N N . ALA A 1 331 ? 0.062 22.705 -7.347 1.00 91.94 331 ALA A N 1
ATOM 2663 C CA . ALA A 1 331 ? 1.131 23.626 -6.978 1.00 91.94 331 ALA A CA 1
ATOM 2664 C C . ALA A 1 331 ? 2.151 23.814 -8.111 1.00 91.94 331 ALA A C 1
ATOM 2666 O O . ALA A 1 331 ? 2.648 24.920 -8.318 1.00 91.94 331 ALA A O 1
ATOM 2667 N N . ARG A 1 332 ? 2.442 22.749 -8.871 1.00 91.50 332 ARG A N 1
ATOM 2668 C CA . ARG A 1 332 ? 3.319 22.824 -10.046 1.00 91.50 332 ARG A CA 1
ATOM 2669 C C . ARG A 1 332 ? 2.698 23.639 -11.177 1.00 91.50 332 ARG A C 1
ATOM 2671 O O . ARG A 1 332 ? 3.354 24.558 -11.644 1.00 91.50 332 ARG A O 1
ATOM 2678 N N . ARG A 1 333 ? 1.436 23.374 -11.540 1.00 92.19 333 ARG A N 1
ATOM 2679 C CA . ARG A 1 333 ? 0.709 24.172 -12.548 1.00 92.19 333 ARG A CA 1
ATOM 2680 C C . ARG A 1 333 ? 0.673 25.651 -12.180 1.00 92.19 333 ARG A C 1
ATOM 2682 O O . ARG A 1 333 ? 0.975 26.501 -13.005 1.00 92.19 333 ARG A O 1
ATOM 2689 N N . THR A 1 334 ? 0.389 25.943 -10.913 1.00 90.94 334 THR A N 1
ATOM 2690 C CA . THR A 1 334 ? 0.376 27.318 -10.405 1.00 90.94 334 THR A CA 1
ATOM 2691 C C . THR A 1 334 ? 1.751 27.987 -10.543 1.00 90.94 334 THR A C 1
ATOM 2693 O O . THR A 1 334 ? 1.823 29.168 -10.864 1.00 90.94 334 THR A O 1
ATOM 2696 N N . GLY A 1 335 ? 2.843 27.254 -10.303 1.00 89.38 335 GLY A N 1
ATOM 2697 C CA . GLY A 1 335 ? 4.206 27.765 -10.487 1.00 89.38 335 GLY A CA 1
ATOM 2698 C C . GLY A 1 335 ? 4.596 27.981 -11.953 1.00 89.38 335 GLY A C 1
ATOM 2699 O O . GLY A 1 335 ? 5.389 28.876 -12.230 1.00 89.38 335 GLY A O 1
ATOM 2700 N N . ASP A 1 336 ? 4.027 27.200 -12.875 1.00 88.44 336 ASP A N 1
ATOM 2701 C CA . ASP A 1 336 ? 4.229 27.369 -14.320 1.00 88.44 336 ASP A CA 1
ATOM 2702 C C . ASP A 1 336 ? 3.445 28.584 -14.865 1.00 88.44 336 ASP A C 1
ATOM 2704 O O . ASP A 1 336 ? 3.919 29.279 -15.764 1.00 88.44 336 ASP A O 1
ATOM 2708 N N . GLU A 1 337 ? 2.257 28.861 -14.312 1.00 91.50 337 GLU A N 1
ATOM 2709 C CA . GLU A 1 337 ? 1.409 30.007 -14.681 1.00 91.50 337 GLU A CA 1
ATOM 2710 C C . GLU A 1 337 ? 1.902 31.338 -14.084 1.00 91.50 337 GLU A C 1
ATOM 2712 O O . GLU A 1 337 ? 1.819 32.383 -14.733 1.00 91.50 337 GLU A O 1
ATOM 2717 N N . ASP A 1 338 ? 2.423 31.316 -12.854 1.00 91.06 338 ASP A N 1
ATOM 2718 C CA . ASP A 1 338 ? 2.820 32.498 -12.087 1.00 91.06 338 ASP A CA 1
ATOM 2719 C C . ASP A 1 338 ? 4.283 32.396 -11.637 1.00 91.06 338 ASP A C 1
ATOM 2721 O O . ASP A 1 338 ? 4.617 31.713 -10.664 1.00 91.06 338 ASP A O 1
ATOM 2725 N N . LYS A 1 339 ? 5.162 33.155 -12.307 1.00 90.44 339 LYS A N 1
ATOM 2726 C CA . LYS A 1 339 ? 6.607 33.192 -12.013 1.00 90.44 339 LYS A CA 1
ATOM 2727 C C . LYS A 1 339 ? 6.926 33.545 -10.558 1.00 90.44 339 LYS A C 1
ATOM 2729 O O . LYS A 1 339 ? 7.949 33.105 -10.044 1.00 90.44 339 LYS A O 1
ATOM 2734 N N . SER A 1 340 ? 6.066 34.294 -9.859 1.00 91.25 340 SER A N 1
ATOM 2735 C CA . SER A 1 340 ? 6.290 34.604 -8.437 1.00 91.25 340 SER A CA 1
ATOM 2736 C C . SER A 1 340 ? 6.192 33.365 -7.532 1.00 91.25 340 SER A C 1
ATOM 2738 O O . SER A 1 340 ? 6.702 33.368 -6.411 1.00 91.25 340 SER A O 1
ATOM 2740 N N . LYS A 1 341 ? 5.588 32.279 -8.031 1.00 89.50 341 LYS A N 1
ATOM 2741 C CA . LYS A 1 341 ? 5.399 30.997 -7.342 1.00 89.50 341 LYS A CA 1
ATOM 2742 C C . LYS A 1 341 ? 6.294 29.883 -7.891 1.00 89.50 341 LYS A C 1
ATOM 2744 O O . LYS A 1 341 ? 6.165 28.738 -7.455 1.00 89.50 341 LYS A O 1
ATOM 2749 N N . GLU A 1 342 ? 7.245 30.194 -8.772 1.00 89.31 342 GLU A N 1
ATOM 2750 C CA . GLU A 1 342 ? 8.188 29.226 -9.354 1.00 89.31 342 GLU A CA 1
ATOM 2751 C C . GLU A 1 342 ? 8.955 28.439 -8.275 1.00 89.31 342 GLU A C 1
ATOM 2753 O O . GLU A 1 342 ? 9.111 27.217 -8.366 1.00 89.31 342 GLU A O 1
ATOM 2758 N N . VAL A 1 343 ? 9.370 29.114 -7.195 1.00 89.75 343 VAL A N 1
ATOM 2759 C CA . VAL A 1 343 ? 10.058 28.483 -6.053 1.00 89.75 343 VAL A CA 1
ATOM 2760 C C . VAL A 1 343 ? 9.165 27.441 -5.372 1.00 89.75 343 VAL A C 1
ATOM 2762 O O . VAL A 1 343 ? 9.642 26.368 -4.993 1.00 89.75 343 VAL A O 1
ATOM 2765 N N . ILE A 1 344 ? 7.863 27.715 -5.254 1.00 86.94 344 ILE A N 1
ATOM 2766 C CA . ILE A 1 344 ? 6.883 26.786 -4.675 1.00 86.94 344 ILE A CA 1
ATOM 2767 C C . ILE A 1 344 ? 6.695 25.588 -5.609 1.00 86.94 344 ILE A C 1
ATOM 2769 O O . ILE A 1 344 ? 6.793 24.449 -5.154 1.00 86.94 344 ILE A O 1
ATOM 2773 N N . GLY A 1 345 ? 6.497 25.821 -6.910 1.00 87.12 345 GLY A N 1
ATOM 2774 C CA . GLY A 1 345 ? 6.365 24.750 -7.904 1.00 87.12 345 GLY A CA 1
ATOM 2775 C C . GLY A 1 345 ? 7.592 23.831 -7.937 1.00 87.12 345 GLY A C 1
ATOM 2776 O O . GLY A 1 345 ? 7.465 22.602 -7.894 1.00 87.12 345 GLY A O 1
ATOM 2777 N N . THR A 1 346 ? 8.790 24.417 -7.906 1.00 87.31 346 THR A N 1
ATOM 2778 C CA . THR A 1 346 ? 10.066 23.687 -7.866 1.00 87.31 346 THR A CA 1
ATOM 2779 C C . THR A 1 346 ? 10.224 22.888 -6.572 1.00 87.31 346 THR A C 1
ATOM 2781 O O . THR A 1 346 ? 10.584 21.709 -6.610 1.00 87.31 346 THR A O 1
ATOM 2784 N N . SER A 1 347 ? 9.886 23.479 -5.425 1.00 89.50 347 SER A N 1
ATOM 2785 C CA . SER A 1 347 ? 9.916 22.784 -4.131 1.00 89.50 347 SER A CA 1
ATOM 2786 C C . SER A 1 347 ? 8.934 21.609 -4.106 1.00 89.50 347 SER A C 1
ATOM 2788 O O . SER A 1 347 ? 9.271 20.511 -3.662 1.00 89.50 347 SER A O 1
ATOM 2790 N N . MET A 1 348 ? 7.735 21.793 -4.662 1.00 91.12 348 MET A N 1
ATOM 2791 C CA . MET A 1 348 ? 6.712 20.750 -4.725 1.00 91.12 348 MET A CA 1
ATOM 2792 C C . MET A 1 348 ? 7.079 19.619 -5.687 1.00 91.12 348 MET A C 1
ATOM 2794 O O . MET A 1 348 ? 6.725 18.469 -5.433 1.00 91.12 348 MET A O 1
ATOM 2798 N N . LYS A 1 349 ? 7.869 19.886 -6.735 1.00 90.12 349 LYS A N 1
ATOM 2799 C CA . LYS A 1 349 ? 8.465 18.827 -7.568 1.00 90.12 349 LYS A CA 1
ATOM 2800 C C . LYS A 1 349 ? 9.345 17.889 -6.739 1.00 90.12 349 LYS A C 1
ATOM 2802 O O . LYS A 1 349 ? 9.259 16.674 -6.912 1.00 90.12 349 LYS A O 1
ATOM 2807 N N . PHE A 1 350 ? 10.166 18.429 -5.836 1.00 89.31 350 PHE A N 1
ATOM 2808 C CA . PHE A 1 350 ? 10.950 17.606 -4.915 1.00 89.31 350 PHE A CA 1
ATOM 2809 C C . PHE A 1 350 ? 10.035 16.823 -3.966 1.00 89.31 350 PHE A C 1
ATOM 2811 O O . PHE A 1 350 ? 10.162 15.600 -3.873 1.00 89.31 350 PHE A O 1
ATOM 2818 N N . VAL A 1 351 ? 9.077 17.509 -3.327 1.00 91.38 351 VAL A N 1
ATOM 2819 C CA . VAL A 1 351 ? 8.120 16.887 -2.397 1.00 91.38 351 VAL A CA 1
ATOM 2820 C C . VAL A 1 351 ? 7.367 15.739 -3.064 1.00 91.38 351 VAL A C 1
ATOM 2822 O O . VAL A 1 351 ? 7.189 14.713 -2.429 1.00 91.38 351 VAL A O 1
ATOM 2825 N N . GLY A 1 352 ? 6.983 15.861 -4.336 1.00 91.75 352 GLY A N 1
ATOM 2826 C CA . GLY A 1 352 ? 6.284 14.807 -5.074 1.00 91.75 352 GLY A CA 1
ATOM 2827 C C . GLY A 1 352 ? 7.121 13.569 -5.399 1.00 91.75 352 GLY A C 1
ATOM 2828 O O . GLY A 1 352 ? 6.584 12.466 -5.423 1.00 91.75 352 GLY A O 1
ATOM 2829 N N . ASN A 1 353 ? 8.423 13.730 -5.652 1.00 89.56 353 ASN A N 1
ATOM 2830 C CA . ASN A 1 353 ? 9.279 12.636 -6.126 1.00 89.56 353 ASN A CA 1
ATOM 2831 C C . ASN A 1 353 ? 10.037 11.922 -4.999 1.00 89.56 353 ASN A C 1
ATOM 2833 O O . ASN A 1 353 ? 10.281 10.719 -5.084 1.00 89.56 353 ASN A O 1
ATOM 2837 N N . ALA A 1 354 ? 10.428 12.647 -3.949 1.00 90.19 354 ALA A N 1
ATOM 2838 C CA . ALA A 1 354 ? 11.248 12.099 -2.871 1.00 90.19 354 ALA A CA 1
ATOM 2839 C C . ALA A 1 354 ? 10.585 10.952 -2.068 1.00 90.19 354 ALA A C 1
ATOM 2841 O O . ALA A 1 354 ? 11.292 9.990 -1.750 1.00 90.19 354 ALA A O 1
ATOM 2842 N N . PRO A 1 355 ? 9.264 10.977 -1.775 1.00 90.31 355 PRO A N 1
ATOM 2843 C CA . PRO A 1 355 ? 8.601 9.923 -1.009 1.00 90.31 355 PRO A CA 1
ATOM 2844 C C . PRO A 1 355 ? 8.700 8.549 -1.662 1.00 90.31 355 PRO A C 1
ATOM 2846 O O . PRO A 1 355 ? 8.915 7.570 -0.963 1.00 90.31 355 PRO A O 1
ATOM 2849 N N . PHE A 1 356 ? 8.615 8.470 -2.995 1.00 87.12 356 PHE A N 1
ATOM 2850 C CA . PHE A 1 356 ? 8.720 7.201 -3.718 1.00 87.12 356 PHE A CA 1
ATOM 2851 C C . PHE A 1 356 ? 10.037 6.479 -3.404 1.00 87.12 356 PHE A C 1
ATOM 2853 O O . PHE A 1 356 ? 10.037 5.327 -2.968 1.00 87.12 356 PHE A O 1
ATOM 2860 N N . GLY A 1 357 ? 11.164 7.179 -3.571 1.00 85.81 357 GLY A N 1
ATOM 2861 C CA . GLY A 1 357 ? 12.482 6.615 -3.278 1.00 85.81 357 GLY A CA 1
ATOM 2862 C C . GLY A 1 357 ? 12.651 6.294 -1.794 1.00 85.81 357 GLY A C 1
ATOM 2863 O O . GLY A 1 357 ? 13.258 5.284 -1.445 1.00 85.81 357 GLY A O 1
ATOM 2864 N N . LYS A 1 358 ? 12.069 7.123 -0.920 1.00 86.25 358 LYS A N 1
ATOM 2865 C CA . LYS A 1 358 ? 12.121 6.920 0.526 1.00 86.25 358 LYS A CA 1
ATOM 2866 C C . LYS A 1 358 ? 11.359 5.667 0.968 1.00 86.25 358 LYS A C 1
ATOM 2868 O O . LYS A 1 358 ? 11.901 4.882 1.743 1.00 86.25 358 LYS A O 1
ATOM 2873 N N . SER A 1 359 ? 10.163 5.440 0.431 1.00 85.44 359 SER A N 1
ATOM 2874 C CA . SER A 1 359 ? 9.338 4.274 0.756 1.00 85.44 359 SER A CA 1
ATOM 2875 C C . SER A 1 359 ? 9.907 2.960 0.199 1.00 85.44 359 SER A C 1
ATOM 2877 O O . SER A 1 359 ? 9.637 1.901 0.755 1.00 85.44 359 SER A O 1
ATOM 2879 N N . ALA A 1 360 ? 10.724 3.013 -0.860 1.00 84.06 360 ALA A N 1
ATOM 2880 C CA . ALA A 1 360 ? 11.425 1.854 -1.430 1.00 84.06 360 ALA A CA 1
ATOM 2881 C C . ALA A 1 360 ? 12.855 1.655 -0.880 1.00 84.06 360 ALA A C 1
ATOM 2883 O O . ALA A 1 360 ? 13.608 0.805 -1.361 1.00 84.06 360 ALA A O 1
ATOM 2884 N N . MET A 1 361 ? 13.265 2.454 0.106 1.00 84.25 361 MET A N 1
ATOM 2885 C CA . MET A 1 361 ? 14.625 2.451 0.634 1.00 84.25 361 MET A CA 1
ATOM 2886 C C . MET A 1 361 ? 14.939 1.138 1.363 1.00 84.25 361 MET A C 1
ATOM 2888 O O . MET A 1 361 ? 14.253 0.746 2.309 1.00 84.25 361 MET A O 1
ATOM 2892 N N . ASN A 1 362 ? 16.032 0.481 0.969 1.00 80.62 362 ASN A N 1
ATOM 2893 C CA . ASN A 1 362 ? 16.478 -0.741 1.629 1.00 80.62 362 ASN A CA 1
ATOM 2894 C C . ASN A 1 362 ? 17.153 -0.425 2.977 1.00 80.62 362 ASN A C 1
ATOM 2896 O O . ASN A 1 362 ? 18.353 -0.150 3.043 1.00 80.62 362 ASN A O 1
ATOM 2900 N N . GLN A 1 363 ? 16.370 -0.515 4.052 1.00 76.88 363 GLN A N 1
ATOM 2901 C CA . GLN A 1 363 ? 16.828 -0.260 5.419 1.00 76.88 363 GLN A CA 1
ATOM 2902 C C . GLN A 1 363 ? 17.884 -1.260 5.913 1.00 76.88 363 GLN A C 1
ATOM 2904 O O . GLN A 1 363 ? 18.663 -0.913 6.793 1.00 76.88 363 GLN A O 1
ATOM 2909 N N . THR A 1 364 ? 17.991 -2.462 5.330 1.00 71.88 364 THR A N 1
ATOM 2910 C CA . THR A 1 364 ? 19.020 -3.449 5.731 1.00 71.88 364 THR A CA 1
ATOM 2911 C C . THR A 1 364 ? 20.442 -2.986 5.418 1.00 71.88 364 THR A C 1
ATOM 2913 O O . THR A 1 364 ? 21.396 -3.450 6.034 1.00 71.88 364 THR A O 1
ATOM 2916 N N . LYS A 1 365 ? 20.594 -2.033 4.490 1.00 74.12 365 LYS A N 1
ATOM 2917 C CA . LYS A 1 365 ? 21.888 -1.436 4.140 1.00 74.12 365 LYS A CA 1
ATOM 2918 C C . LYS A 1 365 ? 22.285 -0.287 5.067 1.00 74.12 365 LYS A C 1
ATOM 2920 O O . LYS A 1 365 ? 23.382 0.253 4.921 1.00 74.12 365 LYS A O 1
ATOM 2925 N N . HIS A 1 366 ? 21.410 0.123 5.986 1.00 75.00 366 HIS A N 1
ATOM 2926 C CA . HIS A 1 366 ? 21.727 1.178 6.938 1.00 75.00 366 HIS A CA 1
ATOM 2927 C C . HIS A 1 366 ? 22.780 0.676 7.922 1.00 75.00 366 HIS A C 1
ATOM 2929 O O . HIS A 1 366 ? 22.591 -0.327 8.607 1.00 75.00 366 HIS A O 1
ATOM 2935 N N . LYS A 1 367 ? 23.897 1.396 7.998 1.00 71.62 367 LYS A N 1
ATOM 2936 C CA . LYS A 1 367 ? 24.979 1.099 8.932 1.00 71.62 367 LYS A CA 1
ATOM 2937 C C . LYS A 1 367 ? 24.824 1.970 10.173 1.00 71.62 367 LYS A C 1
ATOM 2939 O O . LYS A 1 367 ? 24.624 3.178 10.067 1.00 71.62 367 LYS A O 1
ATOM 2944 N N . ASN A 1 368 ? 24.953 1.363 11.349 1.00 72.94 368 ASN A N 1
ATOM 2945 C CA . ASN A 1 368 ? 25.082 2.109 12.595 1.00 72.94 368 ASN A CA 1
ATOM 2946 C C . ASN A 1 368 ? 26.536 2.554 12.750 1.00 72.94 368 ASN A C 1
ATOM 2948 O O . ASN A 1 368 ? 27.396 1.740 13.076 1.00 72.94 368 ASN A O 1
ATOM 2952 N N . VAL A 1 369 ? 26.799 3.841 12.530 1.00 75.88 369 VAL A N 1
ATOM 2953 C CA . VAL A 1 369 ? 28.114 4.432 12.796 1.00 75.88 369 VAL A CA 1
ATOM 2954 C C . VAL A 1 369 ? 28.186 4.796 14.275 1.00 75.88 369 VAL A C 1
ATOM 2956 O O . VAL A 1 369 ? 27.356 5.559 14.774 1.00 75.88 369 VAL A O 1
ATOM 2959 N N . ARG A 1 370 ? 29.165 4.234 14.986 1.00 77.94 370 ARG A N 1
ATOM 2960 C CA . ARG A 1 370 ? 29.462 4.568 16.382 1.00 77.94 370 ARG A CA 1
ATOM 2961 C C . ARG A 1 370 ? 30.855 5.172 16.447 1.00 77.94 370 ARG A C 1
ATOM 2963 O O . ARG A 1 370 ? 31.780 4.622 15.866 1.00 77.94 370 ARG A O 1
ATOM 2970 N N . TYR A 1 371 ? 30.967 6.293 17.149 1.00 82.38 371 TYR A N 1
ATOM 2971 C CA . TYR A 1 371 ? 32.251 6.864 17.530 1.00 82.38 371 TYR A CA 1
ATOM 2972 C C . TYR A 1 371 ? 32.568 6.346 18.923 1.00 82.38 371 TYR A C 1
ATOM 2974 O O . TYR A 1 371 ? 31.746 6.515 19.824 1.00 82.38 371 TYR A O 1
ATOM 2982 N N . GLU A 1 372 ? 33.720 5.711 19.069 1.00 84.88 372 GLU A N 1
ATOM 2983 C CA . GLU A 1 372 ? 34.202 5.172 20.332 1.00 84.88 372 GLU A CA 1
ATOM 2984 C C . GLU A 1 372 ? 35.690 5.494 20.455 1.00 84.88 372 GLU A C 1
ATOM 2986 O O . GLU A 1 372 ? 36.399 5.521 19.451 1.00 84.88 372 GLU A O 1
ATOM 2991 N N . SER A 1 373 ? 36.130 5.796 21.672 1.00 86.50 373 SER A N 1
ATOM 2992 C CA . SER A 1 373 ? 37.521 6.142 21.984 1.00 86.50 373 SER A CA 1
ATOM 2993 C C . SER A 1 373 ? 38.152 5.191 22.999 1.00 86.50 373 SER A C 1
ATOM 2995 O O . SER A 1 373 ? 39.323 5.344 23.323 1.00 86.50 373 SER A O 1
ATOM 2997 N N . CYS A 1 374 ? 37.376 4.259 23.557 1.00 88.50 374 CYS A N 1
ATOM 2998 C CA . CYS A 1 374 ? 37.862 3.225 24.461 1.00 88.50 374 CYS A CA 1
ATOM 2999 C C . CYS A 1 374 ? 38.143 1.927 23.695 1.00 88.50 374 CYS A C 1
ATOM 3001 O O . CYS A 1 374 ? 37.225 1.342 23.120 1.00 88.50 374 CYS A O 1
ATOM 3003 N N . ASP A 1 375 ? 39.385 1.445 23.745 1.00 87.19 375 ASP A N 1
ATOM 3004 C CA . ASP A 1 375 ? 39.826 0.248 23.013 1.00 87.19 375 ASP A CA 1
ATOM 3005 C C . ASP A 1 375 ? 39.044 -1.023 23.385 1.00 87.19 375 ASP A C 1
ATOM 3007 O O . ASP A 1 375 ? 38.720 -1.834 22.512 1.00 87.19 375 ASP A O 1
ATOM 3011 N N . ASP A 1 376 ? 38.658 -1.175 24.655 1.00 90.12 376 ASP A N 1
ATOM 3012 C CA . ASP A 1 376 ? 37.837 -2.304 25.111 1.00 90.12 376 ASP A CA 1
ATOM 3013 C C . ASP A 1 376 ? 36.436 -2.277 24.482 1.00 90.12 376 ASP A C 1
ATOM 3015 O O . ASP A 1 376 ? 35.892 -3.310 24.086 1.00 90.12 376 ASP A O 1
ATOM 3019 N N . GLU A 1 377 ? 35.832 -1.093 24.364 1.00 88.44 377 GLU A N 1
ATOM 3020 C CA . GLU A 1 377 ? 34.521 -0.935 23.731 1.00 88.44 377 GLU A CA 1
ATOM 3021 C C . GLU A 1 377 ? 34.614 -1.056 22.205 1.00 88.44 377 GLU A C 1
ATOM 3023 O O . GLU A 1 377 ? 33.736 -1.666 21.591 1.00 88.44 377 GLU A O 1
ATOM 3028 N N . ILE A 1 378 ? 35.698 -0.567 21.587 1.00 86.38 378 ILE A N 1
ATOM 3029 C CA . ILE A 1 378 ? 35.994 -0.792 20.163 1.00 86.38 378 ILE A CA 1
ATOM 3030 C C . ILE A 1 378 ? 36.079 -2.296 19.887 1.00 86.38 378 ILE A C 1
ATOM 3032 O O . ILE A 1 378 ? 35.396 -2.789 18.988 1.00 86.38 378 ILE A O 1
ATOM 3036 N N . SER A 1 379 ? 36.828 -3.041 20.702 1.00 87.38 379 SER A N 1
ATOM 3037 C CA . SER A 1 379 ? 36.982 -4.494 20.567 1.00 87.38 379 SER A CA 1
ATOM 3038 C C . SER A 1 379 ? 35.631 -5.214 20.653 1.00 87.38 379 SER A C 1
ATOM 3040 O O . SER A 1 379 ? 35.264 -5.964 19.747 1.00 87.38 379 SER A O 1
ATOM 3042 N N . LYS A 1 380 ? 34.803 -4.879 21.654 1.00 89.88 380 LYS A N 1
ATOM 3043 C CA . LYS A 1 380 ? 33.431 -5.413 21.780 1.00 89.88 380 LYS A CA 1
ATOM 3044 C C . LYS A 1 380 ? 32.530 -5.071 20.593 1.00 89.88 380 LYS A C 1
ATOM 3046 O O . LYS A 1 380 ? 31.553 -5.777 20.343 1.00 89.88 380 LYS A O 1
ATOM 3051 N N . LEU A 1 381 ? 32.761 -3.949 19.907 1.00 85.75 381 LEU A N 1
ATOM 3052 C CA . LEU A 1 381 ? 32.003 -3.566 18.714 1.00 85.75 381 LEU A CA 1
ATOM 3053 C C . LEU A 1 381 ? 32.466 -4.329 17.471 1.00 85.75 381 LEU A C 1
ATOM 3055 O O . LEU A 1 381 ? 31.605 -4.706 16.675 1.00 85.75 381 LEU A O 1
ATOM 3059 N N . ILE A 1 382 ? 33.773 -4.575 17.334 1.00 86.00 382 ILE A N 1
ATOM 3060 C CA . ILE A 1 382 ? 34.369 -5.370 16.249 1.00 86.00 382 ILE A CA 1
ATOM 3061 C C . ILE A 1 382 ? 33.889 -6.824 16.310 1.00 86.00 382 ILE A C 1
ATOM 3063 O O . ILE A 1 382 ? 33.541 -7.400 15.285 1.00 86.00 382 ILE A O 1
ATOM 3067 N N . GLU A 1 383 ? 33.793 -7.400 17.509 1.00 86.88 383 GLU A N 1
ATOM 3068 C CA . GLU A 1 383 ? 33.371 -8.793 17.717 1.00 86.88 383 GLU A CA 1
ATOM 3069 C C . GLU A 1 383 ? 31.879 -9.052 17.433 1.00 86.88 383 GLU A C 1
ATOM 3071 O O . GLU A 1 383 ? 31.413 -10.193 17.469 1.00 86.88 383 GLU A O 1
ATOM 3076 N N . LYS A 1 384 ? 31.083 -8.017 17.140 1.00 85.12 384 LYS A N 1
ATOM 3077 C CA . LYS A 1 384 ? 29.666 -8.204 16.804 1.00 85.12 384 LYS A CA 1
ATOM 3078 C C . LYS A 1 384 ? 29.521 -8.797 15.409 1.00 85.12 384 LYS A C 1
ATOM 3080 O O . LYS A 1 384 ? 30.046 -8.259 14.444 1.00 85.12 384 LYS A O 1
ATOM 3085 N N . ASN A 1 385 ? 28.619 -9.769 15.266 1.00 78.50 385 ASN A N 1
ATOM 3086 C CA . ASN A 1 385 ? 28.244 -10.372 13.974 1.00 78.50 385 ASN A CA 1
ATOM 3087 C C . ASN A 1 385 ? 27.755 -9.374 12.900 1.00 78.50 385 ASN A C 1
ATOM 3089 O O . ASN A 1 385 ? 27.640 -9.733 11.733 1.00 78.50 385 ASN A O 1
ATOM 3093 N N . LEU A 1 386 ? 27.412 -8.141 13.289 1.00 77.56 386 LEU A N 1
ATOM 3094 C CA . LEU A 1 386 ? 26.954 -7.074 12.393 1.00 77.56 386 LEU A CA 1
ATOM 3095 C C . LEU A 1 386 ? 28.023 -5.996 12.144 1.00 77.56 386 LEU A C 1
ATOM 3097 O O . LEU A 1 386 ? 27.712 -4.960 11.553 1.00 77.56 386 LEU A O 1
ATOM 3101 N N . PHE A 1 387 ? 29.256 -6.197 12.616 1.00 82.62 387 PHE A N 1
ATOM 3102 C CA . PHE A 1 387 ? 30.366 -5.289 12.360 1.00 82.62 387 PHE A CA 1
ATOM 3103 C C . PHE A 1 387 ? 30.683 -5.243 10.859 1.00 82.62 387 PHE A C 1
ATOM 3105 O O . PHE A 1 387 ? 30.720 -6.265 10.180 1.00 82.62 387 PHE A O 1
ATOM 3112 N N . GLN A 1 388 ? 30.856 -4.032 10.327 1.00 81.56 388 GLN A N 1
ATOM 3113 C CA . GLN A 1 388 ? 31.057 -3.792 8.892 1.00 81.56 388 GLN A CA 1
ATOM 3114 C C . GLN A 1 388 ? 32.426 -3.183 8.573 1.00 81.56 388 GLN A C 1
ATOM 3116 O O . GLN A 1 388 ? 32.872 -3.279 7.435 1.00 81.56 388 GLN A O 1
ATOM 3121 N N . GLY A 1 389 ? 33.060 -2.510 9.533 1.00 83.75 389 GLY A N 1
ATOM 3122 C CA . GLY A 1 389 ? 34.317 -1.796 9.334 1.00 83.75 389 GLY A CA 1
ATOM 3123 C C . GLY A 1 389 ? 34.574 -0.771 10.437 1.00 83.75 389 GLY A C 1
ATOM 3124 O O . GLY A 1 389 ? 33.640 -0.316 11.101 1.00 83.75 389 GLY A O 1
ATOM 3125 N N . LEU A 1 390 ? 35.847 -0.427 10.612 1.00 86.25 390 LEU A N 1
ATOM 3126 C CA . LEU A 1 390 ? 36.354 0.588 11.531 1.00 86.25 390 LEU A CA 1
ATOM 3127 C C . LEU A 1 390 ? 37.226 1.547 10.717 1.00 86.25 390 LEU A C 1
ATOM 3129 O O . LEU A 1 390 ? 38.030 1.101 9.903 1.00 86.25 390 LEU A O 1
ATOM 3133 N N . GLU A 1 391 ? 37.060 2.845 10.942 1.00 82.94 391 GLU A N 1
ATOM 3134 C CA . GLU A 1 391 ? 37.935 3.880 10.401 1.00 82.94 391 GLU A CA 1
ATOM 3135 C C . GLU A 1 391 ? 38.513 4.657 11.580 1.00 82.94 391 GLU A C 1
ATOM 3137 O O . GLU A 1 391 ? 37.767 5.210 12.392 1.00 82.94 391 GLU A O 1
ATOM 3142 N N . GLU A 1 392 ? 39.836 4.658 11.700 1.00 81.94 392 GLU A N 1
ATOM 3143 C CA . GLU A 1 392 ? 40.519 5.396 12.752 1.00 81.94 392 GLU A CA 1
ATOM 3144 C C . GLU A 1 392 ? 40.600 6.874 12.365 1.00 81.94 392 GLU A C 1
ATOM 3146 O O . GLU A 1 392 ? 41.206 7.250 11.361 1.00 81.94 392 GLU A O 1
ATOM 3151 N N . LEU A 1 393 ? 39.977 7.733 13.169 1.00 72.31 393 LEU A N 1
ATOM 3152 C CA . LEU A 1 393 ? 39.992 9.170 12.942 1.00 72.31 393 LEU A CA 1
ATOM 3153 C C . LEU A 1 393 ? 41.146 9.780 13.745 1.00 72.31 393 LEU A C 1
ATOM 3155 O O . LEU A 1 393 ? 41.071 9.868 14.965 1.00 72.31 393 LEU A O 1
ATOM 3159 N N . ASN A 1 394 ? 42.177 10.245 13.031 1.00 60.28 394 ASN A N 1
ATOM 3160 C CA . ASN A 1 394 ? 43.340 11.004 13.522 1.00 60.28 394 ASN A CA 1
ATOM 3161 C C . ASN A 1 394 ? 44.518 10.234 14.149 1.00 60.28 394 ASN A C 1
ATOM 3163 O O . ASN A 1 394 ? 45.213 10.836 14.966 1.00 60.28 394 ASN A O 1
ATOM 3167 N N . GLY A 1 395 ? 44.807 8.984 13.764 1.00 53.31 395 GLY A N 1
ATOM 3168 C CA . GLY A 1 395 ? 46.093 8.319 14.077 1.00 53.31 395 GLY A CA 1
ATOM 3169 C C . GLY A 1 395 ? 46.549 8.465 15.536 1.00 53.31 395 GLY A C 1
ATOM 3170 O O . GLY A 1 395 ? 47.715 8.745 15.807 1.00 53.31 395 GLY A O 1
ATOM 3171 N N . SER A 1 396 ? 45.593 8.417 16.459 1.00 44.06 396 SER A N 1
ATOM 3172 C CA . SER A 1 396 ? 45.797 8.682 17.881 1.00 44.06 396 SER A CA 1
ATOM 3173 C C . SER A 1 396 ? 45.171 7.573 18.711 1.00 44.06 396 SER A C 1
ATOM 3175 O O . SER A 1 396 ? 44.445 7.822 19.668 1.00 44.06 396 SER A O 1
ATOM 3177 N N . THR A 1 397 ? 45.520 6.330 18.391 1.00 41.19 397 THR A N 1
ATOM 3178 C CA . THR A 1 397 ? 45.770 5.345 19.444 1.00 41.19 397 THR A CA 1
ATOM 3179 C C . THR A 1 397 ? 47.002 5.774 20.238 1.00 41.19 397 THR A C 1
ATOM 3181 O O . THR A 1 397 ? 48.047 6.087 19.659 1.00 41.19 397 THR A O 1
ATOM 3184 N N . LYS A 1 398 ? 46.862 5.831 21.561 1.00 38.03 398 LYS A N 1
ATOM 3185 C CA . LYS A 1 398 ? 48.001 5.910 22.474 1.00 38.03 398 LYS A CA 1
ATOM 3186 C C . LYS A 1 398 ? 48.563 4.523 22.724 1.00 38.03 398 LYS A C 1
ATOM 3188 O O . LYS A 1 398 ? 47.737 3.593 22.803 1.00 38.03 398 LYS A O 1
#

Secondary structure (DSSP, 8-state):
-HHHHTTT--SSSSSSSHHHHHHHHHHHHHHTSSSSPPPPPPP-------HHHHHHHHHHHHHTT---B--HHHHHHHHHHTTTB-TTT-PBP-TTTEEEEESSTTS-SBTTSEEEEEHHHHHHHTT--HHHHHHHHHHHHTGGGSB----GGGHHHHHHHHHH--------S-S---TTT-B-GGGPBP--------TTHHHHHHTS-EEEEEEEEE---TTHHHHHHTTS--EEEEEEEE--HHHHHHHSSS-SEEEEEEE---TTTT-TT--SEEEEEEESEEEEEEEEHHHHHHHHHTT-EEEEEEEEEEEEEE-TTHHHHHHHHHHHHHHHH-GGGHHHHHHHHHHHHHHHHHHT--GGG---------HHHHHHHHTSTT------SSS---

InterPro domains:
  IPR043502 DNA/RNA polymerase superfamily [SSF56672] (155-385)

Foldseek 3Di:
DVVCVVVVDDVPPVCPDLLNVLLVVLVCCQLVHPVQDADDADQADQDFADPVQVVVLVVVCVVVVADAAADSVLVSVLCVVLNCAAPQRNDHHDNQFWDWAAQQPVHGHHRVRTHIHGPVLRVVCPRPHSVVSSSVSSCVVCQQQAADDQDPVNVVVVVLCVQQDDDDDPDDLDPDDDAQPDQDPPRHGHHDDDDDDDDLVVLVVLQFWDFGHDWDKDFDDPCPLVCLLVVVFFAKFFFKKFADPVCCVVCVSPALDKDWDFDDPDCVPPRDPDDTDTDIDRDRIDHRHIGGSVSSNVCVVVPMDTPTTGIGTTGRIHRSSNVVSVVLVVLLVVCVVDVVSVVSNVSSSSSSPSNVCVSVDDPVPDDDDDDDDDPVVVVVQCPDPRDDDDDDDPPDDD

Solvent-accessible surface area (backbone atoms only — not comparable to full-atom values): 23362 Å² total; per-residue (Å²): 113,69,73,47,52,76,70,73,49,68,77,82,57,67,70,76,44,70,40,38,42,21,34,50,52,45,50,38,46,28,79,74,40,82,68,64,58,75,72,76,76,56,92,38,69,89,74,67,72,43,64,74,62,58,57,51,50,56,56,52,22,59,75,68,78,31,60,73,64,56,51,73,66,56,52,37,51,50,35,59,76,46,57,30,28,15,75,55,70,38,48,60,36,44,67,85,38,53,31,85,28,58,64,49,74,90,52,29,54,28,72,92,30,63,42,52,23,32,48,68,57,47,65,72,40,71,80,58,52,62,69,60,47,29,50,50,44,41,50,61,74,39,37,51,53,34,76,62,85,83,46,80,94,34,45,69,58,48,54,56,47,66,75,53,67,74,78,82,89,87,77,83,82,69,97,76,82,43,56,80,71,31,67,42,90,91,73,40,74,29,77,71,85,82,90,85,82,71,85,55,56,68,35,54,55,53,34,35,77,38,75,7,19,79,72,40,80,42,79,68,57,94,59,51,66,58,32,39,71,68,71,75,45,44,38,34,40,27,25,24,36,35,52,46,77,92,48,43,78,77,31,66,80,59,40,84,39,76,47,76,40,81,46,75,52,39,56,87,77,63,29,88,89,43,72,76,46,80,39,81,40,68,26,58,56,44,73,76,38,66,37,48,44,71,58,46,49,52,39,48,78,72,62,34,43,77,79,42,76,70,32,32,38,39,30,30,77,26,50,59,35,32,68,40,38,48,54,33,51,52,43,33,52,50,13,73,76,35,74,94,35,34,68,56,13,56,51,32,54,49,43,48,50,33,24,61,59,55,76,69,52,69,66,87,75,63,76,87,86,76,90,76,89,48,69,71,60,45,49,62,50,62,74,37,96,80,54,86,83,85,82,85,84,76,89,68,82,130

Sequence (398 aa):
MQFFRGFGLDMFADGVSLPGLAEKIMYGTVYNGDYIKPRPCKAAKPFEFRKTRFNSYKAQDKKADREFKMTLEHLNKLLKSQSYLCGLCYEPLTKKTASADRINNLRGHEDGNILITCSSCNIARKDMNIKAFRRQKLLEYNGDRLIHSIDEAQSEVYRLMETNITGGPSIIFNRFAKADMTRIRGGKMCKKVIGYDANALYLWCLGQDMPCGRLTKIDPYIGLIDDILADKQFGFIECDIETPEHLKEHFREMTPIFKNVEIDPTAEVIGEFMAESRKLIGSYFGKKILIYTHLLKWYIAHGLVVTKVHSFVKCHAARPFHKFTEIVSDARRTGDEDKSKEVIGTSMKFVGNAPFGKSAMNQTKHKNVRYESCDDEISKLIEKNLFQGLEELNGSTK

pLDDT: mean 88.82, std 11.16, range [38.03, 98.44]

Radius of gyration: 29.8 Å; Cα contacts (8 Å, |Δi|>4): 544; chains: 1; bounding box: 82×57×90 Å

Mean predicted aligned error: 9.08 Å